Protein 7C1U (pdb70)

Solvent-accessible surface area: 18995 Å² total; per-residue (Å²): 74,95,135,118,97,63,54,36,62,95,68,12,63,60,20,38,15,31,18,35,49,30,43,78,27,12,111,131,59,88,118,13,27,1,12,2,5,2,17,31,0,20,0,90,3,77,3,96,34,74,42,0,44,30,0,0,132,52,1,9,94,30,2,15,2,4,55,12,65,1,31,91,36,156,106,16,5,30,1,68,55,6,134,38,90,61,86,13,51,66,54,93,23,50,106,99,117,78,30,80,47,25,0,34,48,74,0,101,66,28,23,93,109,44,22,79,12,50,122,41,40,5,9,19,3,0,0,0,51,11,35,110,49,43,15,6,0,0,0,25,0,1,17,0,4,0,21,14,7,1,4,22,6,0,0,48,23,0,4,96,0,4,30,6,61,61,128,70,62,127,16,61,161,25,65,25,29,33,6,61,108,28,15,79,42,45,51,104,14,99,154,39,72,40,39,68,97,1,42,63,56,5,56,176,43,15,59,147,103,72,141,30,8,46,24,18,86,142,90,14,76,8,94,116,33,53,32,39,46,47,24,124,23,30,34,148,31,0,56,132,13,10,87,47,18,64,89,0,3,9,0,0,0,0,0,2,0,0,0,0,38,75,88,61,49,56,97,65,0,34,0,0,6,18,14,113,21,40,108,16,79,57,177,55,28,1,6,76,63,38,37,35,2,6,7,93,0,38,9,154,124,47,11,24,1,57,34,0,31,102,31,0,38,104,41,6,118,63,0,67,154,27,66,102,0,22,14,43,11,0,64,111,105,30,60,20,77,130,54,29,45,20,26,8,2,30,1,49,12,10,14,71,20,88,126,10,42,0,29,71,88,71,7,57,36,54,17,15,5,22,6,28,1,75,10,3,30,0,4,0,34,9,27,63,73,12,140,77,0,33,0,1,4,2,0,1,44,45,1,18,83,83,141,28,2,2,29,30,17,130,32,1,16,102,3,0,56,59,0,12,88,60,32,98,48,51,3,86,65,6,126,50,117

InterPro domains:
  IPR000873 AMP-dependent synthetase/ligase domain [PF00501] (459-800)
  IPR000873 AMP-dependent synthetase/ligase domain [PF00501] (1509-1863)
  IPR000873 AMP-dependent synthetase/ligase domain [PF00501] (2572-2914)
  IPR000873 AMP-dependent synthetase/ligase domain [PF00501] (3641-3980)
  IPR000873 AMP-dependent synthetase/ligase domain [PF00501] (4707-5046)
  IPR000873 AMP-dependent synthetase/ligase domain [PF00501] (5754-6093)
  IPR000873 AMP-dependent synthetase/ligase domain [PF00501] (6819-7167)
  IPR001031 Thioesterase [PF00975] (7416-7633)
  IPR001242 Condensation domain [PF00668] (7-439)
  IPR001242 Condensation domain [PF00668] (1043-1489)
  IPR001242 Condensation domain [PF00668] (2107-2552)
  IPR001242 Condensation domain [PF00668] (3187-3621)
  IPR001242 Condensation domain [PF00668] (4253-4687)
  IPR001242 Condensation domain [PF00668] (5291-5733)
  IPR001242 Condensation domain [PF00668] (6366-6799)
  IPR006162 Phosphopantetheine attachment site [PS00012] (3097-3112)
  IPR006162 Phosphopantetheine attachment site [PS00012] (4163-4178)
  IPR006162 Phosphopantetheine attachment site [PS00012] (6276-6291)
  IPR006162 Phosphopantetheine attachment site [PS00012] (7350-7365)
  IPR009081 Phosphopantetheine binding ACP domain [PF00550] (961-1023)

CATH classification: 3.30.559.30

B-factor: mean 25.95, std 14.2, range [5.23, 77.51]

Structure (mmCIF, N/CA/C/O backbone):
data_7C1U
#
_entry.id   7C1U
#
_cell.length_a   52.564
_cell.length_b   58.784
_cell.length_c   134.058
_cell.angle_alpha   90.000
_cell.angle_beta   90.000
_cell.angle_gamma   90.000
#
_symmetry.space_group_name_H-M   'P 21 21 21'
#
loop_
_entity.id
_entity.type
_entity.pdbx_description
1 polymer 'Non-ribosomal peptide synthetase modules'
2 water water
#
loop_
_atom_site.group_PDB
_atom_site.id
_atom_site.type_symbol
_atom_site.label_atom_id
_atom_site.label_alt_id
_atom_site.label_comp_id
_atom_site.label_asym_id
_atom_site.label_entity_id
_atom_site.label_seq_id
_atom_site.pdbx_PDB_ins_code
_atom_site.Cartn_x
_atom_site.Cartn_y
_atom_site.Cartn_z
_atom_site.occupancy
_atom_site.B_iso_or_equiv
_atom_site.auth_seq_id
_atom_site.auth_comp_id
_atom_site.auth_asym_id
_atom_site.auth_atom_id
_atom_site.pdbx_PDB_model_num
ATOM 1 N N . GLY A 1 1 ? -37.175 4.744 1.377 1.00 30.30 -2 GLY A N 1
ATOM 2 C CA . GLY A 1 1 ? -38.292 4.440 2.260 1.00 27.51 -2 GLY A CA 1
ATOM 3 C C . GLY A 1 1 ? -37.815 4.176 3.666 1.00 23.90 -2 GLY A C 1
ATOM 4 O O . GLY A 1 1 ? -36.603 3.928 3.918 1.00 22.53 -2 GLY A O 1
ATOM 5 N N . SER A 1 2 ? -38.760 4.233 4.606 1.00 20.31 -1 SER A N 1
ATOM 6 C CA . SER A 1 2 ? -38.390 4.160 6.020 1.00 19.92 -1 SER A CA 1
ATOM 7 C C . SER A 1 2 ? -37.743 2.818 6.343 1.00 19.52 -1 SER A C 1
ATOM 8 O O . SER A 1 2 ? -36.942 2.730 7.272 1.00 20.15 -1 SER A O 1
ATOM 11 N N . HIS A 1 3 ? -38.048 1.755 5.576 1.00 17.43 0 HIS A N 1
ATOM 12 C CA . HIS A 1 3 ? -37.435 0.461 5.875 1.00 16.00 0 HIS A CA 1
ATOM 13 C C . HIS A 1 3 ? -35.938 0.509 5.636 1.00 18.10 0 HIS A C 1
ATOM 14 O O . HIS A 1 3 ? -35.163 -0.099 6.390 1.00 18.02 0 HIS A O 1
ATOM 21 N N . MET A 1 4 ? -35.509 1.242 4.614 1.00 19.49 1 MET A N 1
ATOM 22 C CA . MET A 1 4 ? -34.079 1.345 4.362 1.00 21.09 1 MET A CA 1
ATOM 23 C C . MET A 1 4 ? -33.384 2.155 5.444 1.00 22.86 1 MET A C 1
ATOM 24 O O . MET A 1 4 ? -32.291 1.786 5.902 1.00 23.77 1 MET A O 1
ATOM 29 N N . ASP A 1 5 ? -34.011 3.249 5.888 1.00 24.16 2 ASP A N 1
ATOM 30 C CA . ASP A 1 5 ? -33.425 4.037 6.975 1.00 25.35 2 ASP A CA 1
ATOM 31 C C . ASP A 1 5 ? -33.308 3.200 8.246 1.00 22.65 2 ASP A C 1
ATOM 32 O O . ASP A 1 5 ? -32.281 3.235 8.937 1.00 23.36 2 ASP A O 1
ATOM 37 N N . ALA A 1 6 ? -34.363 2.468 8.595 1.00 18.57 3 ALA A N 1
ATOM 38 C CA . ALA A 1 6 ? -34.310 1.666 9.812 1.00 18.10 3 ALA A CA 1
ATOM 39 C C . ALA A 1 6 ? -33.216 0.616 9.765 1.00 20.31 3 ALA A C 1
ATOM 40 O O . ALA A 1 6 ? -32.496 0.430 10.767 1.00 22.60 3 ALA A O 1
ATOM 42 N N . SER A 1 7 ? -33.043 -0.036 8.602 1.00 21.55 4 SER A N 1
ATOM 43 C CA . SER A 1 7 ? -32.063 -1.110 8.423 1.00 25.82 4 SER A CA 1
ATOM 44 C C . SER A 1 7 ? -30.631 -0.609 8.559 1.00 28.60 4 SER A C 1
ATOM 45 O O . SER A 1 7 ? -29.779 -1.293 9.136 1.00 30.16 4 SER A O 1
ATOM 48 N N . VAL A 1 8 ? -30.342 0.580 8.040 1.00 26.95 5 VAL A N 1
ATOM 49 C CA . VAL A 1 8 ? -28.988 1.107 8.191 1.00 27.64 5 VAL A CA 1
ATOM 50 C C . VAL A 1 8 ? -28.678 1.340 9.658 1.00 27.53 5 VAL A C 1
ATOM 51 O O . VAL A 1 8 ? -27.545 1.110 10.110 1.00 29.42 5 VAL A O 1
ATOM 55 N N . MET A 1 9 ? -29.669 1.792 10.432 1.00 24.64 6 MET A N 1
ATOM 56 C CA . MET A 1 9 ? -29.392 2.059 11.838 1.00 23.19 6 MET A CA 1
ATOM 57 C C . MET A 1 9 ? -29.297 0.763 12.629 1.00 22.74 6 MET A C 1
ATOM 58 O O . MET A 1 9 ? -28.400 0.608 13.476 1.00 22.10 6 MET A O 1
ATOM 63 N N . SER A 1 10 ? -30.179 -0.194 12.342 1.00 22.00 7 SER A N 1
ATOM 64 C CA . SER A 1 10 ? -30.218 -1.401 13.157 1.00 23.87 7 SER A CA 1
ATOM 65 C C . SER A 1 10 ? -29.068 -2.352 12.882 1.00 25.02 7 SER A C 1
ATOM 66 O O . SER A 1 10 ? -28.709 -3.117 13.775 1.00 26.87 7 SER A O 1
ATOM 69 N N . THR A 1 11 ? -28.461 -2.295 11.702 1.00 22.85 8 THR A N 1
ATOM 70 C CA . THR A 1 11 ? -27.371 -3.206 11.367 1.00 23.00 8 THR A CA 1
ATOM 71 C C . THR A 1 11 ? -26.003 -2.624 11.696 1.00 21.01 8 THR A C 1
ATOM 72 O O . THR A 1 11 ? -25.008 -3.304 11.447 1.00 23.39 8 THR A O 1
ATOM 76 N N . THR A 1 12 ? -25.924 -1.416 12.226 1.00 19.96 9 THR A N 1
ATOM 77 C CA . THR A 1 12 ? -24.657 -0.720 12.400 1.00 18.22 9 THR A CA 1
ATOM 78 C C . THR A 1 12 ? -24.439 -0.371 13.857 1.00 17.12 9 THR A C 1
ATOM 79 O O . THR A 1 12 ? -25.360 -0.406 14.684 1.00 18.05 9 THR A O 1
ATOM 83 N N . TYR A 1 13 ? -23.223 0.047 14.152 1.00 16.35 10 TYR A N 1
ATOM 84 C CA . TYR A 1 13 ? -22.827 0.633 15.418 1.00 18.41 10 TYR A CA 1
ATOM 85 C C . TYR A 1 13 ? -22.432 2.073 15.171 1.00 18.13 10 TYR A C 1
ATOM 86 O O . TYR A 1 13 ? -22.021 2.444 14.058 1.00 17.95 10 TYR A O 1
ATOM 95 N N . ALA A 1 14 ? -22.524 2.885 16.228 1.00 18.53 11 ALA A N 1
ATOM 96 C CA . ALA A 1 14 ? -21.987 4.228 16.170 1.00 18.73 11 ALA A CA 1
ATOM 97 C C . ALA A 1 14 ? -20.457 4.206 16.075 1.00 17.57 11 ALA A C 1
ATOM 98 O O . ALA A 1 14 ? -19.769 3.250 16.504 1.00 18.03 11 ALA A O 1
ATOM 100 N N . LEU A 1 15 ? -19.922 5.310 15.588 1.00 17.22 12 LEU A N 1
ATOM 101 C CA . LEU A 1 15 ? -18.498 5.538 15.736 1.00 16.64 12 LEU A CA 1
ATOM 102 C C . LEU A 1 15 ? -18.139 5.784 17.232 1.00 18.46 12 LEU A C 1
ATOM 103 O O . LEU A 1 15 ? -18.931 6.316 18.040 1.00 19.70 12 LEU A O 1
ATOM 108 N N . SER A 1 16 ? -16.921 5.375 17.599 1.00 17.60 13 SER A N 1
ATOM 109 C CA . SER A 1 16 ? -16.389 5.733 18.889 1.00 18.94 13 SER A CA 1
ATOM 110 C C . SER A 1 16 ? -16.170 7.241 18.926 1.00 21.51 13 SER A C 1
ATOM 111 O O . SER A 1 16 ? -16.199 7.926 17.902 1.00 20.03 13 SER A O 1
ATOM 114 N N . ALA A 1 17 ? -15.893 7.760 20.131 1.00 22.26 14 ALA A N 1
ATOM 115 C CA . ALA A 1 17 ? -15.523 9.168 20.233 1.00 22.95 14 ALA A CA 1
ATOM 116 C C . ALA A 1 17 ? -14.302 9.505 19.381 1.00 23.72 14 ALA A C 1
ATOM 117 O O . ALA A 1 17 ? -14.292 10.516 18.672 1.00 23.99 14 ALA A O 1
ATOM 119 N N . ALA A 1 18 ? -13.246 8.689 19.461 1.00 22.15 15 ALA A N 1
ATOM 120 C CA . ALA A 1 18 ? -12.053 8.945 18.654 1.00 22.22 15 ALA A CA 1
ATOM 121 C C . ALA A 1 18 ? -12.368 8.831 17.167 1.00 20.03 15 ALA A C 1
ATOM 122 O O . ALA A 1 18 ? -11.917 9.652 16.362 1.00 19.23 15 ALA A O 1
ATOM 124 N N . GLN A 1 19 ? -13.143 7.827 16.776 1.00 17.74 16 GLN A N 1
ATOM 125 C CA . GLN A 1 19 ? -13.483 7.712 15.353 1.00 17.12 16 GLN A CA 1
ATOM 126 C C . GLN A 1 19 ? -14.315 8.886 14.897 1.00 18.00 16 GLN A C 1
ATOM 127 O O . GLN A 1 19 ? -14.195 9.332 13.756 1.00 15.84 16 GLN A O 1
ATOM 133 N N . THR A 1 20 ? -15.163 9.397 15.781 1.00 18.19 17 THR A N 1
ATOM 134 C CA . THR A 1 20 ? -15.972 10.560 15.454 1.00 19.30 17 THR A CA 1
ATOM 135 C C . THR A 1 20 ? -15.105 11.761 15.144 1.00 21.26 17 THR A C 1
ATOM 136 O O . THR A 1 20 ? -15.331 12.446 14.135 1.00 20.49 17 THR A O 1
ATOM 140 N N . GLU A 1 21 ? -14.116 11.989 15.848 1.00 23.03 18 GLU A N 1
ATOM 141 C CA . GLU A 1 21 ? -13.345 13.193 15.550 1.00 27.22 18 GLU A CA 1
ATOM 142 C C . GLU A 1 21 ? -12.511 13.005 14.292 1.00 22.49 18 GLU A C 1
ATOM 143 O O . GLU A 1 21 ? -12.383 13.929 13.495 1.00 21.89 18 GLU A O 1
ATOM 149 N N . ILE A 1 22 ? -12.082 11.745 14.026 1.00 19.57 19 ILE A N 1
ATOM 150 C CA . ILE A 1 22 ? -11.443 11.478 12.741 1.00 17.78 19 ILE A CA 1
ATOM 151 C C . ILE A 1 22 ? -12.411 11.744 11.597 1.00 17.80 19 ILE A C 1
ATOM 152 O O . ILE A 1 22 ? -12.054 12.367 10.584 1.00 17.32 19 ILE A O 1
ATOM 157 N N . TRP A 1 23 ? -13.623 11.183 11.696 1.00 17.18 20 TRP A N 1
ATOM 158 C CA . TRP A 1 23 ? -14.622 11.381 10.651 1.00 17.39 20 TRP A CA 1
ATOM 159 C C . TRP A 1 23 ? -14.965 12.860 10.474 1.00 19.59 20 TRP A C 1
ATOM 160 O O . TRP A 1 23 ? -15.023 13.360 9.337 1.00 20.15 20 TRP A O 1
ATOM 171 N N . LEU A 1 24 ? -15.148 13.610 11.578 1.00 20.34 21 LEU A N 1
ATOM 172 C CA . LEU A 1 24 ? -15.458 15.032 11.417 1.00 22.88 21 LEU A CA 1
ATOM 173 C C . LEU A 1 24 ? -14.309 15.759 10.742 1.00 22.24 21 LEU A C 1
ATOM 174 O O . LEU A 1 24 ? -14.535 16.661 9.919 1.00 22.12 21 LEU A O 1
ATOM 179 N N . ALA A 1 25 ? -13.073 15.403 11.073 1.00 20.44 22 ALA A N 1
ATOM 180 C CA . ALA A 1 25 ? -11.955 16.093 10.428 1.00 20.44 22 ALA A CA 1
ATOM 181 C C . ALA A 1 25 ? -11.843 15.723 8.952 1.00 20.98 22 ALA A C 1
ATOM 182 O O . ALA A 1 25 ? -11.571 16.576 8.093 1.00 21.36 22 ALA A O 1
ATOM 184 N N . GLN A 1 26 ? -12.039 14.445 8.633 1.00 20.82 23 GLN A N 1
ATOM 185 C CA . GLN A 1 26 ? -12.000 14.021 7.244 1.00 21.26 23 GLN A CA 1
ATOM 186 C C . GLN A 1 26 ? -13.105 14.673 6.434 1.00 22.90 23 GLN A C 1
ATOM 187 O O . GLN A 1 26 ? -12.918 14.956 5.238 1.00 23.16 23 GLN A O 1
ATOM 193 N N . GLN A 1 27 ? -14.268 14.914 7.055 1.00 22.18 24 GLN A N 1
ATOM 194 C CA . GLN A 1 27 ? -15.344 15.575 6.338 1.00 24.81 24 GLN A CA 1
ATOM 195 C C . GLN A 1 27 ? -15.001 17.035 6.050 1.00 24.27 24 GLN A C 1
ATOM 196 O O . GLN A 1 27 ? -15.384 17.576 5.000 1.00 25.11 24 GLN A O 1
ATOM 202 N N . LEU A 1 28 ? -14.307 17.691 6.976 1.00 23.70 25 LEU A N 1
ATOM 203 C CA . LEU A 1 28 ? -13.888 19.078 6.785 1.00 24.36 25 LEU A CA 1
ATOM 204 C C . LEU A 1 28 ? -12.830 19.191 5.699 1.00 23.27 25 LEU A C 1
ATOM 205 O O . LEU A 1 28 ? -12.736 20.227 5.034 1.00 22.97 25 LEU A O 1
ATOM 210 N N . TYR A 1 29 ? -12.022 18.141 5.514 1.00 23.87 26 TYR A N 1
ATOM 211 C CA . TYR A 1 29 ? -10.926 18.088 4.543 1.00 24.19 26 TYR A CA 1
ATOM 212 C C . TYR A 1 29 ? -11.078 16.849 3.678 1.00 24.23 26 TYR A C 1
ATOM 213 O O . TYR A 1 29 ? -10.252 15.927 3.743 1.00 24.48 26 TYR A O 1
ATOM 222 N N . PRO A 1 30 ? -12.083 16.823 2.809 1.00 25.56 27 PRO A N 1
ATOM 223 C CA . PRO A 1 30 ? -12.398 15.574 2.094 1.00 27.76 27 PRO A CA 1
ATOM 224 C C . PRO A 1 30 ? -11.317 15.109 1.136 1.00 31.14 27 PRO A C 1
ATOM 225 O O . PRO A 1 30 ? -11.237 13.906 0.846 1.00 32.44 27 PRO A O 1
ATOM 229 N N . ASP A 1 31 ? -10.477 16.015 0.639 1.00 32.66 28 ASP A N 1
ATOM 230 C CA . ASP A 1 31 ? -9.400 15.659 -0.269 1.00 34.73 28 ASP A CA 1
ATOM 231 C C . ASP A 1 31 ? -8.083 15.457 0.438 1.00 30.53 28 ASP A C 1
ATOM 232 O O . ASP A 1 31 ? -7.075 15.216 -0.231 1.00 31.26 28 ASP A O 1
ATOM 237 N N . SER A 1 32 ? -8.072 15.544 1.763 1.00 25.67 29 SER A N 1
ATOM 238 C CA . SER A 1 32 ? -6.784 15.455 2.426 1.00 23.72 29 SER A CA 1
ATOM 239 C C . SER A 1 32 ? -6.439 13.997 2.746 1.00 21.93 29 SER A C 1
ATOM 240 O O . SER A 1 32 ? -7.295 13.246 3.252 1.00 20.77 29 SER A O 1
ATOM 243 N N . PRO A 1 33 ? -5.161 13.594 2.532 1.00 18.75 30 PRO A N 1
ATOM 244 C CA . PRO A 1 33 ? -4.736 12.219 2.865 1.00 17.89 30 PRO A CA 1
ATOM 245 C C . PRO A 1 33 ? -4.102 12.135 4.240 1.00 15.55 30 PRO A C 1
ATOM 246 O O . PRO A 1 33 ? -3.449 11.126 4.539 1.00 14.64 30 PRO A O 1
ATOM 250 N N . VAL A 1 34 ? -4.290 13.141 5.105 1.00 15.77 31 VAL A N 1
ATOM 251 C CA . VAL A 1 34 ? -3.545 13.148 6.366 1.00 16.77 31 VAL A CA 1
ATOM 252 C C . VAL A 1 34 ? -4.003 12.046 7.322 1.00 15.84 31 VAL A C 1
ATOM 253 O O . VAL A 1 34 ? -3.312 11.803 8.317 1.00 16.18 31 VAL A O 1
ATOM 257 N N . TYR A 1 35 ? -5.129 11.369 7.052 1.00 14.47 32 TYR A N 1
ATOM 258 C CA . TYR A 1 35 ? -5.606 10.308 7.924 1.00 13.82 32 TYR A CA 1
ATOM 259 C C . TYR A 1 35 ? -5.128 8.950 7.487 1.00 12.73 32 TYR A C 1
ATOM 260 O O . TYR A 1 35 ? -5.575 7.960 8.034 1.00 13.79 32 TYR A O 1
ATOM 269 N N . ASN A 1 36 ? -4.174 8.891 6.580 1.00 12.00 33 ASN A N 1
ATOM 270 C CA . ASN A 1 36 ? -3.631 7.593 6.191 1.00 11.08 33 ASN A CA 1
ATOM 271 C C . ASN A 1 36 ? -2.539 7.143 7.158 1.00 11.19 33 ASN A C 1
ATOM 272 O O . ASN A 1 36 ? -1.764 7.949 7.697 1.00 12.15 33 ASN A O 1
ATOM 277 N N . ILE A 1 37 ? -2.421 5.828 7.327 1.00 10.41 34 ILE A N 1
ATOM 278 C CA . ILE A 1 37 ? -1.300 5.240 8.028 1.00 10.44 34 ILE A CA 1
ATOM 279 C C . ILE A 1 37 ? -0.757 4.166 7.101 1.00 9.81 34 ILE A C 1
ATOM 280 O O . ILE A 1 37 ? -1.511 3.475 6.395 1.00 10.10 34 ILE A O 1
ATOM 285 N N . ALA A 1 38 ? 0.559 4.068 7.031 1.00 8.78 35 ALA A N 1
ATOM 286 C CA . ALA A 1 38 ? 1.137 3.132 6.059 1.00 8.51 35 ALA A CA 1
ATOM 287 C C . ALA A 1 38 ? 2.534 2.704 6.481 1.00 8.25 35 ALA A C 1
ATOM 288 O O . ALA A 1 38 ? 3.240 3.449 7.179 1.00 9.55 35 ALA A O 1
ATOM 290 N N . GLN A 1 39 ? 2.887 1.485 6.072 1.00 8.47 36 GLN A N 1
ATOM 291 C CA . GLN A 1 39 ? 4.213 0.931 6.356 1.00 7.77 36 GLN A CA 1
ATOM 292 C C . GLN A 1 39 ? 4.567 0.022 5.204 1.00 7.81 36 GLN A C 1
ATOM 293 O O . GLN A 1 39 ? 3.710 -0.368 4.409 1.00 8.47 36 GLN A O 1
ATOM 299 N N . TYR A 1 40 ? 5.839 -0.326 5.146 1.00 8.44 37 TYR A N 1
ATOM 300 C CA . TYR A 1 40 ? 6.234 -1.406 4.259 1.00 7.95 37 TYR A CA 1
ATOM 301 C C . TYR A 1 40 ? 7.123 -2.399 4.986 1.00 7.83 37 TYR A C 1
ATOM 302 O O . TYR A 1 40 ? 7.798 -2.053 5.965 1.00 10.08 37 TYR A O 1
ATOM 311 N N . THR A 1 41 ? 7.079 -3.630 4.508 1.00 7.86 38 THR A N 1
ATOM 312 C CA . THR A 1 41 ? 7.859 -4.725 5.078 1.00 7.50 38 THR A CA 1
ATOM 313 C C . THR A 1 41 ? 8.813 -5.177 3.998 1.00 7.51 38 THR A C 1
ATOM 314 O O . THR A 1 41 ? 8.367 -5.516 2.885 1.00 8.36 38 THR A O 1
ATOM 318 N N . VAL A 1 42 ? 10.130 -5.148 4.295 1.00 8.53 39 VAL A N 1
ATOM 319 C CA . VAL A 1 42 ? 11.150 -5.606 3.348 1.00 9.20 39 VAL A CA 1
ATOM 320 C C . VAL A 1 42 ? 11.462 -7.055 3.637 1.00 9.37 39 VAL A C 1
ATOM 321 O O . VAL A 1 42 ? 11.849 -7.371 4.765 1.00 10.78 39 VAL A O 1
ATOM 325 N N . ILE A 1 43 ? 11.251 -7.891 2.635 1.00 8.93 40 ILE A N 1
ATOM 326 C CA . ILE A 1 43 ? 11.514 -9.346 2.763 1.00 8.38 40 ILE A CA 1
ATOM 327 C C . ILE A 1 43 ? 12.766 -9.678 1.952 1.00 9.06 40 ILE A C 1
ATOM 328 O O . ILE A 1 43 ? 12.805 -9.463 0.807 1.00 8.44 40 ILE A O 1
ATOM 333 N N . GLU A 1 44 ? 13.734 -10.224 2.674 1.00 8.51 41 GLU A N 1
ATOM 334 C CA . GLU A 1 44 ? 15.048 -10.632 2.102 1.00 8.98 41 GLU A CA 1
ATOM 335 C C . GLU A 1 44 ? 14.940 -12.078 1.626 1.00 7.94 41 GLU A C 1
ATOM 336 O O . GLU A 1 44 ? 15.395 -12.951 2.248 1.00 9.52 41 GLU A O 1
ATOM 342 N N . GLY A 1 45 ? 14.227 -12.232 0.532 1.00 9.01 42 GLY A N 1
ATOM 343 C CA . GLY A 1 45 ? 14.035 -13.583 0.001 1.00 8.87 42 GLY A CA 1
ATOM 344 C C . GLY A 1 45 ? 13.045 -13.594 -1.135 1.00 8.58 42 GLY A C 1
ATOM 345 O O . GLY A 1 45 ? 12.734 -12.594 -1.648 1.00 10.86 42 GLY A O 1
ATOM 346 N N . VAL A 1 46 ? 12.638 -14.793 -1.484 1.00 8.96 43 VAL A N 1
ATOM 347 C CA . VAL A 1 46 ? 11.670 -15.000 -2.548 1.00 8.98 43 VAL A CA 1
ATOM 348 C C . VAL A 1 46 ? 10.285 -15.013 -1.932 1.00 8.30 43 VAL A C 1
ATOM 349 O O . VAL A 1 46 ? 10.039 -15.692 -0.912 1.00 12.48 43 VAL A O 1
ATOM 353 N N . ILE A 1 47 ? 9.383 -14.271 -2.543 1.00 8.66 44 ILE A N 1
ATOM 354 C CA . ILE A 1 47 ? 7.969 -14.363 -2.188 1.00 8.54 44 ILE A CA 1
ATOM 355 C C . ILE A 1 47 ? 7.241 -14.928 -3.391 1.00 7.44 44 ILE A C 1
ATOM 356 O O . ILE A 1 47 ? 7.493 -14.528 -4.544 1.00 8.62 44 ILE A O 1
ATOM 361 N N . GLU A 1 48 ? 6.291 -15.820 -3.124 1.00 7.67 45 GLU A N 1
ATOM 362 C CA . GLU A 1 48 ? 5.430 -16.340 -4.173 1.00 7.49 45 GLU A CA 1
ATOM 363 C C . GLU A 1 48 ? 4.090 -15.601 -4.090 1.00 7.44 45 GLU A C 1
ATOM 364 O O . GLU A 1 48 ? 3.331 -15.815 -3.132 1.00 7.20 45 GLU A O 1
ATOM 370 N N . PRO A 1 49 ? 3.757 -14.711 -5.040 1.00 7.20 46 PRO A N 1
ATOM 371 C CA . PRO A 1 49 ? 2.572 -13.856 -4.865 1.00 7.76 46 PRO A CA 1
ATOM 372 C C . PRO A 1 49 ? 1.282 -14.596 -4.638 1.00 6.72 46 PRO A C 1
ATOM 373 O O . PRO A 1 49 ? 0.470 -14.112 -3.845 1.00 7.58 46 PRO A O 1
ATOM 377 N N . ALA A 1 50 ? 1.038 -15.717 -5.319 1.00 7.52 47 ALA A N 1
ATOM 378 C CA . ALA A 1 50 ? -0.263 -16.383 -5.122 1.00 8.65 47 ALA A CA 1
ATOM 379 C C . ALA A 1 50 ? -0.407 -16.880 -3.687 1.00 7.45 47 ALA A C 1
ATOM 380 O O . ALA A 1 50 ? -1.512 -16.850 -3.119 1.00 8.52 47 ALA A O 1
ATOM 382 N N . VAL A 1 51 ? 0.672 -17.356 -3.085 1.00 7.42 48 VAL A N 1
ATOM 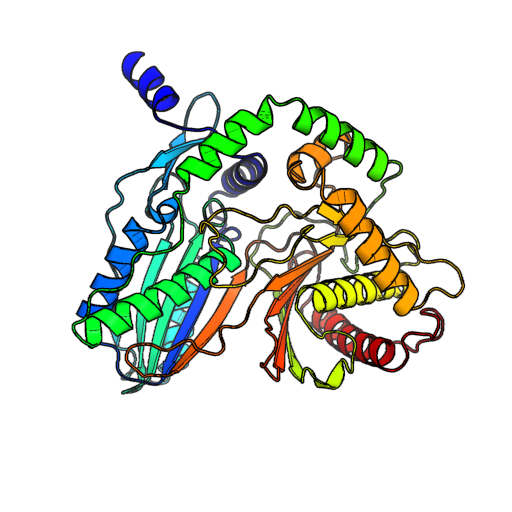383 C CA . VAL A 1 51 ? 0.617 -17.804 -1.698 1.00 7.68 48 VAL A CA 1
ATOM 384 C C . VAL A 1 51 ? 0.456 -16.605 -0.779 1.00 6.22 48 VAL A C 1
ATOM 385 O O . VAL A 1 51 ? -0.301 -16.639 0.205 1.00 7.36 48 VAL A O 1
ATOM 389 N N . PHE A 1 52 ? 1.171 -15.520 -1.089 1.00 6.26 49 PHE A N 1
ATOM 390 C CA . PHE A 1 52 ? 1.031 -14.293 -0.306 1.00 6.10 49 PHE A CA 1
ATOM 391 C C . PHE A 1 52 ? -0.412 -13.789 -0.321 1.00 6.03 49 PHE A C 1
ATOM 392 O O . PHE A 1 52 ? -0.948 -13.390 0.716 1.00 6.27 49 PHE A O 1
ATOM 400 N N . GLU A 1 53 ? -1.057 -13.797 -1.482 1.00 6.41 50 GLU A N 1
ATOM 401 C CA . GLU A 1 53 ? -2.430 -13.316 -1.563 1.00 7.32 50 GLU A CA 1
ATOM 402 C C . GLU A 1 53 ? -3.376 -14.203 -0.765 1.00 6.34 50 GLU A C 1
ATOM 403 O O . GLU A 1 53 ? -4.300 -13.708 -0.129 1.00 6.90 50 GLU A O 1
ATOM 409 N N . ALA A 1 54 ? -3.135 -15.515 -0.747 1.00 6.99 51 ALA A N 1
ATOM 410 C CA . ALA A 1 54 ? -3.923 -16.424 0.070 1.00 7.31 51 ALA A CA 1
ATOM 411 C C . ALA A 1 54 ? -3.736 -16.112 1.554 1.00 7.15 51 ALA A C 1
ATOM 412 O O . ALA A 1 54 ? -4.711 -16.112 2.324 1.00 7.26 51 ALA A O 1
ATOM 414 N N . ALA A 1 55 ? -2.514 -15.772 1.981 1.00 6.29 52 ALA A N 1
ATOM 415 C CA . ALA A 1 55 ? -2.294 -15.361 3.381 1.00 6.38 52 ALA A CA 1
ATOM 416 C C . ALA A 1 55 ? -3.023 -14.061 3.703 1.00 5.96 52 ALA A C 1
ATOM 417 O O . ALA A 1 55 ? -3.651 -13.933 4.771 1.00 6.66 52 ALA A O 1
ATOM 419 N N . LEU A 1 56 ? -3.007 -13.095 2.767 1.00 5.69 53 LEU A N 1
ATOM 420 C CA . LEU A 1 56 ? -3.752 -11.853 2.991 1.00 6.37 53 LEU A CA 1
ATOM 421 C C . LEU A 1 56 ? -5.245 -12.140 3.113 1.00 6.09 53 LEU A C 1
ATOM 422 O O . LEU A 1 56 ? -5.906 -11.558 3.963 1.00 6.20 53 LEU A O 1
ATOM 427 N N . ARG A 1 57 ? -5.795 -12.998 2.238 1.00 5.90 54 ARG A N 1
ATOM 428 C CA . ARG A 1 57 ? -7.232 -13.275 2.325 1.00 5.89 54 ARG A CA 1
ATOM 429 C C . ARG A 1 57 ? -7.569 -13.836 3.686 1.00 6.16 54 ARG A C 1
ATOM 430 O O . ARG A 1 57 ? -8.600 -13.467 4.282 1.00 7.44 54 ARG A O 1
ATOM 438 N N . GLN A 1 58 ? -6.730 -14.717 4.199 1.00 6.99 55 GLN A N 1
ATOM 439 C CA . GLN A 1 58 ? -6.950 -15.282 5.536 1.00 7.55 55 GLN A CA 1
ATOM 440 C C . GLN A 1 58 ? -6.984 -14.183 6.604 1.00 7.36 55 GLN A C 1
ATOM 441 O O . GLN A 1 58 ? -7.878 -14.156 7.488 1.00 7.83 55 GLN A O 1
ATOM 447 N N . VAL A 1 59 ? -6.015 -13.270 6.553 1.00 6.95 56 VAL A N 1
ATOM 448 C CA . VAL A 1 59 ? -5.952 -12.252 7.612 1.00 7.56 56 VAL A CA 1
ATOM 449 C C . VAL A 1 59 ? -7.070 -11.217 7.465 1.00 6.82 56 VAL A C 1
ATOM 450 O O . VAL A 1 59 ? -7.535 -10.655 8.464 1.00 7.87 56 VAL A O 1
ATOM 454 N N . ILE A 1 60 ? -7.571 -11.015 6.232 1.00 6.61 57 ILE A N 1
ATOM 455 C CA . ILE A 1 60 ? -8.742 -10.168 6.044 1.00 7.18 57 ILE A CA 1
ATOM 456 C C . ILE A 1 60 ? -9.981 -10.777 6.680 1.00 7.45 57 ILE A C 1
ATOM 457 O O . ILE A 1 60 ? -10.853 -10.039 7.172 1.00 8.97 57 ILE A O 1
ATOM 462 N N . ASP A 1 61 ? -10.079 -12.103 6.739 1.00 7.80 58 ASP A N 1
ATOM 463 C CA . ASP A 1 61 ? -11.131 -12.713 7.540 1.00 8.82 58 ASP A CA 1
ATOM 464 C C . ASP A 1 61 ? -10.886 -12.518 9.034 1.00 9.37 58 ASP A C 1
ATOM 465 O O . ASP A 1 61 ? -11.793 -12.116 9.782 1.00 10.40 58 ASP A O 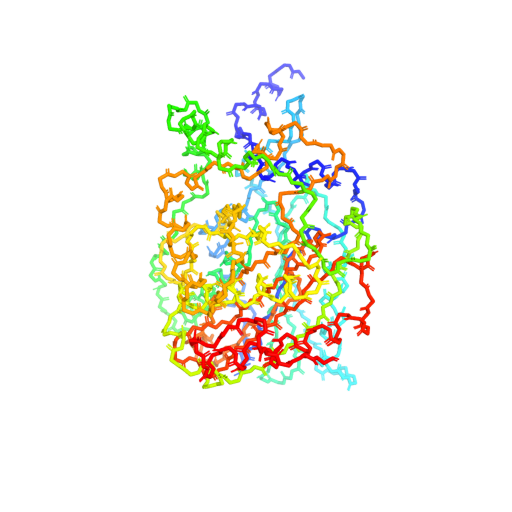1
ATOM 470 N N . GLU A 1 62 ? -9.658 -12.774 9.476 1.00 8.19 59 GLU A N 1
ATOM 471 C CA . GLU A 1 62 ? -9.345 -12.815 10.905 1.00 8.62 59 GLU A CA 1
ATOM 472 C C . GLU A 1 62 ? -9.426 -11.435 11.547 1.00 9.07 59 GLU A C 1
ATOM 473 O O . GLU A 1 62 ? -9.883 -11.291 12.700 1.00 12.20 59 GLU A O 1
ATOM 479 N N . ALA A 1 63 ? -8.881 -10.426 10.874 1.00 7.78 60 ALA A N 1
ATOM 480 C CA . ALA A 1 63 ? -8.856 -9.051 11.399 1.00 7.55 60 ALA A CA 1
ATOM 481 C C . ALA A 1 63 ? -10.003 -8.299 10.744 1.00 8.38 60 ALA A C 1
ATOM 482 O O . ALA A 1 63 ? -9.812 -7.580 9.776 1.00 10.38 60 ALA A O 1
ATOM 484 N N . ASP A 1 64 ? -11.199 -8.470 11.307 1.00 8.78 61 ASP A N 1
ATOM 485 C CA . ASP A 1 64 ? -12.406 -8.023 10.626 1.00 8.68 61 ASP A CA 1
ATOM 486 C C . ASP A 1 64 ? -12.595 -6.493 10.650 1.00 8.28 61 ASP A C 1
ATOM 487 O O . ASP A 1 64 ? -13.436 -5.983 9.889 1.00 8.17 61 ASP A O 1
ATOM 492 N N . THR A 1 65 ? -11.744 -5.749 11.363 1.00 7.35 62 THR A N 1
ATOM 493 C CA . THR A 1 65 ? -11.709 -4.310 11.126 1.00 7.78 62 THR A CA 1
ATOM 494 C C . THR A 1 65 ? -11.449 -4.004 9.654 1.00 7.73 62 THR A C 1
ATOM 495 O O . THR A 1 65 ? -11.913 -2.984 9.124 1.00 8.25 62 THR A O 1
ATOM 499 N N . LEU A 1 66 ? -10.735 -4.919 8.946 1.00 6.88 63 LEU A N 1
ATOM 500 C CA . LEU A 1 66 ? -10.401 -4.702 7.521 1.00 6.97 63 LEU A CA 1
ATOM 501 C C . LEU A 1 66 ? -11.633 -4.801 6.649 1.00 7.68 63 LEU A C 1
ATOM 502 O O . LEU A 1 66 ? -11.571 -4.410 5.481 1.00 8.88 63 LEU A O 1
ATOM 507 N N . ARG A 1 67 ? -12.732 -5.338 7.169 1.00 7.60 64 ARG A N 1
ATOM 508 C CA . ARG A 1 67 ? -13.970 -5.449 6.393 1.00 8.51 64 ARG A CA 1
ATOM 509 C C . ARG A 1 67 ? -15.036 -4.467 6.832 1.00 8.49 64 ARG A C 1
ATOM 510 O O . ARG A 1 67 ? -16.125 -4.454 6.234 1.00 9.87 64 ARG A O 1
ATOM 518 N N . LEU A 1 68 ? -14.775 -3.621 7.837 1.00 8.31 65 LEU A N 1
ATOM 519 C CA . LEU A 1 68 ? -15.795 -2.662 8.248 1.00 8.91 65 LEU A CA 1
ATOM 520 C C . LEU A 1 68 ? -16.114 -1.729 7.080 1.00 9.23 65 LEU A C 1
ATOM 521 O O . LEU A 1 68 ? -15.219 -1.195 6.408 1.00 10.68 65 LEU A O 1
ATOM 526 N N . GLN A 1 69 ? -17.403 -1.513 6.869 1.00 10.61 66 GLN A N 1
ATOM 527 C CA . GLN A 1 69 ? -17.927 -0.509 5.961 1.00 12.03 66 GLN A CA 1
ATOM 528 C C . GLN A 1 69 ? -18.517 0.632 6.773 1.00 13.04 66 GLN A C 1
ATOM 529 O O . GLN A 1 69 ? -19.121 0.411 7.809 1.00 12.40 66 GLN A O 1
ATOM 535 N N . PHE A 1 70 ? -18.350 1.839 6.287 1.00 13.08 67 PHE A N 1
ATOM 536 C CA . PHE A 1 70 ? -18.892 3.035 6.918 1.00 13.35 67 PHE A CA 1
ATOM 537 C C . PHE A 1 70 ? -19.990 3.592 6.020 1.00 16.27 67 PHE A C 1
ATOM 538 O O . PHE A 1 70 ? -19.788 3.757 4.809 1.00 17.41 67 PHE A O 1
ATOM 546 N N . ILE A 1 71 ? -21.142 3.912 6.624 1.00 16.81 68 ILE A N 1
ATOM 547 C CA . ILE A 1 71 ? -22.343 4.360 5.908 1.00 19.64 68 ILE A CA 1
ATOM 548 C C . ILE A 1 71 ? -22.849 5.631 6.563 1.00 22.08 68 ILE A C 1
ATOM 549 O O . ILE A 1 71 ? -22.946 5.705 7.793 1.00 22.91 68 ILE A O 1
ATOM 554 N N . ASP A 1 72 ? -23.161 6.635 5.747 1.00 23.33 69 ASP A N 1
ATOM 555 C CA . ASP A 1 72 ? -23.743 7.857 6.273 1.00 27.70 69 ASP A CA 1
ATOM 556 C C . ASP A 1 72 ? -25.171 7.623 6.752 1.00 26.92 69 ASP A C 1
ATOM 557 O O . ASP A 1 72 ? -25.888 6.766 6.222 1.00 26.68 69 ASP A O 1
ATOM 562 N N . SER A 1 73 ? -25.573 8.380 7.774 1.00 27.82 70 SER A N 1
ATOM 563 C CA . SER A 1 73 ? -26.970 8.392 8.218 1.00 30.84 70 SER A CA 1
ATOM 564 C C . SER A 1 73 ? -27.276 9.765 8.783 1.00 33.36 70 SER A C 1
ATOM 565 O O . SER A 1 73 ? -26.386 10.612 8.907 1.00 32.87 70 SER A O 1
ATOM 568 N N . ASP A 1 74 ? -28.550 9.968 9.157 1.00 35.49 71 ASP A N 1
ATOM 569 C CA . ASP A 1 74 ? -28.969 11.203 9.820 1.00 38.20 71 ASP A CA 1
ATOM 570 C C . ASP A 1 74 ? -28.303 11.406 11.178 1.00 40.06 71 ASP A C 1
ATOM 571 O O . ASP A 1 74 ? -28.275 12.537 11.680 1.00 41.62 71 ASP A O 1
ATOM 576 N N . ASP A 1 75 ? -27.825 10.338 11.810 1.00 39.32 72 ASP A N 1
ATOM 577 C CA . ASP A 1 75 ? -27.183 10.419 13.113 1.00 39.85 72 ASP A CA 1
ATOM 578 C C . ASP A 1 75 ? -25.676 10.240 13.033 1.00 36.16 72 ASP A C 1
ATOM 579 O O . ASP A 1 75 ? -25.056 9.825 14.014 1.00 39.35 72 ASP A O 1
ATOM 584 N N . GLY A 1 76 ? -25.075 10.562 11.897 1.00 30.79 73 GLY A N 1
ATOM 585 C CA . GLY A 1 76 ? -23.629 10.470 11.737 1.00 28.75 73 GLY A CA 1
ATOM 586 C C . GLY A 1 76 ? -23.214 9.173 11.061 1.00 25.33 73 GLY A C 1
ATOM 587 O O . GLY A 1 76 ? -24.027 8.294 10.758 1.00 26.61 73 GLY A O 1
ATOM 588 N N . LEU A 1 77 ? -21.899 9.042 10.838 1.00 22.77 74 LEU A N 1
ATOM 589 C CA . LEU A 1 77 ? -21.368 7.869 10.170 1.00 20.61 74 LEU A CA 1
ATOM 590 C C . LEU A 1 77 ? -21.593 6.618 11.023 1.00 20.68 74 LEU A C 1
ATOM 591 O O . LEU A 1 77 ? -21.393 6.630 12.248 1.00 22.17 74 LEU A O 1
ATOM 596 N N . ARG A 1 78 ? -22.005 5.528 10.364 1.00 18.83 75 ARG A N 1
ATOM 597 C CA . ARG A 1 78 ? -22.321 4.260 11.014 1.00 17.94 75 ARG A CA 1
ATOM 598 C C . ARG A 1 78 ? -21.382 3.195 10.482 1.00 15.46 75 ARG A C 1
ATOM 599 O O . ARG A 1 78 ? -20.875 3.328 9.372 1.00 16.81 75 ARG A O 1
ATOM 607 N N . GLN A 1 79 ? -21.126 2.147 11.272 1.00 13.41 76 GLN A N 1
ATOM 608 C CA . GLN A 1 79 ? -20.189 1.107 10.807 1.00 12.98 76 GLN A CA 1
ATOM 609 C C . GLN A 1 79 ? -20.764 -0.289 11.015 1.00 12.67 76 GLN A C 1
ATOM 610 O O . GLN A 1 79 ? -21.506 -0.539 11.979 1.00 12.80 76 GLN A O 1
ATOM 616 N N . ARG A 1 80 ? -20.425 -1.198 10.100 1.00 12.03 77 ARG A N 1
ATOM 617 C CA . ARG A 1 80 ? -20.812 -2.591 10.221 1.00 12.20 77 ARG A CA 1
ATOM 618 C C . ARG A 1 80 ? -19.830 -3.416 9.405 1.00 10.34 77 ARG A C 1
ATOM 619 O O . ARG A 1 80 ? -19.087 -2.877 8.572 1.00 11.24 77 ARG A O 1
ATOM 627 N N . ILE A 1 81 ? -19.855 -4.738 9.596 1.00 11.55 78 ILE A N 1
ATOM 628 C CA . ILE A 1 81 ? -19.067 -5.614 8.708 1.00 11.79 78 ILE A CA 1
ATOM 629 C C . ILE A 1 81 ? -19.649 -5.542 7.299 1.00 12.38 78 ILE A C 1
ATOM 630 O O . ILE A 1 81 ? -20.847 -5.762 7.080 1.00 15.40 78 ILE A O 1
ATOM 635 N N . GLY A 1 82 ? -18.829 -5.173 6.336 1.00 11.66 79 GLY A N 1
ATOM 636 C CA . GLY A 1 82 ? -19.235 -5.090 4.957 1.00 11.90 79 GLY A CA 1
ATOM 637 C C . GLY A 1 82 ? -18.583 -6.188 4.133 1.00 11.14 79 GLY A C 1
ATOM 638 O O . GLY A 1 82 ? -18.015 -7.146 4.657 1.00 12.35 79 GLY A O 1
ATOM 639 N N . THR A 1 83 ? -18.682 -6.044 2.812 1.00 10.50 80 THR A N 1
ATOM 640 C CA . THR A 1 83 ? -18.231 -7.067 1.868 1.00 10.35 80 THR A CA 1
ATOM 641 C C . THR A 1 83 ? -17.393 -6.410 0.771 1.00 11.14 80 THR A C 1
ATOM 642 O O . THR A 1 83 ? -17.750 -6.428 -0.415 1.00 12.91 80 THR A O 1
ATOM 646 N N . PRO A 1 84 ? -16.276 -5.820 1.118 1.00 10.42 81 PRO A N 1
ATOM 647 C CA . PRO A 1 84 ? -15.458 -5.186 0.074 1.00 12.20 81 PRO A CA 1
ATOM 648 C C . PRO A 1 84 ? -14.864 -6.223 -0.873 1.00 12.70 81 PRO A C 1
ATOM 649 O O . PRO A 1 84 ? -14.472 -7.334 -0.478 1.00 15.19 81 PRO A O 1
ATOM 653 N N . ALA A 1 85 ? -14.721 -5.841 -2.114 1.00 9.75 82 ALA A N 1
ATOM 654 C CA . ALA A 1 85 ? -13.928 -6.606 -3.065 1.00 10.38 82 ALA A CA 1
ATOM 655 C C . ALA A 1 85 ? -12.577 -5.939 -3.178 1.00 11.41 82 ALA A C 1
ATOM 656 O O . ALA A 1 85 ? -12.465 -4.709 -3.046 1.00 13.54 82 ALA A O 1
ATOM 658 N N . TRP A 1 86 ? -11.529 -6.730 -3.293 1.00 10.89 83 TRP A N 1
ATOM 659 C CA . TRP A 1 86 ? -10.191 -6.134 -3.294 1.00 11.90 83 TRP A CA 1
ATOM 660 C C . TRP A 1 86 ? -9.258 -6.983 -4.128 1.00 10.50 83 TRP A C 1
ATOM 661 O O . TRP A 1 86 ? -9.520 -8.154 -4.375 1.00 12.03 83 TRP A O 1
ATOM 672 N N . SER A 1 87 ? -8.107 -6.409 -4.484 1.00 12.10 84 SER A N 1
ATOM 673 C CA . SER A 1 87 ? -7.064 -7.140 -5.169 1.00 14.26 84 SER A CA 1
ATOM 674 C C . SER A 1 87 ? -5.706 -6.661 -4.689 1.00 11.57 84 SER A C 1
ATOM 675 O O . SER A 1 87 ? -5.570 -5.565 -4.142 1.00 11.68 84 SER A O 1
ATOM 678 N N . MET A 1 88 ? -4.690 -7.476 -4.919 1.00 11.27 85 MET A N 1
ATOM 679 C CA . MET A 1 88 ? -3.316 -7.214 -4.487 1.00 9.94 85 MET A CA 1
ATOM 680 C C . MET A 1 88 ? -2.471 -6.952 -5.711 1.00 9.56 85 MET A C 1
ATOM 681 O O . MET A 1 88 ? -2.068 -7.909 -6.399 1.00 11.93 85 MET A O 1
ATOM 686 N N . PRO A 1 89 ? -2.125 -5.696 -6.009 1.00 9.00 86 PRO A N 1
ATOM 687 C CA . PRO A 1 89 ? -1.182 -5.426 -7.108 1.00 9.88 86 PRO A CA 1
ATOM 688 C C . PRO A 1 89 ? 0.158 -6.087 -6.862 1.00 8.83 86 PRO A C 1
ATOM 689 O O . PRO A 1 89 ? 0.646 -6.127 -5.738 1.00 9.57 86 PRO A O 1
ATOM 693 N N . VAL A 1 90 ? 0.762 -6.580 -7.947 1.00 9.16 87 VAL A N 1
ATOM 694 C CA . VAL A 1 90 ? 2.117 -7.117 -7.948 1.00 8.25 87 VAL A CA 1
ATOM 695 C C . VAL A 1 90 ? 2.861 -6.338 -9.017 1.00 10.43 87 VAL A C 1
ATOM 696 O O . VAL A 1 90 ? 2.510 -6.434 -10.196 1.00 13.63 87 VAL A O 1
ATOM 700 N N . LEU A 1 91 ? 3.910 -5.651 -8.629 1.00 9.45 88 LEU A N 1
ATOM 701 C CA . LEU A 1 91 ? 4.708 -4.872 -9.568 1.00 11.76 88 LEU A CA 1
ATOM 702 C C . LEU A 1 91 ? 6.131 -5.372 -9.508 1.00 10.58 88 LEU A C 1
ATOM 703 O O . LEU A 1 91 ? 6.766 -5.315 -8.462 1.00 12.64 88 LEU A O 1
ATOM 708 N N . ASP A 1 92 ? 6.651 -5.808 -10.629 1.00 10.81 89 ASP A N 1
ATOM 709 C CA . ASP A 1 92 ? 8.053 -6.180 -10.713 1.00 11.57 89 ASP A CA 1
ATOM 710 C C . ASP A 1 92 ? 8.814 -4.953 -11.196 1.00 12.46 89 ASP A C 1
ATOM 711 O O . ASP A 1 92 ? 8.670 -4.545 -12.346 1.00 13.93 89 ASP A O 1
ATOM 716 N N . LEU A 1 93 ? 9.587 -4.340 -10.299 1.00 11.42 90 LEU A N 1
ATOM 717 C CA . LEU A 1 93 ? 10.303 -3.108 -10.580 1.00 12.88 90 LEU A CA 1
ATOM 718 C C . LEU A 1 93 ? 11.778 -3.373 -10.876 1.00 13.87 90 LEU A C 1
ATOM 719 O O . LEU A 1 93 ? 12.542 -2.412 -10.997 1.00 14.57 90 LEU A O 1
ATOM 724 N N . THR A 1 94 ? 12.167 -4.643 -11.076 1.00 13.76 91 THR A N 1
ATOM 725 C CA . THR A 1 94 ? 13.586 -4.968 -11.148 1.00 14.38 91 THR A CA 1
ATOM 726 C C . THR A 1 94 ? 14.252 -4.458 -12.410 1.00 17.99 91 THR A C 1
ATOM 727 O O . THR A 1 94 ? 15.488 -4.377 -12.445 1.00 19.36 91 THR A O 1
ATOM 731 N N . ALA A 1 95 ? 13.489 -4.128 -13.444 1.00 18.97 92 ALA A N 1
ATOM 732 C CA . ALA A 1 95 ? 14.111 -3.581 -14.644 1.00 21.29 92 ALA A CA 1
ATOM 733 C C . ALA A 1 95 ? 14.169 -2.054 -14.652 1.00 22.85 92 ALA A C 1
ATOM 734 O O . ALA A 1 95 ? 14.726 -1.469 -15.588 1.00 26.09 92 ALA A O 1
ATOM 736 N N . GLN A 1 96 ? 13.634 -1.390 -13.635 1.00 21.84 93 GLN A N 1
ATOM 737 C CA . GLN A 1 96 ? 13.778 0.053 -13.556 1.00 22.16 93 GLN A CA 1
ATOM 738 C C . GLN A 1 96 ? 15.234 0.429 -13.306 1.00 22.46 93 GLN A C 1
ATOM 739 O O . GLN A 1 96 ? 16.012 -0.340 -12.737 1.00 21.36 93 GLN A O 1
ATOM 745 N N . ALA A 1 97 ? 15.591 1.661 -13.705 1.00 24.48 94 ALA A N 1
ATOM 746 C CA . ALA A 1 97 ? 16.956 2.131 -13.464 1.00 24.68 94 ALA A CA 1
ATOM 747 C C . ALA A 1 97 ? 17.308 2.116 -11.979 1.00 23.51 94 ALA A C 1
ATOM 748 O O . ALA A 1 97 ? 18.443 1.837 -11.617 1.00 24.77 94 ALA A O 1
ATOM 750 N N . ASP A 1 98 ? 16.341 2.387 -11.093 1.00 21.48 95 ASP A N 1
ATOM 751 C CA . ASP A 1 98 ? 16.573 2.342 -9.643 1.00 20.33 95 ASP A CA 1
ATOM 752 C C . ASP A 1 98 ? 15.310 1.726 -9.031 1.00 17.64 95 ASP A C 1
ATOM 753 O O . ASP A 1 98 ? 14.362 2.436 -8.686 1.00 17.45 95 ASP A O 1
ATOM 758 N N . PRO A 1 99 ? 15.273 0.401 -8.866 1.00 15.53 96 PRO A N 1
ATOM 759 C CA . PRO A 1 99 ? 14.038 -0.253 -8.389 1.00 15.00 96 PRO A CA 1
ATOM 760 C C . PRO A 1 99 ? 13.630 0.217 -7.008 1.00 14.68 96 PRO A C 1
ATOM 761 O O . PRO A 1 99 ? 12.430 0.356 -6.731 1.00 13.54 96 PRO A O 1
ATOM 765 N N . GLN A 1 100 ? 14.592 0.473 -6.120 1.00 14.63 97 GLN A N 1
ATOM 766 C CA . GLN A 1 100 ? 14.231 0.895 -4.768 1.00 14.59 97 GLN A CA 1
ATOM 767 C C . GLN A 1 100 ? 13.548 2.257 -4.779 1.00 14.35 97 GLN A C 1
ATOM 768 O O . GLN A 1 100 ? 12.519 2.454 -4.120 1.00 13.83 97 GLN A O 1
ATOM 774 N N . ALA A 1 101 ? 14.087 3.205 -5.544 1.00 15.83 98 ALA A N 1
ATOM 775 C CA . ALA A 1 101 ? 13.479 4.521 -5.605 1.00 16.20 98 ALA A CA 1
ATOM 776 C C . ALA A 1 101 ? 12.130 4.451 -6.287 1.00 15.43 98 ALA A C 1
ATOM 777 O O . ALA A 1 101 ? 11.175 5.111 -5.844 1.00 15.59 98 ALA A O 1
ATOM 779 N N . ALA A 1 102 ? 12.000 3.546 -7.280 1.00 14.89 99 ALA A N 1
ATOM 780 C CA . ALA A 1 102 ? 10.701 3.343 -7.919 1.00 14.95 99 ALA A CA 1
ATOM 781 C C . ALA A 1 102 ? 9.665 2.778 -6.957 1.00 13.97 99 ALA A C 1
ATOM 782 O O . ALA A 1 102 ? 8.484 3.171 -7.000 1.00 14.73 99 ALA A O 1
ATOM 784 N N . ALA A 1 103 ? 10.084 1.879 -6.061 1.00 12.42 100 ALA A N 1
ATOM 785 C CA . ALA A 1 103 ? 9.146 1.312 -5.083 1.00 12.83 100 ALA A CA 1
ATOM 786 C C . ALA A 1 103 ? 8.701 2.395 -4.110 1.00 12.51 100 ALA A C 1
ATOM 787 O O . ALA A 1 103 ? 7.484 2.556 -3.849 1.00 12.46 100 ALA A O 1
ATOM 789 N N . GLN A 1 104 ? 9.644 3.218 -3.629 1.00 13.04 101 GLN A N 1
ATOM 790 C CA . GLN A 1 104 ? 9.244 4.299 -2.732 1.00 13.41 101 GLN A CA 1
ATOM 791 C C . GLN A 1 104 ? 8.260 5.236 -3.420 1.00 14.29 101 GLN A C 1
ATOM 792 O O . GLN A 1 104 ? 7.322 5.717 -2.795 1.00 14.52 101 GLN A O 1
ATOM 798 N N . ALA A 1 105 ? 8.473 5.526 -4.711 1.00 14.56 102 ALA A N 1
ATOM 799 C CA . ALA A 1 105 ? 7.576 6.414 -5.457 1.00 15.00 102 ALA A CA 1
ATOM 800 C C . ALA A 1 105 ? 6.189 5.798 -5.626 1.00 14.44 102 ALA A C 1
ATOM 801 O O . ALA A 1 105 ? 5.174 6.504 -5.552 1.00 15.81 102 ALA A O 1
ATOM 803 N N . TRP A 1 106 ? 6.118 4.494 -5.893 1.00 13.34 103 TRP A N 1
ATOM 804 C CA . TRP A 1 106 ? 4.820 3.822 -6.042 1.00 13.12 103 TRP A CA 1
ATOM 805 C C . TRP A 1 106 ? 4.036 3.907 -4.737 1.00 12.07 103 TRP A C 1
ATOM 806 O O . TRP A 1 106 ? 2.836 4.236 -4.714 1.00 13.23 103 TRP A O 1
ATOM 817 N N . MET A 1 107 ? 4.723 3.619 -3.626 1.00 11.98 104 MET A N 1
ATOM 818 C CA . MET A 1 107 ? 4.077 3.675 -2.311 1.00 10.56 104 MET A CA 1
ATOM 819 C C . MET A 1 107 ? 3.598 5.080 -2.009 1.00 12.57 104 MET A C 1
ATOM 820 O O . MET A 1 107 ? 2.444 5.263 -1.582 1.00 13.60 104 MET A O 1
ATOM 825 N N . ARG A 1 108 ? 4.451 6.083 -2.266 1.00 14.30 105 ARG A N 1
ATOM 826 C CA . ARG A 1 108 ? 4.076 7.481 -1.998 1.00 15.28 105 ARG A CA 1
ATOM 827 C C . ARG A 1 108 ? 2.861 7.904 -2.824 1.00 14.89 105 ARG A C 1
ATOM 828 O O . ARG A 1 108 ? 1.975 8.653 -2.340 1.00 15.41 105 ARG A O 1
ATOM 836 N N . ALA A 1 109 ? 2.785 7.435 -4.072 1.00 15.10 106 ALA A N 1
ATOM 837 C CA . ALA A 1 109 ? 1.637 7.792 -4.902 1.00 16.05 106 ALA A CA 1
ATOM 838 C C . ALA A 1 109 ? 0.330 7.284 -4.287 1.00 16.48 106 ALA A C 1
ATOM 839 O O . ALA A 1 109 ? -0.707 7.950 -4.384 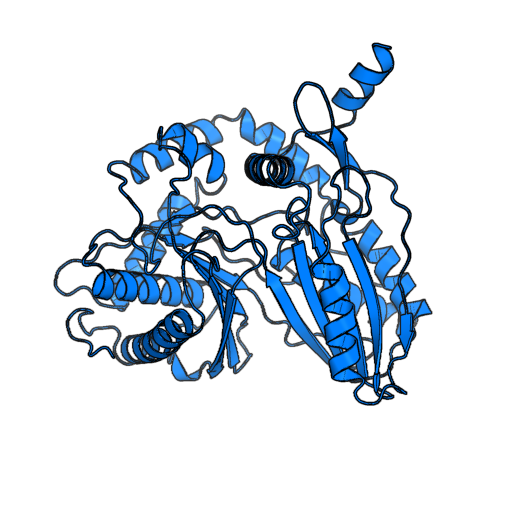1.00 18.43 106 ALA A O 1
ATOM 841 N N . ASP A 1 110 ? 0.348 6.123 -3.655 1.00 13.61 107 ASP A N 1
ATOM 842 C CA . ASP A 1 110 ? -0.824 5.677 -2.933 1.00 11.90 107 ASP A CA 1
ATOM 843 C C . ASP A 1 110 ? -1.035 6.438 -1.639 1.00 11.58 107 ASP A C 1
ATOM 844 O O . ASP A 1 110 ? -2.147 6.923 -1.399 1.00 11.57 107 ASP A O 1
ATOM 849 N N . TYR A 1 111 ? -0.010 6.526 -0.762 1.00 11.63 108 TYR A N 1
ATOM 850 C CA . TYR A 1 111 ? -0.332 7.073 0.561 1.00 10.74 108 TYR A CA 1
ATOM 851 C C . TYR A 1 111 ? -0.599 8.572 0.552 1.00 13.19 108 TYR A C 1
ATOM 852 O O . TYR A 1 111 ? -1.122 9.081 1.547 1.00 13.41 108 TYR A O 1
ATOM 861 N N . GLN A 1 112 ? -0.271 9.272 -0.525 1.00 12.40 109 GLN A N 1
ATOM 862 C CA . GLN A 1 112 ? -0.599 10.690 -0.659 1.00 13.49 109 GLN A CA 1
ATOM 863 C C . GLN A 1 112 ? -1.978 10.924 -1.257 1.00 14.44 109 GLN A C 1
ATOM 864 O O . GLN A 1 112 ? -2.398 12.078 -1.395 1.00 17.53 109 GLN A O 1
ATOM 870 N N . GLN A 1 113 ? -2.731 9.880 -1.522 1.00 14.36 110 GLN A N 1
ATOM 871 C CA . GLN A 1 113 ? -4.079 10.014 -2.069 1.00 17.57 110 GLN A CA 1
ATOM 872 C C . GLN A 1 113 ? -5.112 9.808 -0.973 1.00 16.31 110 GLN A C 1
ATOM 873 O O . GLN A 1 113 ? -4.966 8.921 -0.147 1.00 15.86 110 GLN A O 1
ATOM 879 N N . PRO A 1 114 ? -6.156 10.629 -0.922 1.00 19.16 111 PRO A N 1
ATOM 880 C CA . PRO A 1 114 ? -7.202 10.438 0.082 1.00 20.50 111 PRO A CA 1
ATOM 881 C C . PRO A 1 114 ? -8.062 9.229 -0.231 1.00 22.32 111 PRO A C 1
ATOM 882 O O . PRO A 1 114 ? -8.174 8.772 -1.376 1.00 22.45 111 PRO A O 1
ATOM 886 N N . VAL A 1 115 ? -8.669 8.693 0.812 1.00 25.03 112 VAL A N 1
ATOM 887 C CA . VAL A 1 115 ? -9.721 7.709 0.580 1.00 28.30 112 VAL A CA 1
ATOM 888 C C . VAL A 1 115 ? -11.069 8.351 0.906 1.00 28.66 112 VAL A C 1
ATOM 889 O O . VAL A 1 115 ? -11.144 9.352 1.625 1.00 30.13 112 VAL A O 1
ATOM 893 N N . ASN A 1 116 ? -12.136 7.832 0.304 1.00 27.10 113 ASN A N 1
ATOM 894 C CA . ASN A 1 116 ? -13.502 8.187 0.689 1.00 26.74 113 ASN A CA 1
ATOM 895 C C . ASN A 1 116 ? -13.972 7.118 1.668 1.00 21.49 113 ASN A C 1
ATOM 896 O O . ASN A 1 116 ? -14.045 5.958 1.299 1.00 21.18 113 ASN A O 1
ATOM 901 N N . LEU A 1 117 ? -14.362 7.511 2.891 1.00 19.39 114 LEU A N 1
ATOM 902 C CA . LEU A 1 117 ? -14.674 6.535 3.931 1.00 17.06 114 LEU A CA 1
ATOM 903 C C . LEU A 1 117 ? -15.826 5.611 3.553 1.00 18.41 114 LEU A C 1
ATOM 904 O O . LEU A 1 117 ? -15.939 4.508 4.111 1.00 16.91 114 LEU A O 1
ATOM 909 N N . THR A 1 118 ? -16.724 6.046 2.689 1.00 18.69 115 THR A N 1
ATOM 910 C CA . THR A 1 118 ? -17.924 5.275 2.392 1.00 19.73 115 THR A CA 1
ATOM 911 C C . THR A 1 118 ? -17.740 4.385 1.171 1.00 22.66 115 THR A C 1
ATOM 912 O O . THR A 1 118 ? -18.670 3.685 0.763 1.00 22.84 115 THR A O 1
ATOM 916 N N . GLN A 1 119 ? -16.545 4.389 0.646 1.00 25.84 116 GLN A N 1
ATOM 917 C CA . GLN A 1 119 ? -16.230 3.559 -0.477 1.00 31.02 116 GLN A CA 1
ATOM 918 C C . GLN A 1 119 ? -14.994 2.659 -0.167 1.00 27.81 116 GLN A C 1
ATOM 919 O O . GLN A 1 119 ? -13.908 3.021 -0.492 1.00 29.82 116 GLN A O 1
ATOM 925 N N . GLY A 1 120 ? -15.225 1.529 0.498 1.00 23.36 117 GLY A N 1
ATOM 926 C CA . GLY A 1 120 ? -14.151 0.576 0.893 1.00 19.23 117 GLY A CA 1
ATOM 927 C C . GLY A 1 120 ? -13.774 -0.319 -0.257 1.00 17.68 117 GLY A C 1
ATOM 928 O O . GLY A 1 120 ? -14.408 -0.307 -1.335 1.00 21.08 117 GLY A O 1
ATOM 929 N N . PRO A 1 121 ? -12.706 -1.100 -0.082 1.00 15.80 118 PRO A N 1
ATOM 930 C CA . PRO A 1 121 ? -11.893 -1.306 1.095 1.00 14.73 118 PRO A CA 1
ATOM 931 C C . PRO A 1 121 ? -11.081 -0.056 1.429 1.00 13.26 118 PRO A C 1
ATOM 932 O O . PRO A 1 121 ? -10.753 0.785 0.568 1.00 13.86 118 PRO A O 1
ATOM 936 N N . LEU A 1 122 ? -10.762 0.080 2.714 1.00 11.56 119 LEU A N 1
ATOM 937 C CA . LEU A 1 122 ? -9.951 1.201 3.210 1.00 9.72 119 LEU A CA 1
ATOM 938 C C . LEU A 1 122 ? -8.499 0.821 3.424 1.00 10.39 119 LEU A C 1
ATOM 939 O O . LEU A 1 122 ? -7.720 1.629 3.927 1.00 12.20 119 LEU A O 1
ATOM 944 N N . PHE A 1 123 ? -8.127 -0.386 3.034 1.00 11.20 120 PHE A N 1
ATOM 945 C CA . PHE A 1 123 ? -6.742 -0.823 3.039 1.00 9.40 120 PHE A CA 1
ATOM 946 C C . PHE A 1 123 ? -6.253 -0.975 1.602 1.00 8.85 120 PHE A C 1
ATOM 947 O O . PHE A 1 123 ? -7.037 -1.145 0.663 1.00 9.78 120 PHE A O 1
ATOM 955 N N . CYS A 1 124 ? -4.923 -0.952 1.481 1.00 9.02 121 CYS A N 1
ATOM 956 C CA . CYS A 1 124 ? -4.247 -1.350 0.252 1.00 7.94 121 CYS A CA 1
ATOM 957 C C . CYS A 1 124 ? -3.087 -2.252 0.624 1.00 6.33 121 CYS A C 1
ATOM 958 O O . CYS A 1 124 ? -2.307 -1.935 1.538 1.00 7.98 121 CYS A O 1
ATOM 961 N N . TYR A 1 125 ? -2.987 -3.381 -0.061 1.00 6.85 122 TYR A N 1
ATOM 962 C CA . TYR A 1 125 ? -1.839 -4.292 0.064 1.00 6.94 122 TYR A CA 1
ATOM 963 C C . TYR A 1 125 ? -1.276 -4.505 -1.324 1.00 8.23 122 TYR A C 1
ATOM 964 O O . TYR A 1 125 ? -2.018 -4.840 -2.252 1.00 10.40 122 TYR A O 1
ATOM 973 N N . ALA A 1 126 ? 0.033 -4.325 -1.482 1.00 6.66 123 ALA A N 1
ATOM 974 C CA . ALA A 1 126 ? 0.697 -4.536 -2.763 1.00 6.84 123 ALA A CA 1
ATOM 975 C C . ALA A 1 126 ? 2.056 -5.187 -2.546 1.00 5.30 123 ALA A C 1
ATOM 976 O O . ALA A 1 126 ? 2.690 -5.023 -1.494 1.00 7.04 123 ALA A O 1
ATOM 978 N N . LEU A 1 127 ? 2.495 -5.971 -3.525 1.00 5.90 124 LEU A N 1
ATOM 979 C CA . LEU A 1 127 ? 3.837 -6.551 -3.523 1.00 5.36 124 LEU A CA 1
ATOM 980 C C . LEU A 1 127 ? 4.663 -5.867 -4.590 1.00 6.95 124 LEU A C 1
ATOM 981 O O . LEU A 1 127 ? 4.244 -5.827 -5.769 1.00 7.93 124 LEU A O 1
ATOM 986 N N . LEU A 1 128 ? 5.855 -5.386 -4.222 1.00 7.06 125 LEU A N 1
ATOM 987 C CA . LEU A 1 128 ? 6.768 -4.709 -5.161 1.00 7.43 125 LEU A CA 1
ATOM 988 C C . LEU A 1 128 ? 8.092 -5.466 -5.161 1.00 7.65 125 LEU A C 1
ATOM 989 O O . LEU A 1 128 ? 8.739 -5.612 -4.103 1.00 9.44 125 LEU A O 1
ATOM 994 N N . LYS A 1 129 ? 8.462 -6.037 -6.305 1.00 8.23 126 LYS A N 1
ATOM 995 C CA . LYS A 1 129 ? 9.727 -6.772 -6.425 1.00 7.82 126 LYS A CA 1
ATOM 996 C C . LYS A 1 129 ? 10.824 -5.776 -6.759 1.00 9.41 126 LYS A C 1
ATOM 997 O O . LYS A 1 129 ? 10.776 -5.140 -7.813 1.00 10.19 126 LYS A O 1
ATOM 1003 N N . VAL A 1 130 ? 11.808 -5.636 -5.855 1.00 9.36 127 VAL A N 1
ATOM 1004 C CA . VAL A 1 130 ? 12.870 -4.638 -5.986 1.00 10.78 127 VAL A CA 1
ATOM 1005 C C . VAL A 1 130 ? 14.172 -5.270 -6.494 1.00 10.75 127 VAL A C 1
ATOM 1006 O O . VAL A 1 130 ? 15.012 -4.587 -7.068 1.00 13.68 127 VAL A O 1
ATOM 1010 N N . ALA A 1 131 ? 14.400 -6.534 -6.184 1.00 10.47 128 ALA A N 1
ATOM 1011 C CA . ALA A 1 131 ? 15.590 -7.258 -6.617 1.00 11.15 128 ALA A CA 1
ATOM 1012 C C . ALA A 1 131 ? 15.168 -8.708 -6.742 1.00 10.49 128 ALA A C 1
ATOM 1013 O O . ALA A 1 131 ? 14.108 -9.084 -6.247 1.00 9.67 128 ALA A O 1
ATOM 1015 N N . PRO A 1 132 ? 15.989 -9.550 -7.348 1.00 10.86 129 PRO A N 1
ATOM 1016 C CA . PRO A 1 132 ? 15.609 -10.964 -7.446 1.00 11.66 129 PRO A CA 1
ATOM 1017 C C . PRO A 1 132 ? 15.115 -11.614 -6.141 1.00 14.69 129 PRO A C 1
ATOM 1018 O O . PRO A 1 132 ? 14.120 -12.367 -6.143 1.00 15.99 129 PRO A O 1
ATOM 1022 N N . ALA A 1 133 ? 15.768 -11.365 -5.054 1.00 14.98 130 ALA A N 1
ATOM 1023 C CA . ALA A 1 133 ? 15.256 -11.910 -3.793 1.00 12.11 130 ALA A CA 1
ATOM 1024 C C . ALA A 1 133 ? 15.074 -10.759 -2.820 1.00 10.64 130 ALA A C 1
ATOM 1025 O O . ALA A 1 133 ? 15.483 -10.828 -1.659 1.00 10.81 130 ALA A O 1
ATOM 1027 N N . GLN A 1 134 ? 14.415 -9.696 -3.263 1.00 10.22 131 GLN A N 1
ATOM 1028 C CA . GLN A 1 134 ? 13.999 -8.667 -2.309 1.00 9.18 131 GLN A CA 1
ATOM 1029 C C . GLN A 1 134 ? 12.651 -8.125 -2.706 1.00 8.83 131 GLN A C 1
ATOM 1030 O O . GLN A 1 134 ? 12.473 -7.621 -3.816 1.00 8.71 131 GLN A O 1
ATOM 1036 N N . TRP A 1 135 ? 11.711 -8.248 -1.797 1.00 7.10 132 TRP A N 1
ATOM 1037 C CA . TRP A 1 135 ? 10.354 -7.789 -2.022 1.00 6.66 132 TRP A CA 1
ATOM 1038 C C . TRP A 1 135 ? 9.977 -6.770 -0.961 1.00 6.48 132 TRP A C 1
ATOM 1039 O O . TRP A 1 135 ? 10.437 -6.839 0.184 1.00 8.46 132 TRP A O 1
ATOM 1050 N N . MET A 1 136 ? 9.090 -5.840 -1.330 1.00 7.54 133 MET A N 1
ATOM 1051 C CA . MET A 1 136 ? 8.449 -4.966 -0.348 1.00 7.47 133 MET A CA 1
ATOM 1052 C C . MET A 1 136 ? 6.952 -5.261 -0.362 1.00 7.27 133 MET A C 1
ATOM 1053 O O . MET A 1 136 ? 6.320 -5.258 -1.429 1.00 8.85 133 MET A O 1
ATOM 1058 N N . TRP A 1 137 ? 6.391 -5.468 0.815 1.00 6.60 134 TRP A N 1
ATOM 1059 C CA . TRP A 1 137 ? 4.955 -5.615 0.974 1.00 6.04 134 TRP A CA 1
ATOM 1060 C C . TRP A 1 137 ? 4.468 -4.278 1.525 1.00 6.73 134 TRP A C 1
ATOM 1061 O O . TRP A 1 137 ? 4.822 -3.888 2.649 1.00 7.37 134 TRP A O 1
ATOM 1072 N N . TYR A 1 138 ? 3.743 -3.538 0.705 1.00 5.83 135 TYR A N 1
ATOM 1073 C CA . TYR A 1 138 ? 3.175 -2.240 1.116 1.00 6.60 135 TYR A CA 1
ATOM 1074 C C . TYR A 1 138 ? 1.815 -2.429 1.780 1.00 5.89 135 TYR A C 1
ATOM 1075 O O . TYR A 1 138 ? 0.987 -3.210 1.290 1.00 6.22 135 TYR A O 1
ATOM 1084 N N . GLN A 1 139 ? 1.602 -1.711 2.894 1.00 6.25 136 GLN A N 1
ATOM 1085 C CA . GLN A 1 139 ? 0.379 -1.788 3.673 1.00 6.21 136 GLN A CA 1
ATOM 1086 C C . GLN A 1 139 ? -0.087 -0.381 3.979 1.00 7.28 136 GLN A C 1
ATOM 1087 O O . GLN A 1 139 ? 0.636 0.372 4.654 1.00 8.82 136 GLN A O 1
ATOM 1093 N N . ARG A 1 140 ? -1.309 -0.035 3.549 1.00 6.61 137 ARG A N 1
ATOM 1094 C CA . ARG A 1 140 ? -1.876 1.281 3.855 1.00 6.69 137 ARG A CA 1
ATOM 1095 C C . ARG A 1 140 ? -3.283 1.116 4.400 1.00 7.14 137 ARG A C 1
ATOM 1096 O O . ARG A 1 140 ? -4.048 0.261 3.929 1.00 7.38 137 ARG A O 1
ATOM 1104 N N . TYR A 1 141 ? -3.627 1.958 5.371 1.00 7.54 138 TYR A N 1
ATOM 1105 C CA . TYR A 1 141 ? -4.953 1.945 5.999 1.00 8.01 138 TYR A CA 1
ATOM 1106 C C . TYR A 1 141 ? -5.383 3.371 6.269 1.00 7.69 138 TYR A C 1
ATOM 1107 O O . TYR A 1 141 ? -4.618 4.329 6.115 1.00 8.92 138 TYR A O 1
ATOM 1116 N N . HIS A 1 142 ? -6.642 3.514 6.666 1.00 9.58 139 HIS A N 1
ATOM 1117 C CA . HIS A 1 142 ? -7.152 4.798 7.163 1.00 9.80 139 HIS A CA 1
ATOM 1118 C C . HIS A 1 142 ? -7.239 4.706 8.670 1.00 9.92 139 HIS A C 1
ATOM 1119 O O . HIS A 1 142 ? -7.687 3.672 9.195 1.00 10.64 139 HIS A O 1
ATOM 1126 N N . VAL A 1 143 ? -6.820 5.775 9.371 1.00 10.17 140 VAL A N 1
ATOM 1127 C CA . VAL A 1 143 ? -6.778 5.733 10.832 1.00 11.29 140 VAL A CA 1
ATOM 1128 C C . VAL A 1 143 ? -8.146 5.510 11.494 1.00 10.38 140 VAL A C 1
ATOM 1129 O O . VAL A 1 143 ? -8.190 5.128 12.684 1.00 12.28 140 VAL A O 1
ATOM 1133 N N . ILE A 1 144 ? -9.252 5.692 10.758 1.00 8.97 141 ILE A N 1
ATOM 1134 C CA . ILE A 1 144 ? -10.532 5.407 11.366 1.00 9.52 141 ILE A CA 1
ATOM 1135 C C . ILE A 1 144 ? -10.690 3.926 11.684 1.00 9.92 141 ILE A C 1
ATOM 1136 O O . ILE A 1 144 ? -11.487 3.569 12.549 1.00 11.97 141 ILE A O 1
ATOM 1141 N N . MET A 1 145 ? -9.907 3.049 11.034 1.00 8.57 142 MET A N 1
ATOM 1142 C CA . MET A 1 145 ? -10.085 1.619 11.220 1.00 8.49 142 MET A CA 1
ATOM 1143 C C . MET A 1 145 ? -8.778 0.902 11.539 1.00 8.67 142 MET A C 1
ATOM 1144 O O . MET A 1 145 ? -8.769 -0.330 11.638 1.00 9.10 142 MET A O 1
ATOM 1149 N N . MET A 1 146 ? -7.683 1.626 11.804 1.00 9.52 143 MET A N 1
ATOM 1150 C CA . MET A 1 146 ? -6.393 0.974 12.076 1.00 9.94 143 MET A CA 1
ATOM 1151 C C . MET A 1 146 ? -5.461 1.937 12.808 1.00 10.39 143 MET A C 1
ATOM 1152 O O . MET A 1 146 ? -5.552 3.147 12.614 1.00 12.43 143 MET A O 1
ATOM 1157 N N . ASP A 1 147 ? -4.541 1.391 13.598 1.00 10.50 144 ASP A N 1
ATOM 1158 C CA . ASP A 1 147 ? -3.423 2.174 14.148 1.00 11.03 144 ASP A CA 1
ATOM 1159 C C . ASP A 1 147 ? -2.132 1.419 13.861 1.00 11.17 144 ASP A C 1
ATOM 1160 O O . ASP A 1 147 ? -2.144 0.321 13.278 1.00 11.39 144 ASP A O 1
ATOM 1165 N N . GLY A 1 148 ? -1.002 1.960 14.319 1.00 12.01 145 GLY A N 1
ATOM 1166 C CA . GLY A 1 148 ? 0.272 1.326 13.979 1.00 12.22 145 GLY A CA 1
ATOM 1167 C C . GLY A 1 148 ? 0.486 0.008 14.700 1.00 13.21 145 GLY A C 1
ATOM 1168 O O . GLY A 1 148 ? 1.063 -0.928 14.150 1.00 12.34 145 GLY A O 1
ATOM 1169 N N . TYR A 1 149 ? -0.044 -0.119 15.920 1.00 12.13 146 TYR A N 1
ATOM 1170 C CA . TYR A 1 149 ? 0.091 -1.398 16.614 1.00 13.50 146 TYR A CA 1
ATOM 1171 C C . TYR A 1 149 ? -0.739 -2.464 15.930 1.00 11.01 146 TYR A C 1
ATOM 1172 O O . TYR A 1 149 ? -0.283 -3.613 15.738 1.00 11.49 146 TYR A O 1
ATOM 1181 N N . GLY A 1 150 ? -1.928 -2.118 15.469 1.00 10.26 147 GLY A N 1
ATOM 1182 C CA . GLY A 1 150 ? -2.698 -3.092 14.716 1.00 9.90 147 GLY A CA 1
ATOM 1183 C C . GLY A 1 150 ? -2.028 -3.461 13.402 1.00 9.40 147 GLY A C 1
ATOM 1184 O O . GLY A 1 150 ? -2.022 -4.631 12.988 1.00 9.03 147 GLY A O 1
ATOM 1185 N N . ALA A 1 151 ? -1.381 -2.484 12.763 1.00 9.62 148 ALA A N 1
ATOM 1186 C CA . ALA A 1 151 ? -0.664 -2.793 11.502 1.00 9.04 148 ALA A CA 1
ATOM 1187 C C . ALA A 1 151 ? 0.487 -3.769 11.767 1.00 8.89 148 ALA A C 1
ATOM 1188 O O . ALA A 1 151 ? 0.765 -4.689 10.968 1.00 8.66 148 ALA A O 1
ATOM 1190 N N . TYR A 1 152 ? 1.172 -3.572 12.906 1.00 8.87 149 TYR A N 1
ATOM 1191 C CA . TYR A 1 152 ? 2.250 -4.463 13.316 1.00 8.84 149 TYR A CA 1
ATOM 1192 C C . TYR A 1 152 ? 1.730 -5.888 13.536 1.00 9.03 149 TYR A C 1
ATOM 1193 O O . TYR A 1 152 ? 2.344 -6.867 13.078 1.00 10.10 149 TYR A O 1
ATOM 1202 N N . LEU A 1 153 ? 0.590 -6.024 14.235 1.00 9.19 150 LEU A N 1
ATOM 1203 C CA . LEU A 1 153 ? 0.035 -7.355 14.503 1.00 10.26 150 LEU A CA 1
ATOM 1204 C C . LEU A 1 153 ? -0.393 -8.022 13.204 1.00 8.25 150 LEU A C 1
ATOM 1205 O O . LEU A 1 153 ? -0.226 -9.239 13.046 1.00 9.14 150 LEU A O 1
ATOM 1210 N N . ILE A 1 154 ? -0.964 -7.251 12.277 1.00 7.68 151 ILE A N 1
ATOM 1211 C CA . ILE A 1 154 ? -1.362 -7.834 10.985 1.00 7.36 151 ILE A CA 1
ATOM 1212 C C . ILE A 1 154 ? -0.137 -8.322 10.222 1.00 7.97 151 ILE A C 1
ATOM 1213 O O . ILE A 1 154 ? -0.158 -9.420 9.649 1.00 8.31 151 ILE A O 1
ATOM 1218 N N . ALA A 1 155 ? 0.952 -7.534 10.212 1.00 7.61 152 ALA A N 1
ATOM 1219 C CA . ALA A 1 155 ? 2.158 -7.961 9.495 1.00 7.80 152 ALA A CA 1
ATOM 1220 C C . ALA A 1 155 ? 2.714 -9.252 10.101 1.00 7.55 152 ALA A C 1
ATOM 1221 O O . ALA A 1 155 ? 3.093 -10.176 9.385 1.00 7.85 152 ALA A O 1
ATOM 1223 N N . GLN A 1 156 ? 2.685 -9.355 11.430 1.00 8.13 153 GLN A N 1
ATOM 1224 C CA . GLN A 1 156 ? 3.179 -10.541 12.113 1.00 9.06 153 GLN A CA 1
ATOM 1225 C C . GLN A 1 156 ? 2.308 -11.751 11.777 1.00 7.47 153 GLN A C 1
ATOM 1226 O O . GLN A 1 156 ? 2.824 -12.860 11.522 1.00 8.67 153 GLN A O 1
ATOM 1232 N N . ARG A 1 157 ? 0.983 -11.557 11.727 1.00 7.67 154 ARG A N 1
ATOM 1233 C CA . ARG A 1 157 ? 0.065 -12.649 11.429 1.00 7.32 154 ARG A CA 1
ATOM 1234 C C . ARG A 1 157 ? 0.199 -13.097 9.983 1.00 6.96 154 ARG A C 1
ATOM 1235 O O . ARG A 1 157 ? 0.199 -14.305 9.707 1.00 7.12 154 ARG A O 1
ATOM 1243 N N . VAL A 1 158 ? 0.317 -12.152 9.038 1.00 6.39 155 VAL A N 1
ATOM 1244 C CA . VAL A 1 158 ? 0.499 -12.531 7.622 1.00 6.22 155 VAL A CA 1
ATOM 1245 C C . VAL A 1 158 ? 1.783 -13.321 7.456 1.00 6.61 155 VAL A C 1
ATOM 1246 O O . VAL A 1 158 ? 1.818 -14.314 6.731 1.00 7.57 155 VAL A O 1
ATOM 1250 N N . ALA A 1 159 ? 2.867 -12.896 8.128 1.00 7.46 156 ALA A N 1
ATOM 1251 C CA . ALA A 1 159 ? 4.144 -13.625 8.036 1.00 6.97 156 ALA A CA 1
ATOM 1252 C C . ALA A 1 159 ? 3.958 -15.067 8.502 1.00 7.56 156 ALA A C 1
ATOM 1253 O O . ALA A 1 159 ? 4.444 -16.008 7.867 1.00 7.54 156 ALA A O 1
ATOM 1255 N N . TYR A 1 160 ? 3.281 -15.249 9.642 1.00 7.47 157 TYR A N 1
ATOM 1256 C CA . TYR A 1 160 ? 3.061 -16.584 10.192 1.00 8.60 157 TYR A CA 1
ATOM 1257 C C . TYR A 1 160 ? 2.186 -17.414 9.255 1.00 7.58 157 TYR A C 1
ATOM 1258 O O . TYR A 1 160 ? 2.512 -18.575 8.951 1.00 8.60 157 TYR A O 1
ATOM 1267 N N . VAL A 1 161 ? 1.062 -16.836 8.781 1.00 6.94 158 VAL A N 1
ATOM 1268 C CA . VAL A 1 161 ? 0.178 -17.591 7.886 1.00 7.26 158 VAL A CA 1
ATOM 1269 C C . VAL A 1 161 ? 0.898 -17.926 6.579 1.00 6.97 158 VAL A C 1
ATOM 1270 O O . VAL A 1 161 ? 0.865 -19.071 6.109 1.00 7.28 158 V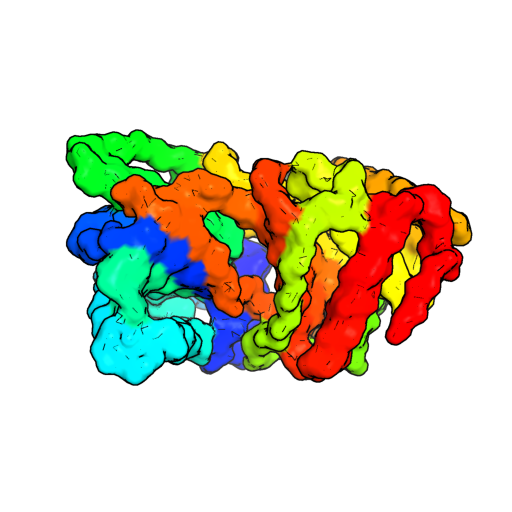AL A O 1
ATOM 1274 N N . TYR A 1 162 ? 1.571 -16.932 5.961 1.00 6.35 159 TYR A N 1
ATOM 1275 C CA . TYR A 1 162 ? 2.313 -17.202 4.728 1.00 5.84 159 TYR A CA 1
ATOM 1276 C C . TYR A 1 162 ? 3.323 -18.327 4.929 1.00 6.15 159 TYR A C 1
ATOM 1277 O O . TYR A 1 162 ? 3.445 -19.232 4.089 1.00 6.98 159 TYR A O 1
ATOM 1286 N N . SER A 1 163 ? 4.033 -18.315 6.070 1.00 6.36 160 SER A N 1
ATOM 1287 C CA . SER A 1 163 ? 5.046 -19.341 6.314 1.00 7.94 160 SER A CA 1
ATOM 1288 C C . SER A 1 163 ? 4.413 -20.724 6.396 1.00 9.04 160 SER A C 1
ATOM 1289 O O . SER A 1 163 ? 4.960 -21.692 5.848 1.00 9.72 160 SER A O 1
ATOM 1292 N N . ALA A 1 164 ? 3.274 -20.839 7.080 1.00 8.54 161 ALA A N 1
ATOM 1293 C CA . ALA A 1 164 ? 2.610 -22.135 7.169 1.00 8.98 161 ALA A CA 1
ATOM 1294 C C . ALA A 1 164 ? 2.122 -22.586 5.795 1.00 9.06 161 ALA A C 1
ATOM 1295 O O . ALA A 1 164 ? 2.322 -23.738 5.386 1.00 10.35 161 ALA A O 1
ATOM 1297 N N . LEU A 1 165 ? 1.504 -21.675 5.036 1.00 9.52 162 LEU A N 1
ATOM 1298 C CA . LEU A 1 165 ? 1.053 -22.062 3.695 1.00 10.27 162 LEU A CA 1
ATOM 1299 C C . LEU A 1 165 ? 2.213 -22.510 2.812 1.00 10.42 162 LEU A C 1
ATOM 1300 O O . LEU A 1 165 ? 2.086 -23.469 2.016 1.00 12.56 162 LEU A O 1
ATOM 1305 N N . CYS A 1 166 ? 3.384 -21.843 2.941 1.00 8.90 163 CYS A N 1
ATOM 1306 C CA . CYS A 1 166 ? 4.546 -22.221 2.119 1.00 9.86 163 CYS A CA 1
ATOM 1307 C C . CYS A 1 166 ? 5.039 -23.617 2.449 1.00 10.87 163 CYS A C 1
ATOM 1308 O O . CYS A 1 166 ? 5.572 -24.293 1.562 1.00 13.69 163 CYS A O 1
ATOM 1311 N N . GLU A 1 167 ? 4.921 -24.003 3.693 1.00 12.31 164 GLU A N 1
ATOM 1312 C CA . GLU A 1 167 ? 5.375 -25.310 4.156 1.00 17.17 164 GLU A CA 1
ATOM 1313 C C . GLU A 1 167 ? 4.318 -26.386 4.043 1.00 18.92 164 GLU A C 1
ATOM 1314 O O . GLU A 1 167 ? 4.660 -27.531 4.231 1.00 21.23 164 GLU A O 1
ATOM 1320 N N . GLY A 1 168 ? 3.118 -26.057 3.614 1.00 18.46 165 GLY A N 1
ATOM 1321 C CA . GLY A 1 168 ? 2.057 -27.050 3.531 1.00 21.33 165 GLY A CA 1
ATOM 1322 C C . GLY A 1 168 ? 1.457 -27.427 4.851 1.00 22.83 165 GLY A C 1
ATOM 1323 O O . GLY A 1 168 ? 0.932 -28.540 4.991 1.00 25.54 165 GLY A O 1
ATOM 1324 N N . THR A 1 169 ? 1.492 -26.559 5.841 1.00 22.88 166 THR A N 1
ATOM 1325 C CA . THR A 1 169 ? 0.835 -26.871 7.090 1.00 23.57 166 THR A CA 1
ATOM 1326 C C . THR A 1 169 ? -0.325 -25.903 7.354 1.00 23.94 166 THR A C 1
ATOM 1327 O O . THR A 1 169 ? -0.436 -24.843 6.734 1.00 22.68 166 THR A O 1
ATOM 1331 N N . THR A 1 170 ? -1.211 -26.286 8.248 1.00 25.29 167 THR A N 1
ATOM 1332 C CA . THR A 1 170 ? -2.349 -25.422 8.551 1.00 25.06 167 THR A CA 1
ATOM 1333 C C . THR A 1 170 ? -1.929 -24.393 9.589 1.00 21.50 167 THR A C 1
ATOM 1334 O O . THR A 1 170 ? -1.403 -24.765 10.649 1.00 22.98 167 THR A O 1
ATOM 1338 N N . PRO A 1 171 ? -2.119 -23.110 9.320 1.00 17.31 168 PRO A N 1
ATOM 1339 C CA . PRO A 1 171 ? -1.822 -22.107 10.348 1.00 16.98 168 PRO A CA 1
ATOM 1340 C C . PRO A 1 171 ? -2.676 -22.365 11.577 1.00 16.86 168 PRO A C 1
ATOM 1341 O O . PRO A 1 171 ? -3.870 -22.638 11.465 1.00 17.64 168 PRO A O 1
ATOM 1345 N N . ALA A 1 172 ? -2.061 -22.262 12.744 1.00 17.34 169 ALA A N 1
ATOM 1346 C CA . ALA A 1 172 ? -2.831 -22.301 13.995 1.00 19.18 169 ALA A CA 1
ATOM 1347 C C . ALA A 1 172 ? -3.802 -21.119 14.035 1.00 18.61 169 ALA A C 1
ATOM 1348 O O . ALA A 1 172 ? -3.584 -20.077 13.398 1.00 16.63 169 ALA A O 1
ATOM 1350 N N . GLU A 1 173 ? -4.911 -21.293 14.750 1.00 20.23 170 GLU A N 1
ATOM 1351 C CA . GLU A 1 173 ? -5.958 -20.277 14.758 1.00 20.52 170 GLU A CA 1
ATOM 1352 C C . GLU A 1 173 ? -5.415 -18.967 15.328 1.00 19.34 170 GLU A C 1
ATOM 1353 O O . GLU A 1 173 ? -4.563 -18.982 16.216 1.00 20.02 170 GLU A O 1
ATOM 1359 N N . CYS A 1 174 ? -5.906 -17.827 14.828 1.00 17.01 171 CYS A N 1
ATOM 1360 C CA . CYS A 1 174 ? -5.400 -16.559 15.336 1.00 20.47 171 CYS A CA 1
ATOM 1361 C C . CYS A 1 174 ? -5.868 -16.344 16.787 1.00 21.72 171 CYS A C 1
ATOM 1362 O O . CYS A 1 174 ? -6.831 -16.960 17.281 1.00 24.29 171 CYS A O 1
ATOM 1365 N N . ASP A 1 175 ? -5.225 -15.395 17.449 1.00 24.08 172 ASP A N 1
ATOM 1366 C CA . ASP A 1 175 ? -5.600 -15.060 18.801 1.00 29.99 172 ASP A CA 1
ATOM 1367 C C . ASP A 1 175 ? -6.461 -13.793 18.902 1.00 30.14 172 ASP A C 1
ATOM 1368 O O . ASP A 1 175 ? -6.788 -13.397 20.017 1.00 36.24 172 ASP A O 1
ATOM 1373 N N . PHE A 1 176 ? -6.792 -13.150 17.770 1.00 28.21 173 PHE A N 1
ATOM 1374 C CA . PHE A 1 176 ? -7.592 -11.919 17.745 1.00 26.38 173 PHE A CA 1
ATOM 1375 C C . PHE A 1 176 ? -9.031 -12.364 18.016 1.00 25.18 173 PHE A C 1
ATOM 1376 O O . PHE A 1 176 ? -9.482 -13.328 17.417 1.00 23.28 173 PHE A O 1
ATOM 1384 N N . GLY A 1 177 ? -9.778 -11.646 18.843 1.00 24.29 174 GLY A N 1
ATOM 1385 C CA . GLY A 1 177 ? -11.219 -11.652 18.708 1.00 20.81 174 GLY A CA 1
ATOM 1386 C C . GLY A 1 177 ? -11.613 -10.686 17.619 1.00 18.89 174 GLY A C 1
ATOM 1387 O O . GLY A 1 177 ? -10.769 -10.122 16.928 1.00 19.40 174 GLY A O 1
ATOM 1388 N N . SER A 1 178 ? -12.906 -10.443 17.521 1.00 18.23 175 SER A N 1
ATOM 1389 C CA . SER A 1 178 ? -13.539 -9.662 16.468 1.00 16.43 175 SER A CA 1
ATOM 1390 C C . SER A 1 178 ? -13.716 -8.203 16.887 1.00 15.47 175 SER A C 1
ATOM 1391 O O . SER A 1 178 ? -13.977 -7.893 18.064 1.00 16.53 175 SER A O 1
ATOM 1394 N N . ILE A 1 179 ? -13.598 -7.304 15.904 1.00 14.79 176 ILE A N 1
ATOM 1395 C CA . ILE A 1 179 ? -13.852 -5.888 16.133 1.00 14.60 176 ILE A CA 1
ATOM 1396 C C . ILE A 1 179 ? -15.268 -5.658 16.644 1.00 14.97 176 ILE A C 1
ATOM 1397 O O . ILE A 1 179 ? -15.517 -4.679 17.355 1.00 16.13 176 ILE A O 1
ATOM 1402 N N . LEU A 1 180 ? -16.213 -6.561 16.337 1.00 15.32 177 LEU A N 1
ATOM 1403 C CA . LEU A 1 180 ? -17.570 -6.406 16.874 1.00 16.11 177 LEU A CA 1
ATOM 1404 C C . LEU A 1 180 ? -17.570 -6.519 18.394 1.00 16.15 177 LEU A C 1
ATOM 1405 O O . LEU A 1 180 ? -18.465 -5.967 19.064 1.00 17.69 177 LEU A O 1
ATOM 1410 N N . GLN A 1 181 ? -16.636 -7.273 18.963 1.00 15.91 178 GLN A N 1
ATOM 1411 C CA . GLN A 1 181 ? -16.593 -7.366 20.413 1.00 16.31 178 GLN A CA 1
ATOM 1412 C C . GLN A 1 181 ? -16.181 -6.042 21.018 1.00 15.58 178 GLN A C 1
ATOM 1413 O O . GLN A 1 181 ? -16.697 -5.632 22.079 1.00 17.10 178 GLN A O 1
ATOM 1419 N N . LEU A 1 182 ? -15.265 -5.341 20.349 1.00 14.65 179 LEU A N 1
ATOM 1420 C CA . LEU A 1 182 ? -14.904 -3.989 20.768 1.00 15.85 179 LEU A CA 1
ATOM 1421 C C . LEU A 1 182 ? -16.121 -3.078 20.669 1.00 15.57 179 LEU A C 1
ATOM 1422 O O . LEU A 1 182 ? -16.431 -2.321 21.616 1.00 15.82 179 LEU A O 1
ATOM 1427 N N . LEU A 1 183 ? -16.829 -3.129 19.519 1.00 15.73 180 LEU A N 1
ATOM 1428 C CA . LEU A 1 183 ? -17.977 -2.241 19.338 1.00 16.48 180 LEU A CA 1
ATOM 1429 C C . LEU A 1 183 ? -19.048 -2.489 20.392 1.00 18.63 180 LEU A C 1
ATOM 1430 O O . LEU A 1 183 ? -19.625 -1.544 20.947 1.00 18.60 180 LEU A O 1
ATOM 1435 N N . GLU A 1 184 ? -19.291 -3.752 20.731 1.00 18.44 181 GLU A N 1
ATOM 1436 C CA . GLU A 1 184 ? -20.319 -4.046 21.710 1.00 21.04 181 GLU A CA 1
ATOM 1437 C C . GLU A 1 184 ? -19.878 -3.623 23.096 1.00 21.20 181 GLU A C 1
ATOM 1438 O O . GLU A 1 184 ? -20.687 -3.094 23.865 1.00 21.86 181 GLU A O 1
ATOM 1444 N N . SER A 1 185 ? -18.601 -3.812 23.413 1.00 19.20 182 SER A N 1
ATOM 1445 C CA . SER A 1 185 ? -18.095 -3.424 24.724 1.00 20.66 182 SER A CA 1
ATOM 1446 C C . SER A 1 185 ? -18.161 -1.922 24.897 1.00 21.64 182 SER A C 1
ATOM 1447 O O . SER A 1 185 ? -18.557 -1.419 25.955 1.00 21.91 182 SER A O 1
ATOM 1450 N N . ASP A 1 186 ? -17.767 -1.191 23.869 1.00 21.48 183 ASP A N 1
ATOM 1451 C CA . ASP A 1 186 ? -17.803 0.260 23.944 1.00 22.44 183 ASP A CA 1
ATOM 1452 C C . ASP A 1 186 ? -19.229 0.776 24.035 1.00 23.87 183 ASP A C 1
ATOM 1453 O O . ASP A 1 186 ? -19.485 1.737 24.764 1.00 25.08 183 ASP A O 1
ATOM 1458 N N . ALA A 1 187 ? -20.180 0.152 23.326 1.00 24.65 184 ALA A N 1
ATOM 1459 C CA . ALA A 1 187 ? -21.572 0.607 23.422 1.00 24.94 184 ALA A CA 1
ATOM 1460 C C . ALA A 1 187 ? -22.065 0.491 24.857 1.00 25.04 184 ALA A C 1
ATOM 1461 O O . ALA A 1 187 ? -22.802 1.361 25.362 1.00 26.89 184 ALA A O 1
ATOM 1463 N N . GLN A 1 188 ? -21.638 -0.568 25.549 1.00 24.58 185 GLN A N 1
ATOM 1464 C CA . GLN A 1 188 ? -22.066 -0.756 26.931 1.00 27.35 185 GLN A CA 1
ATOM 1465 C C . GLN A 1 188 ? -21.362 0.238 27.838 1.00 25.54 185 GLN A C 1
ATOM 1466 O O . GLN A 1 188 ? -21.977 0.787 28.775 1.00 25.72 185 GLN A O 1
ATOM 1472 N N . TYR A 1 189 ? -20.068 0.472 27.579 1.00 24.40 186 TYR A N 1
ATOM 1473 C CA . TYR A 1 189 ? -19.300 1.391 28.417 1.00 23.78 186 TYR A CA 1
ATOM 1474 C C . TYR A 1 189 ? -19.917 2.790 28.378 1.00 24.93 186 TYR A C 1
ATOM 1475 O O . TYR A 1 189 ? -19.957 3.495 29.404 1.00 25.57 186 TYR A O 1
ATOM 1484 N N . GLN A 1 190 ? -20.476 3.178 27.229 1.00 28.13 187 GLN A N 1
ATOM 1485 C CA . GLN A 1 190 ? -20.955 4.541 27.080 1.00 33.57 187 GLN A CA 1
ATOM 1486 C C . GLN A 1 190 ? -22.084 4.841 28.056 1.00 32.67 187 GLN A C 1
ATOM 1487 O O . GLN A 1 190 ? -22.212 5.982 28.524 1.00 32.23 187 GLN A O 1
ATOM 1493 N N . ILE A 1 191 ? -22.875 3.832 28.428 1.00 31.70 188 ILE A N 1
ATOM 1494 C CA . ILE A 1 191 ? -23.992 4.045 29.350 1.00 31.80 188 ILE A CA 1
ATOM 1495 C C . ILE A 1 191 ? -23.690 3.567 30.767 1.00 30.65 188 ILE A C 1
ATOM 1496 O O . ILE A 1 191 ? -24.586 3.560 31.616 1.00 32.43 188 ILE A O 1
ATOM 1501 N N . SER A 1 192 ? -22.431 3.261 31.076 1.00 30.59 189 SER A N 1
ATOM 1502 C CA . SER A 1 192 ? -22.096 2.623 32.334 1.00 31.05 189 SER A CA 1
ATOM 1503 C C . SER A 1 192 ? -21.789 3.659 33.414 1.00 31.19 189 SER A C 1
ATOM 1504 O O . SER A 1 192 ? -21.449 4.823 33.136 1.00 30.14 189 SER A O 1
ATOM 1507 N N . ALA A 1 193 ? -21.907 3.205 34.669 1.00 31.14 190 ALA A N 1
ATOM 1508 C CA . ALA A 1 193 ? -21.485 4.028 35.799 1.00 31.38 190 ALA A CA 1
ATOM 1509 C C . ALA A 1 193 ? -19.981 4.294 35.759 1.00 31.30 190 ALA A C 1
ATOM 1510 O O . ALA A 1 193 ? -19.533 5.376 36.167 1.00 32.70 190 ALA A O 1
ATOM 1512 N N . GLN A 1 194 ? -19.193 3.336 35.252 1.00 29.76 191 GLN A N 1
ATOM 1513 C CA . GLN A 1 194 ? -17.753 3.540 35.131 1.00 28.69 191 GLN A CA 1
ATOM 1514 C C . GLN A 1 194 ? -17.439 4.796 34.326 1.00 27.07 191 GLN A C 1
ATOM 1515 O O . GLN A 1 194 ? -16.543 5.566 34.686 1.00 27.42 191 GLN A O 1
ATOM 1521 N N . ARG A 1 195 ? -18.134 5.015 33.209 1.00 27.68 192 ARG A N 1
ATOM 1522 C CA . ARG A 1 195 ? -17.793 6.187 32.406 1.00 29.14 192 ARG A CA 1
ATOM 1523 C C . ARG A 1 195 ? -18.044 7.481 33.180 1.00 28.55 192 ARG A C 1
ATOM 1524 O O . ARG A 1 195 ? -17.283 8.449 33.044 1.00 27.91 192 ARG A O 1
ATOM 1532 N N . ALA A 1 196 ? -19.101 7.518 33.997 1.00 29.68 193 ALA A N 1
ATOM 1533 C CA . ALA A 1 196 ? -19.356 8.714 34.783 1.00 29.97 193 ALA A CA 1
ATOM 1534 C C . ALA A 1 196 ? -18.283 8.930 35.840 1.00 31.43 193 ALA A C 1
ATOM 1535 O O . ALA A 1 196 ? -17.860 10.069 36.088 1.00 32.25 193 ALA A O 1
ATOM 1537 N N . GLN A 1 197 ? -17.821 7.844 36.467 1.00 30.72 194 GLN A N 1
ATOM 1538 C CA . GLN A 1 197 ? -16.710 7.950 37.405 1.00 31.52 194 GLN A CA 1
ATOM 1539 C C . GLN A 1 197 ? -15.444 8.428 36.707 1.00 30.57 194 GLN A C 1
ATOM 1540 O O . GLN A 1 197 ? -14.709 9.263 37.251 1.00 30.77 194 GLN A O 1
ATOM 1546 N N . ASP A 1 198 ? -15.184 7.925 35.480 1.00 28.38 195 ASP A N 1
ATOM 1547 C CA . ASP A 1 198 ? -13.986 8.317 34.745 1.00 26.28 195 ASP A CA 1
ATOM 1548 C C . ASP A 1 198 ? -14.050 9.787 34.362 1.00 27.03 195 ASP A C 1
ATOM 1549 O O . ASP A 1 198 ? -13.033 10.483 34.380 1.00 28.13 195 ASP A O 1
ATOM 1554 N N . GLU A 1 199 ? -15.223 10.252 33.936 1.00 28.73 196 GLU A N 1
ATOM 1555 C CA . GLU A 1 199 ? -15.384 11.661 33.589 1.00 32.48 196 GLU A CA 1
ATOM 1556 C C . GLU A 1 199 ? -15.014 12.563 34.761 1.00 32.79 196 GLU A C 1
ATOM 1557 O O . GLU A 1 199 ? -14.247 13.519 34.603 1.00 32.91 196 GLU A O 1
ATOM 1563 N N . ALA A 1 200 ? -15.527 12.256 35.953 1.00 32.22 197 ALA A N 1
ATOM 1564 C CA . ALA A 1 200 ? -15.200 13.064 37.123 1.00 33.12 197 ALA A CA 1
ATOM 1565 C C . ALA A 1 200 ? -13.693 13.059 37.379 1.00 32.91 197 ALA A C 1
ATOM 1566 O O . ALA A 1 200 ? -13.088 14.109 37.651 1.00 33.37 197 ALA A O 1
ATOM 1568 N N . TYR A 1 201 ? -13.067 11.877 37.307 1.00 31.14 198 TYR A N 1
ATOM 1569 C CA . TYR A 1 201 ? -11.633 11.798 37.540 1.00 29.31 198 TYR A CA 1
ATOM 1570 C C . TYR A 1 201 ? -10.867 12.719 36.595 1.00 30.55 198 TYR A C 1
ATOM 1571 O O . TYR A 1 201 ? -10.005 13.500 37.022 1.00 30.93 198 TYR A O 1
ATOM 1580 N N . TRP A 1 202 ? -11.154 12.636 35.295 1.00 29.49 199 TRP A N 1
ATOM 1581 C CA . TRP A 1 202 ? -10.342 13.384 34.348 1.00 28.72 199 TRP A CA 1
ATOM 1582 C C . TRP A 1 202 ? -10.669 14.859 34.386 1.00 32.07 199 TRP A C 1
ATOM 1583 O O . TRP A 1 202 ? -9.780 15.679 34.141 1.00 33.60 199 TRP A O 1
ATOM 1594 N N . LEU A 1 203 ? -11.918 15.218 34.687 1.00 33.60 200 LEU A N 1
ATOM 1595 C CA . LEU A 1 203 ? -12.234 16.634 34.827 1.00 36.20 200 LEU A CA 1
ATOM 1596 C C . LEU A 1 203 ? -11.451 17.245 35.986 1.00 38.79 200 LEU A C 1
ATOM 1597 O O . LEU A 1 203 ? -10.909 18.353 35.865 1.00 39.46 200 LEU A O 1
ATOM 1602 N N . LYS A 1 204 ? -11.354 16.522 37.104 1.00 40.00 201 LYS A N 1
ATOM 1603 C CA . LYS A 1 204 ? -10.549 16.986 38.230 1.00 41.13 201 LYS A CA 1
ATOM 1604 C C . LYS A 1 204 ? -9.069 16.992 37.878 1.00 41.00 201 LYS A C 1
ATOM 1605 O O . LYS A 1 204 ? -8.352 17.954 38.159 1.00 41.72 201 LYS A O 1
ATOM 1611 N N . HIS A 1 205 ? -8.589 15.929 37.250 1.00 39.71 202 HIS A N 1
ATOM 1612 C CA . HIS A 1 205 ? -7.176 15.855 36.913 1.00 40.12 202 HIS A CA 1
ATOM 1613 C C . HIS A 1 205 ? -6.749 17.017 36.024 1.00 39.90 202 HIS A C 1
ATOM 1614 O O . HIS A 1 205 ? -5.631 17.526 36.154 1.00 39.43 202 HIS A O 1
ATOM 1621 N N . CYS A 1 206 ? -7.625 17.459 35.112 1.00 40.10 203 CYS A N 1
ATOM 1622 C CA . CYS A 1 206 ? -7.271 18.494 34.151 1.00 41.71 203 CYS A CA 1
ATOM 1623 C C . CYS A 1 206 ? -7.667 19.907 34.582 1.00 42.44 203 CYS A C 1
ATOM 1624 O O . CYS A 1 206 ? -7.515 20.841 33.787 1.00 43.51 203 CYS A O 1
ATOM 1627 N N . ALA A 1 207 ? -8.144 20.092 35.815 1.00 40.41 204 ALA A N 1
ATOM 1628 C CA . ALA A 1 207 ? -8.426 21.444 36.306 1.00 40.15 204 ALA A CA 1
ATOM 1629 C C . ALA A 1 207 ? -7.207 22.342 36.108 1.00 41.16 204 ALA A C 1
ATOM 1630 O O . ALA A 1 207 ? -6.065 21.898 36.189 1.00 41.65 204 ALA A O 1
ATOM 1632 N N . ASN A 1 208 ? -7.454 23.615 35.802 1.00 43.28 205 ASN A N 1
ATOM 1633 C CA . ASN A 1 208 ? -6.390 24.609 35.637 1.00 44.81 205 ASN A CA 1
ATOM 1634 C C . ASN A 1 208 ? -5.525 24.376 34.407 1.00 45.93 205 ASN A C 1
ATOM 1635 O O . ASN A 1 208 ? -4.359 24.783 34.372 1.00 46.75 205 ASN A O 1
ATOM 1640 N N . TRP A 1 209 ? -6.093 23.738 33.394 1.00 45.04 206 TRP A N 1
ATOM 1641 C CA . TRP A 1 209 ? -5.430 23.638 32.108 1.00 45.40 206 TRP A CA 1
ATOM 1642 C C . TRP A 1 209 ? -5.077 25.020 31.575 1.00 46.24 206 TRP A C 1
ATOM 1643 O O . TRP A 1 209 ? -5.711 26.028 31.896 1.00 46.08 206 TRP A O 1
ATOM 1654 N N . SER A 1 210 ? -4.030 25.060 30.766 1.00 47.18 207 SER A N 1
ATOM 1655 C CA . SER A 1 210 ? -3.756 26.216 29.932 1.00 47.96 207 SER A CA 1
ATOM 1656 C C . SER A 1 210 ? -3.167 25.686 28.635 1.00 47.15 207 SER A C 1
ATOM 1657 O O . SER A 1 210 ? -3.180 24.474 28.378 1.00 47.39 207 SER A O 1
ATOM 1660 N N . GLU A 1 211 ? -2.640 26.593 27.822 1.00 45.9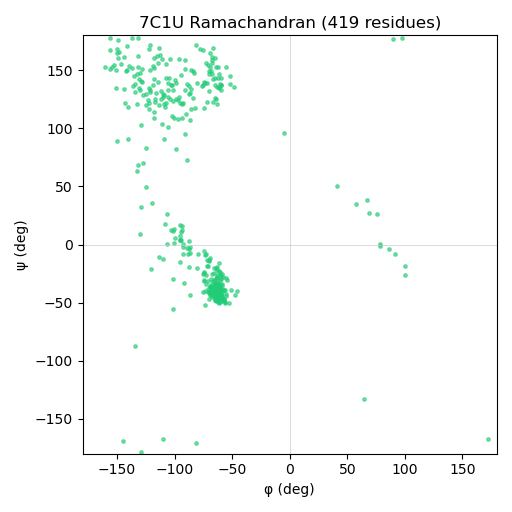1 208 GLU A N 1
ATOM 1661 C CA . GLU A 1 211 ? -2.141 26.188 26.521 1.00 44.97 208 GLU A CA 1
ATOM 1662 C C . GLU A 1 211 ? -1.027 25.178 26.747 1.00 38.44 208 GLU A C 1
ATOM 1663 O O . GLU A 1 211 ? -0.234 25.337 27.675 1.00 36.89 208 GLU A O 1
ATOM 1669 N N . PRO A 1 212 ? -0.961 24.110 25.980 1.00 35.38 209 PRO A N 1
ATOM 1670 C CA . PRO A 1 212 ? 0.055 23.100 26.276 1.00 32.46 209 PRO A CA 1
ATOM 1671 C C . PRO A 1 212 ? 1.434 23.632 25.958 1.00 30.94 209 PRO A C 1
ATOM 1672 O O . PRO A 1 212 ? 1.614 24.459 25.070 1.00 31.23 209 PRO A O 1
ATOM 1676 N N . ALA A 1 213 ? 2.404 23.199 26.750 1.00 28.42 210 ALA A N 1
ATOM 1677 C CA . ALA A 1 213 ? 3.792 23.493 26.459 1.00 28.52 210 ALA A CA 1
ATOM 1678 C C . ALA A 1 213 ? 4.107 22.915 25.096 1.00 26.53 210 ALA A C 1
ATOM 1679 O O . ALA A 1 213 ? 3.796 21.746 24.821 1.00 27.25 210 ALA A O 1
ATOM 1681 N N . THR A 1 214 ? 4.754 23.717 24.260 1.00 24.92 211 THR A N 1
ATOM 1682 C CA . THR A 1 214 ? 5.072 23.271 22.910 1.00 24.58 211 THR A CA 1
ATOM 1683 C C . THR A 1 214 ? 6.334 23.948 22.391 1.00 23.92 211 THR A C 1
ATOM 1684 O O . THR A 1 214 ? 6.671 25.062 22.791 1.00 24.48 211 THR A O 1
ATOM 1688 N N . LEU A 1 215 ? 7.048 23.237 21.518 1.00 23.93 212 LEU A N 1
ATOM 1689 C CA . LEU A 1 215 ? 8.104 23.798 20.695 1.00 24.60 212 LEU A CA 1
ATOM 1690 C C . LEU A 1 215 ? 7.532 24.390 19.403 1.00 26.78 212 LEU A C 1
ATOM 1691 O O . LEU A 1 215 ? 8.282 24.919 18.580 1.00 27.49 212 LEU A O 1
ATOM 1696 N N . ALA A 1 216 ? 6.225 24.287 19.191 1.00 28.39 213 ALA A N 1
ATOM 1697 C CA . ALA A 1 216 ? 5.635 24.759 17.941 1.00 30.64 213 ALA A CA 1
ATOM 1698 C C . ALA A 1 216 ? 5.745 26.268 17.819 1.00 34.04 213 ALA A C 1
ATOM 1699 O O . ALA A 1 216 ? 5.749 27.008 18.811 1.00 32.94 213 ALA A O 1
ATOM 1701 N N A SER A 1 217 ? 5.816 26.746 16.575 0.37 35.97 214 SER A N 1
ATOM 1702 N N B SER A 1 217 ? 5.805 26.737 16.573 0.63 35.36 214 SER A N 1
ATOM 1703 C CA A SER A 1 217 ? 5.801 28.192 16.371 0.37 37.42 214 SER A CA 1
ATOM 1704 C CA B SER A 1 217 ? 5.794 28.181 16.366 0.63 36.27 214 SER A CA 1
ATOM 1705 C C A SER A 1 217 ? 4.402 28.791 16.502 0.37 38.25 214 SER A C 1
ATOM 1706 C C B SER A 1 217 ? 4.404 28.769 16.591 0.63 38.19 214 SER A C 1
ATOM 1707 O O A SER A 1 217 ? 4.277 29.997 16.742 0.37 38.87 214 SER A O 1
ATOM 1708 O O B SER A 1 217 ? 4.278 29.943 16.966 0.63 39.39 214 SER A O 1
ATOM 1713 N N . ARG A 1 218 ? 3.359 27.975 16.360 1.00 38.17 215 ARG A N 1
ATOM 1714 C CA . ARG A 1 218 ? 1.963 28.401 16.442 1.00 37.16 215 ARG A CA 1
ATOM 1715 C C . 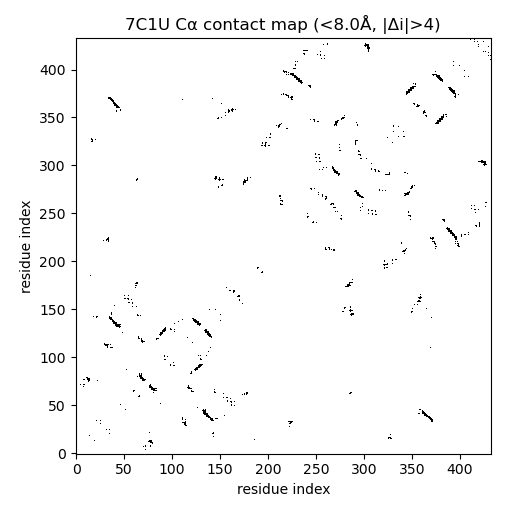ARG A 1 218 ? 1.126 27.135 16.603 1.00 35.08 215 ARG A C 1
ATOM 1716 O O . ARG A 1 218 ? 1.641 26.029 16.493 1.00 34.39 215 ARG A O 1
ATOM 1724 N N . SER A 1 219 ? -0.161 27.296 16.854 1.00 34.48 216 SER A N 1
ATOM 1725 C CA . SER A 1 219 ? -1.099 26.185 16.806 1.00 35.49 216 SER A CA 1
ATOM 1726 C C . SER A 1 219 ? -1.814 26.225 15.458 1.00 33.83 216 SER A C 1
ATOM 1727 O O . SER A 1 219 ? -2.141 27.307 14.957 1.00 34.39 216 SER A O 1
ATOM 1730 N N . ALA A 1 220 ? -2.011 25.054 14.841 1.00 30.49 217 ALA A N 1
ATOM 1731 C CA . ALA A 1 220 ? -2.679 25.036 13.546 1.00 28.23 217 ALA A CA 1
ATOM 1732 C C . ALA A 1 220 ? -3.386 23.709 13.367 1.00 26.87 217 ALA A C 1
ATOM 1733 O O . ALA A 1 220 ? -2.951 22.694 13.927 1.00 27.25 217 ALA A O 1
ATOM 1735 N N . PRO A 1 221 ? -4.430 23.670 12.551 1.00 27.04 218 PRO A N 1
ATOM 1736 C CA . PRO A 1 221 ? -5.038 22.388 12.169 1.00 27.52 218 PRO A CA 1
ATOM 1737 C C . PRO A 1 221 ? -4.069 21.583 11.298 1.00 26.37 218 PRO A C 1
ATOM 1738 O O . PRO A 1 221 ? -3.108 22.120 10.740 1.00 25.56 218 PRO A O 1
ATOM 1742 N N . VAL A 1 222 ? -4.309 20.271 11.198 1.00 25.53 219 VAL A N 1
ATOM 1743 C CA . VAL A 1 222 ? -3.497 19.385 10.358 1.00 25.67 219 VAL A CA 1
ATOM 1744 C C . VAL A 1 222 ? -4.038 19.377 8.935 1.00 24.56 219 VAL A C 1
ATOM 1745 O O . VAL A 1 222 ? -5.053 18.740 8.654 1.00 26.51 219 VAL A O 1
ATOM 1749 N N . LEU A 1 223 ? -3.326 20.010 8.017 1.00 24.31 220 LEU A N 1
ATOM 1750 C CA . LEU A 1 223 ? -3.768 20.049 6.635 1.00 25.79 220 LEU A CA 1
ATOM 1751 C C . LEU A 1 223 ? -2.867 19.217 5.747 1.00 24.07 220 LEU A C 1
ATOM 1752 O O . LEU A 1 223 ? -3.281 18.874 4.631 1.00 27.18 220 LEU A O 1
ATOM 1757 N N . GLN A 1 224 ? -1.701 18.803 6.250 1.00 21.58 221 GLN A N 1
ATOM 1758 C CA . GLN A 1 224 ? -0.698 18.122 5.446 1.00 23.14 221 GLN A CA 1
ATOM 1759 C C . GLN A 1 224 ? -0.064 16.987 6.237 1.00 20.79 221 GLN A C 1
ATOM 1760 O O . GLN A 1 224 ? -0.040 16.998 7.468 1.00 20.35 221 GLN A O 1
ATOM 1766 N N . GLN A 1 225 ? 0.428 15.984 5.514 1.00 18.60 222 GLN A N 1
ATOM 1767 C CA . GLN A 1 225 ? 1.071 14.843 6.175 1.00 16.83 222 GLN A CA 1
ATOM 1768 C C . GLN A 1 225 ? 2.346 15.317 6.876 1.00 16.46 222 GLN A C 1
ATOM 1769 O O . GLN A 1 225 ? 2.875 16.402 6.595 1.00 17.51 222 GLN A O 1
ATOM 1775 N N . ARG A 1 226 ? 2.809 14.510 7.826 1.00 14.69 223 ARG A N 1
ATOM 1776 C CA . ARG A 1 226 ? 3.782 14.986 8.801 1.00 14.06 223 ARG A CA 1
ATOM 1777 C C . ARG A 1 226 ? 5.115 15.360 8.143 1.00 13.40 223 ARG A C 1
ATOM 1778 O O . ARG A 1 226 ? 5.535 14.776 7.140 1.00 14.30 223 ARG A O 1
ATOM 1786 N N . LEU A 1 227 ? 5.812 16.286 8.792 1.00 13.93 224 LEU A N 1
ATOM 1787 C CA . LEU A 1 227 ? 7.237 16.452 8.584 1.00 12.96 224 LEU A CA 1
ATOM 1788 C C . LEU A 1 227 ? 7.909 15.486 9.528 1.00 13.06 224 LEU A C 1
ATOM 1789 O O . LEU A 1 227 ? 7.550 15.434 10.703 1.00 14.66 224 LEU A O 1
ATOM 1794 N N . ARG A 1 228 ? 8.847 14.679 9.032 1.00 12.49 225 ARG A N 1
ATOM 1795 C CA . ARG A 1 228 ? 9.469 13.649 9.870 1.00 12.85 225 ARG A CA 1
ATOM 1796 C C . ARG A 1 228 ? 10.978 13.831 9.928 1.00 13.34 225 ARG A C 1
ATOM 1797 O O . ARG A 1 228 ? 11.633 14.024 8.894 1.00 15.94 225 ARG A O 1
ATOM 1805 N N . GLN A 1 229 ? 11.555 13.727 11.135 1.00 14.30 226 GLN A N 1
ATOM 1806 C CA . GLN A 1 229 ? 12.982 13.494 11.308 1.00 14.79 226 GLN A CA 1
ATOM 1807 C C . GLN A 1 229 ? 13.147 12.206 12.094 1.00 15.10 226 GLN A C 1
ATOM 1808 O O . GLN A 1 229 ? 12.457 12.028 13.104 1.00 15.49 226 GLN A O 1
ATOM 1814 N N . THR A 1 230 ? 14.029 11.304 11.643 1.00 14.32 227 THR A N 1
ATOM 1815 C CA . THR A 1 230 ? 14.205 10.031 12.308 1.00 15.00 227 THR A CA 1
ATOM 1816 C C . THR A 1 230 ? 15.626 9.917 12.805 1.00 15.34 227 THR A C 1
ATOM 1817 O O . THR A 1 230 ? 16.576 10.229 12.073 1.00 17.99 227 THR A O 1
ATOM 1821 N N . THR A 1 231 ? 15.770 9.414 14.029 1.00 16.91 228 THR A N 1
ATOM 1822 C CA . THR A 1 231 ? 17.061 9.063 14.615 1.00 18.80 228 THR A CA 1
ATOM 1823 C C . THR A 1 231 ? 17.097 7.568 14.923 1.00 18.08 228 THR A C 1
ATOM 1824 O O . THR A 1 231 ? 16.113 7.007 15.406 1.00 17.60 228 THR A O 1
ATOM 1828 N N . TYR A 1 232 ? 18.249 6.944 14.721 1.00 16.02 229 TYR A N 1
ATOM 1829 C CA . TYR A 1 232 ? 18.515 5.579 15.171 1.00 16.55 229 TYR A CA 1
ATOM 1830 C C . TYR A 1 232 ? 19.526 5.628 16.300 1.00 19.16 229 TYR A C 1
ATOM 1831 O O . TYR A 1 232 ? 20.584 6.264 16.172 1.00 21.89 229 TYR A O 1
ATOM 1840 N N . LEU A 1 233 ? 19.206 4.959 17.405 1.00 18.92 230 LEU A N 1
ATOM 1841 C CA . LEU A 1 233 ? 20.070 5.047 18.568 1.00 20.33 230 LEU A CA 1
ATOM 1842 C C . LEU A 1 233 ? 20.252 3.661 19.157 1.00 21.15 230 LEU A C 1
ATOM 1843 O O . LEU A 1 233 ? 19.283 2.915 19.294 1.00 20.64 230 LEU A O 1
ATOM 1848 N N . ALA A 1 234 ? 21.492 3.336 19.519 1.00 22.22 231 ALA A N 1
ATOM 1849 C CA . ALA A 1 234 ? 21.767 2.088 20.213 1.00 23.04 231 ALA A CA 1
ATOM 1850 C C . ALA A 1 234 ? 21.058 2.104 21.561 1.00 25.25 231 ALA A C 1
ATOM 1851 O O . ALA A 1 234 ? 21.106 3.095 22.288 1.00 24.12 231 ALA A O 1
ATOM 1853 N N . ILE A 1 235 ? 20.419 0.987 21.910 1.00 27.43 232 ILE A N 1
ATOM 1854 C CA . ILE A 1 235 ? 19.754 0.916 23.212 1.00 30.02 232 ILE A CA 1
ATOM 1855 C C . ILE A 1 235 ? 20.744 1.126 24.352 1.00 31.43 232 ILE A C 1
ATOM 1856 O O . ILE A 1 235 ? 20.377 1.653 25.411 1.00 29.78 232 ILE A O 1
ATOM 1861 N N . GLN A 1 236 ? 22.006 0.736 24.157 1.00 33.18 233 GLN A N 1
ATOM 1862 C CA . GLN A 1 236 ? 22.997 0.901 25.218 1.00 36.42 233 GLN A CA 1
ATOM 1863 C C . GLN A 1 236 ? 23.183 2.364 25.615 1.00 35.91 233 GLN A C 1
ATOM 1864 O O . GLN A 1 236 ? 23.633 2.643 26.747 1.00 36.53 233 GLN A O 1
ATOM 1870 N N . ALA A 1 237 ? 22.854 3.304 24.722 1.00 35.42 234 ALA A N 1
ATOM 1871 C CA . ALA A 1 237 ? 22.994 4.724 25.046 1.00 36.69 234 ALA A CA 1
ATOM 1872 C C . ALA A 1 237 ? 22.071 5.144 26.184 1.00 37.94 234 ALA A C 1
ATOM 1873 O O . ALA A 1 237 ? 22.327 6.168 26.838 1.00 38.80 234 ALA A O 1
ATOM 1875 N N . LEU A 1 238 ? 21.021 4.375 26.446 1.00 37.80 235 LEU A N 1
ATOM 1876 C CA . LEU A 1 238 ? 20.107 4.705 27.523 1.00 37.99 235 LEU A CA 1
ATOM 1877 C C . LEU A 1 238 ? 20.447 3.984 28.814 1.00 39.15 235 LEU A C 1
ATOM 1878 O O . LEU A 1 238 ? 19.687 4.097 29.792 1.00 39.49 235 LEU A O 1
ATOM 1883 N N . GLY A 1 239 ? 21.540 3.226 28.840 1.00 39.44 236 GLY A N 1
ATOM 1884 C CA . GLY A 1 239 ? 22.001 2.692 30.122 1.00 40.45 236 GLY A CA 1
ATOM 1885 C C . GLY A 1 239 ? 20.987 1.724 30.704 1.00 42.04 236 GLY A C 1
ATOM 1886 O O . GLY A 1 239 ? 20.459 0.846 30.011 1.00 41.87 236 GLY A O 1
ATOM 1887 N N . ASP A 1 240 ? 20.681 1.896 31.987 1.00 43.68 237 ASP A N 1
ATOM 1888 C CA . ASP A 1 240 ? 19.782 0.993 32.690 1.00 45.86 237 ASP A CA 1
ATOM 1889 C C . ASP A 1 240 ? 18.338 1.481 32.705 1.00 43.32 237 ASP A C 1
ATOM 1890 O O . ASP A 1 240 ? 17.513 0.914 33.433 1.00 42.65 237 ASP A O 1
ATOM 1895 N N . THR A 1 241 ? 18.008 2.515 31.924 1.00 40.92 238 THR A N 1
ATOM 1896 C CA . THR A 1 241 ? 16.717 3.172 32.111 1.00 38.66 238 THR A CA 1
ATOM 1897 C C . THR A 1 241 ? 15.552 2.438 31.459 1.00 37.97 238 THR A C 1
ATOM 1898 O O . THR A 1 241 ? 14.405 2.644 31.879 1.00 38.03 238 THR A O 1
ATOM 1902 N N . ALA A 1 242 ? 15.805 1.572 30.480 1.00 36.78 239 ALA A N 1
ATOM 1903 C CA . ALA A 1 242 ? 14.751 1.028 29.617 1.00 35.85 239 ALA A CA 1
ATOM 1904 C C . ALA A 1 242 ? 14.859 -0.488 29.487 1.00 34.55 239 ALA A C 1
ATOM 1905 O O . ALA A 1 242 ? 15.149 -1.010 28.408 1.00 35.56 239 ALA A O 1
ATOM 1907 N N . PRO A 1 243 ? 14.592 -1.236 30.561 1.00 32.80 240 PRO A N 1
ATOM 1908 C CA . PRO A 1 243 ? 14.609 -2.706 30.450 1.00 32.73 240 PRO A CA 1
ATOM 1909 C C . PRO A 1 243 ? 13.437 -3.269 29.674 1.00 32.16 240 PRO A C 1
ATOM 1910 O O . PRO A 1 243 ? 13.506 -4.422 29.223 1.00 32.28 240 PRO A O 1
ATOM 1914 N N . ASP A 1 244 ? 12.366 -2.497 29.506 1.00 30.27 241 ASP A N 1
ATOM 1915 C CA . ASP A 1 244 ? 11.194 -2.956 28.767 1.00 29.91 241 ASP A CA 1
ATOM 1916 C C . ASP A 1 244 ? 10.461 -1.722 28.250 1.00 27.54 241 ASP A C 1
ATOM 1917 O O . ASP A 1 244 ? 10.845 -0.582 28.537 1.00 25.95 241 ASP A O 1
ATOM 1922 N N . ALA A 1 245 ? 9.383 -1.964 27.504 1.00 27.00 242 ALA A N 1
ATOM 1923 C CA . ALA A 1 245 ? 8.671 -0.890 26.827 1.00 25.30 242 ALA A CA 1
ATOM 1924 C C . ALA A 1 245 ? 8.025 0.051 27.824 1.00 24.20 242 ALA A C 1
ATOM 1925 O O . ALA A 1 245 ? 7.971 1.260 27.592 1.00 22.94 242 ALA A O 1
ATOM 1927 N N . ARG A 1 246 ? 7.507 -0.491 28.930 1.00 24.41 243 ARG A N 1
ATOM 1928 C CA . ARG A 1 246 ? 6.886 0.362 29.945 1.00 25.16 243 ARG A CA 1
ATOM 1929 C C . ARG A 1 246 ? 7.890 1.371 30.479 1.00 23.77 243 ARG A C 1
ATOM 1930 O O . ARG A 1 246 ? 7.615 2.581 30.543 1.00 22.35 243 ARG A O 1
ATOM 1938 N N . ARG A 1 247 ? 9.083 0.895 30.808 1.00 23.19 244 ARG A N 1
ATOM 1939 C CA . ARG A 1 247 ? 10.107 1.779 31.346 1.00 22.49 244 ARG A CA 1
ATOM 1940 C C . ARG A 1 247 ? 10.618 2.741 30.284 1.00 21.07 244 ARG A C 1
ATOM 1941 O O . ARG A 1 247 ? 10.891 3.909 30.588 1.00 19.87 244 ARG A O 1
ATOM 1949 N N . LEU A 1 248 ? 10.730 2.293 29.022 1.00 20.90 245 LEU A N 1
ATOM 1950 C CA . LEU A 1 248 ? 11.149 3.216 27.976 1.00 20.24 245 LEU A CA 1
ATOM 1951 C C . LEU A 1 248 ? 10.113 4.311 27.749 1.00 20.45 245 LEU A C 1
ATOM 1952 O O . LEU A 1 248 ? 10.466 5.476 27.516 1.00 19.64 245 LEU A O 1
ATOM 1957 N N . ALA A 1 249 ? 8.827 3.965 27.776 1.00 19.97 246 ALA A N 1
ATOM 1958 C CA . ALA A 1 249 ? 7.824 5.014 27.631 1.00 18.99 246 ALA A CA 1
ATOM 1959 C C . ALA A 1 249 ? 7.901 6.009 28.786 1.00 20.40 246 ALA A C 1
ATOM 1960 O O . ALA A 1 249 ? 7.735 7.216 28.579 1.00 19.51 246 ALA A O 1
ATOM 1962 N N . GLN A 1 250 ? 8.141 5.519 30.005 1.00 22.17 247 GLN A N 1
ATOM 1963 C CA . GLN A 1 250 ? 8.244 6.416 31.154 1.00 22.34 247 GLN A CA 1
ATOM 1964 C C . GLN A 1 250 ? 9.465 7.316 31.021 1.00 21.49 247 GLN A C 1
ATOM 1965 O O . GLN A 1 250 ? 9.402 8.519 31.325 1.00 22.81 247 GLN A O 1
ATOM 1971 N N . PHE A 1 251 ? 10.580 6.753 30.546 1.00 22.11 248 PHE A N 1
ATOM 1972 C CA . PHE A 1 251 ? 11.789 7.541 30.344 1.00 20.64 248 PHE A CA 1
ATOM 1973 C C . PHE A 1 251 ? 11.580 8.614 29.273 1.00 20.07 248 PHE A C 1
ATOM 1974 O O . PHE A 1 251 ? 11.944 9.775 29.471 1.00 20.43 248 PHE A O 1
ATOM 1982 N N . MET A 1 252 ? 11.026 8.243 28.114 1.00 18.87 249 MET A N 1
ATOM 1983 C CA . MET A 1 252 ? 10.894 9.217 27.027 1.00 19.22 249 MET A CA 1
ATOM 1984 C C . MET A 1 252 ? 9.927 10.330 27.390 1.00 18.48 249 MET A C 1
ATOM 1985 O O . MET A 1 252 ? 10.119 11.487 26.980 1.00 18.45 249 MET A O 1
ATOM 1990 N N . THR A 1 253 ? 8.851 9.992 28.129 1.00 17.82 250 THR A N 1
ATOM 1991 C CA . THR A 1 253 ? 7.903 11.018 28.544 1.00 18.43 250 THR A CA 1
ATOM 1992 C C . THR A 1 253 ? 8.555 11.956 29.552 1.00 17.65 250 THR A C 1
ATOM 1993 O O . THR A 1 253 ? 8.447 13.184 29.425 1.00 18.06 250 THR A O 1
ATOM 1997 N N . ALA A 1 254 ? 9.323 11.404 30.503 1.00 18.00 251 ALA A N 1
ATOM 1998 C CA . ALA A 1 254 ? 10.031 12.265 31.437 1.00 18.81 251 ALA A CA 1
ATOM 1999 C C . ALA A 1 254 ? 11.026 13.164 30.707 1.00 18.80 251 ALA A C 1
ATOM 2000 O O . ALA A 1 254 ? 11.120 14.372 30.999 1.00 19.82 251 ALA A O 1
ATOM 2002 N N . ALA A 1 255 ? 11.815 12.571 29.781 1.00 18.49 252 ALA A N 1
ATOM 2003 C CA . ALA A 1 255 ? 12.824 13.348 29.074 1.00 18.06 252 ALA A CA 1
ATOM 2004 C C . ALA A 1 255 ? 12.187 14.461 28.243 1.00 17.21 252 ALA A C 1
ATOM 2005 O O . ALA A 1 255 ? 12.673 15.604 28.263 1.00 18.80 252 ALA A O 1
ATOM 2007 N N . MET A 1 256 ? 11.104 14.166 27.510 1.00 17.49 253 MET A N 1
ATOM 2008 C CA . MET A 1 256 ? 10.497 15.212 26.701 1.00 19.30 253 MET A CA 1
ATOM 2009 C C . MET A 1 256 ? 9.859 16.292 27.570 1.00 18.68 253 MET A C 1
ATOM 2010 O O . MET A 1 256 ? 9.899 17.482 27.219 1.00 18.93 253 MET A O 1
ATOM 2015 N N . ALA A 1 257 ? 9.216 15.893 28.674 1.00 18.00 254 ALA A N 1
ATOM 2016 C CA . ALA A 1 257 ? 8.639 16.901 29.570 1.00 17.49 254 ALA A CA 1
ATOM 2017 C C . ALA A 1 257 ? 9.725 17.838 30.102 1.00 18.28 254 ALA A C 1
ATOM 2018 O O . ALA A 1 257 ? 9.542 19.061 30.147 1.00 18.51 254 ALA A O 1
ATOM 2020 N N . ALA A 1 258 ? 10.860 17.272 30.506 1.00 18.73 255 ALA A N 1
ATOM 2021 C CA . ALA A 1 258 ? 11.950 18.091 30.998 1.00 19.73 255 ALA A CA 1
ATOM 2022 C C . ALA A 1 258 ? 12.465 19.013 29.907 1.00 20.38 255 ALA A C 1
ATOM 2023 O O . ALA A 1 258 ? 12.771 20.181 30.172 1.00 21.03 255 ALA A O 1
ATOM 2025 N N . TYR A 1 259 ? 12.547 18.513 28.663 1.00 21.19 256 TYR A N 1
ATOM 2026 C CA . TYR A 1 259 ? 13.026 19.326 27.554 1.00 20.46 256 TYR A CA 1
ATOM 2027 C C . TYR A 1 259 ? 12.063 20.464 27.263 1.00 20.66 256 TYR A C 1
ATOM 2028 O O . TYR A 1 259 ? 12.491 21.611 27.079 1.00 19.87 256 TYR A O 1
ATOM 2037 N N . LEU A 1 260 ? 10.754 20.174 27.259 1.00 19.32 257 LEU A N 1
ATOM 2038 C CA . LEU A 1 260 ? 9.768 21.231 27.068 1.00 19.27 257 LEU A CA 1
ATOM 2039 C C . LEU A 1 260 ? 9.886 22.287 28.156 1.00 20.17 257 LEU A C 1
ATOM 2040 O O . LEU A 1 260 ? 9.766 23.495 27.882 1.00 21.29 257 LEU A O 1
ATOM 2045 N N . TYR A 1 261 ? 10.069 21.851 29.411 1.00 20.59 258 TYR A N 1
ATOM 2046 C CA . TYR A 1 261 ? 10.237 22.801 30.507 1.00 22.07 258 TYR A CA 1
ATOM 2047 C C . TYR A 1 261 ? 11.441 23.692 30.275 1.00 23.04 258 TYR A C 1
ATOM 2048 O O . TYR A 1 261 ? 11.360 24.907 30.474 1.00 23.28 258 TYR A O 1
ATOM 2057 N N . ARG A 1 262 ? 12.579 23.106 29.872 1.00 23.47 259 ARG A N 1
ATOM 2058 C CA . ARG A 1 262 ? 13.775 23.917 29.671 1.00 25.56 259 ARG A CA 1
ATOM 2059 C C . ARG A 1 262 ? 13.585 24.932 28.554 1.00 26.12 259 ARG A C 1
ATOM 2060 O O . ARG A 1 262 ? 14.179 26.021 28.594 1.00 27.90 259 ARG A O 1
ATOM 2068 N N . PHE A 1 263 ? 12.725 24.631 27.583 1.00 25.53 260 PHE A N 1
ATOM 2069 C CA . PHE A 1 263 ? 12.533 25.513 26.443 1.00 26.80 260 PHE A CA 1
ATOM 2070 C C . PHE A 1 263 ? 11.358 26.471 26.593 1.00 27.78 260 PHE A C 1
ATOM 2071 O O . PHE A 1 263 ? 11.260 27.427 25.822 1.00 29.81 260 PHE A O 1
ATOM 2079 N N . THR A 1 264 ? 10.451 26.241 27.535 1.00 26.60 261 THR A N 1
ATOM 2080 C CA . THR A 1 264 ? 9.299 27.124 27.708 1.00 26.45 261 THR A CA 1
ATOM 2081 C C . THR A 1 264 ? 9.187 27.785 29.072 1.00 26.95 261 THR A C 1
ATOM 2082 O O . THR A 1 264 ? 8.496 28.810 29.184 1.00 26.79 261 THR A O 1
ATOM 2086 N N . GLY A 1 265 ? 9.823 27.231 30.095 1.00 25.66 262 GLY A N 1
ATOM 2087 C CA . GLY A 1 265 ? 9.579 27.661 31.462 1.00 25.13 262 GLY A CA 1
ATOM 2088 C C . GLY A 1 265 ? 8.311 27.116 32.083 1.00 24.20 262 GLY A C 1
ATOM 2089 O O . GLY A 1 265 ? 8.042 27.411 33.256 1.00 25.28 262 GLY A O 1
ATOM 2090 N N . GLU A 1 266 ? 7.546 26.301 31.359 1.00 23.45 263 GLU A N 1
ATOM 2091 C CA . GLU A 1 266 ? 6.335 25.720 31.919 1.00 26.14 263 GLU A CA 1
ATOM 2092 C C . GLU A 1 266 ? 6.730 24.613 32.888 1.00 26.90 263 GLU A C 1
ATOM 2093 O O . GLU A 1 266 ? 7.366 23.634 32.492 1.00 26.81 263 GLU A O 1
ATOM 2099 N N . GLN A 1 267 ? 6.384 24.775 34.156 1.00 27.39 264 GLN A N 1
ATOM 2100 C CA . GLN A 1 267 ? 6.733 23.773 35.144 1.00 30.10 264 GLN A CA 1
ATOM 2101 C C . GLN A 1 267 ? 5.694 22.662 35.261 1.00 28.19 264 GLN A C 1
ATOM 2102 O O . GLN A 1 267 ? 6.021 21.565 35.738 1.00 28.60 264 GLN A O 1
ATOM 2108 N N . ASP A 1 268 ? 4.471 22.887 34.810 1.00 26.03 265 ASP A N 1
ATOM 2109 C CA . ASP A 1 268 ? 3.442 21.850 34.830 1.00 25.67 265 ASP A CA 1
ATOM 2110 C C . ASP A 1 268 ? 3.189 21.416 33.386 1.00 22.66 265 ASP A C 1
ATOM 2111 O O . ASP A 1 268 ? 2.330 21.947 32.671 1.00 23.34 265 ASP A O 1
ATOM 2116 N N . VAL A 1 269 ? 3.937 20.412 32.984 1.00 19.52 266 VAL A N 1
ATOM 2117 C CA . VAL A 1 269 ? 3.985 19.974 31.588 1.00 18.31 266 VAL A CA 1
ATOM 2118 C C . VAL A 1 269 ? 3.024 18.809 31.397 1.00 17.28 266 VAL A C 1
ATOM 2119 O O . VAL A 1 269 ? 3.103 17.803 32.098 1.00 18.92 266 VAL A O 1
ATOM 2123 N N . VAL A 1 270 ? 2.134 18.912 30.427 1.00 17.97 267 VAL A N 1
ATOM 2124 C CA . VAL A 1 270 ? 1.201 17.842 30.120 1.00 17.73 267 VAL A CA 1
ATOM 2125 C C . VAL A 1 270 ? 1.557 17.256 28.759 1.00 19.16 267 VAL A C 1
ATOM 2126 O O . VAL A 1 270 ? 1.612 17.977 27.754 1.00 21.20 267 VAL A O 1
ATOM 2130 N N . LEU A 1 271 ? 1.772 15.956 28.725 1.00 17.82 268 LEU A N 1
ATOM 2131 C CA . LEU A 1 271 ? 1.999 15.204 27.490 1.00 17.23 268 LEU A CA 1
ATOM 2132 C C . LEU A 1 271 ? 0.825 14.254 27.286 1.00 18.21 268 LEU A C 1
ATOM 2133 O O . LEU A 1 271 ? 0.037 14.022 28.204 1.00 20.42 268 LEU A O 1
ATOM 2138 N N . GLY A 1 272 ? 0.751 13.660 26.095 1.00 16.53 269 GLY A N 1
ATOM 2139 C CA . GLY A 1 272 ? -0.222 12.628 25.809 1.00 16.80 269 GLY A CA 1
ATOM 2140 C C . GLY A 1 272 ? 0.487 11.286 25.780 1.00 17.98 269 GLY A C 1
ATOM 2141 O O . GLY A 1 272 ? 1.472 11.114 25.061 1.00 18.95 269 GLY A O 1
ATOM 2142 N N . LEU A 1 273 ? -0.025 10.327 26.568 1.00 20.35 270 LEU A N 1
ATOM 2143 C CA . LEU A 1 273 ? 0.571 8.980 26.670 1.00 23.99 270 LEU A CA 1
ATOM 2144 C C . LEU A 1 273 ? -0.577 7.996 26.829 1.00 29.12 270 LEU A C 1
ATOM 2145 O O . LEU A 1 273 ? -1.496 8.265 27.608 1.00 29.51 270 LEU A O 1
ATOM 2150 N N . PRO A 1 274 ? -0.583 6.877 26.100 1.00 33.10 271 PRO A N 1
ATOM 2151 C CA . PRO A 1 274 ? -1.515 5.793 26.456 1.00 37.47 271 PRO A CA 1
ATOM 2152 C C . PRO A 1 274 ? -1.184 5.285 27.855 1.00 42.78 271 PRO A C 1
ATOM 2153 O O . PRO A 1 274 ? -0.016 5.215 28.235 1.00 41.88 271 PRO A O 1
ATOM 2157 N N . VAL A 1 275 ? -2.221 4.928 28.634 1.00 49.73 272 VAL A N 1
ATOM 2158 C CA . VAL A 1 275 ? -1.998 4.510 30.028 1.00 55.79 272 VAL A CA 1
ATOM 2159 C C . VAL A 1 275 ? -1.246 3.179 30.101 1.00 58.68 272 VAL A C 1
ATOM 2160 O O . VAL A 1 275 ? -0.537 2.905 31.080 1.00 58.86 272 VAL A O 1
ATOM 2164 N N . LYS A 1 276 ? -1.355 2.346 29.063 1.00 60.95 273 LYS A N 1
ATOM 2165 C CA . LYS A 1 276 ? -0.505 1.167 28.953 1.00 63.54 273 LYS A CA 1
ATOM 2166 C C . LYS A 1 276 ? -0.000 1.015 27.523 1.00 62.95 273 LYS A C 1
ATOM 2167 O O . LYS A 1 276 ? -0.681 1.388 26.561 1.00 62.48 273 LYS A O 1
ATOM 2173 N N . VAL A 1 277 ? 1.175 0.393 27.431 1.00 62.62 274 VAL A N 1
ATOM 2174 C CA . VAL A 1 277 ? 1.922 0.183 26.166 1.00 62.18 274 VAL A CA 1
ATOM 2175 C C . VAL A 1 277 ? 1.648 -1.231 25.694 1.00 58.70 274 VAL A C 1
ATOM 2176 O O . VAL A 1 277 ? 1.915 -2.145 26.432 1.00 58.60 274 VAL A O 1
ATOM 2180 N N . ARG A 1 278 ? 1.185 -1.367 24.466 1.00 55.01 275 ARG A N 1
ATOM 2181 C CA . ARG A 1 278 ? 0.867 -2.704 23.931 1.00 51.08 275 ARG A CA 1
ATOM 2182 C C . ARG A 1 278 ? 2.087 -3.315 23.222 1.00 53.06 275 ARG A C 1
ATOM 2183 O O . ARG A 1 278 ? 2.855 -2.545 22.673 1.00 51.06 275 ARG A O 1
ATOM 2191 N N . PHE A 1 279 ? 2.172 -4.658 23.229 1.00 56.92 276 PHE A N 1
ATOM 2192 C CA . PHE A 1 279 ? 3.195 -5.474 22.513 1.00 61.01 276 PHE A CA 1
ATOM 2193 C C . PHE A 1 279 ? 2.547 -6.620 21.717 1.00 60.29 276 PHE A C 1
ATOM 2194 O O . PHE A 1 279 ? 1.335 -6.813 21.757 1.00 59.44 276 PHE A O 1
ATOM 2202 N N . GLY A 1 280 ? 3.368 -7.382 20.999 1.00 60.42 277 GLY A N 1
ATOM 2203 C CA . GLY A 1 280 ? 2.909 -8.437 20.080 1.00 60.63 277 GLY A CA 1
ATOM 2204 C C . GLY A 1 280 ? 2.426 -9.709 20.722 1.00 61.26 277 GLY A C 1
ATOM 2205 O O . GLY A 1 280 ? 2.676 -9.913 21.896 1.00 61.29 277 GLY A O 1
ATOM 2206 N N . ALA A 1 281 ? 1.776 -10.562 19.929 1.00 61.84 278 ALA A N 1
ATOM 2207 C CA . ALA A 1 281 ? 1.215 -11.843 20.428 1.00 62.20 278 ALA A CA 1
ATOM 2208 C C . ALA A 1 281 ? 0.560 -11.674 21.806 1.00 60.99 278 ALA A C 1
ATOM 2209 O O . ALA A 1 281 ? 0.862 -12.492 22.697 1.00 61.11 278 ALA A O 1
ATOM 2211 N N . ASP A 1 282 ? -0.320 -10.695 21.979 1.00 59.82 279 ASP A N 1
ATOM 2212 C CA . ASP A 1 282 ? -0.910 -10.512 23.327 1.00 57.82 279 ASP A CA 1
ATOM 2213 C C . ASP A 1 282 ? -2.449 -10.433 23.260 1.00 49.57 279 ASP A C 1
ATOM 2214 O O . ASP A 1 282 ? -3.021 -9.777 24.078 1.00 49.95 279 ASP A O 1
ATOM 2219 N N . ARG A 1 283 ? -3.054 -11.132 22.312 1.00 41.65 280 ARG A N 1
ATOM 2220 C CA . ARG A 1 283 ? -4.525 -11.268 22.134 1.00 35.95 280 ARG A CA 1
ATOM 2221 C C . ARG A 1 283 ? -5.249 -9.937 21.862 1.00 29.68 280 ARG A C 1
ATOM 2222 O O . ARG A 1 283 ? -6.430 -9.902 21.951 1.00 29.14 280 ARG A O 1
ATOM 2230 N N A HIS A 1 284 ? -4.544 -8.959 21.309 0.47 27.27 281 HIS A N 1
ATOM 2231 N N B HIS A 1 284 ? -4.549 -8.974 21.289 0.53 26.19 281 HIS A N 1
ATOM 2232 C CA A HIS A 1 284 ? -5.187 -7.691 21.022 0.47 24.85 281 HIS A CA 1
ATOM 2233 C CA B HIS A 1 284 ? -5.156 -7.693 20.997 0.53 22.80 281 HIS A CA 1
ATOM 2234 C C A HIS A 1 284 ? -5.899 -7.781 19.681 0.47 21.83 281 HIS A C 1
ATOM 2235 C C B HIS A 1 284 ? -5.900 -7.788 19.675 0.53 21.09 281 HIS A C 1
ATOM 2236 O O A HIS A 1 284 ? -5.451 -8.497 18.776 0.47 23.10 281 HIS A O 1
ATOM 2237 O O B HIS A 1 284 ? -5.459 -8.503 18.764 0.53 22.93 281 HIS A O 1
ATOM 2250 N N . ILE A 1 285 ? -7.029 -7.081 19.585 1.00 18.00 282 ILE A N 1
ATOM 2251 C CA . ILE A 1 285 ? -7.855 -7.043 18.372 1.00 16.90 282 ILE A CA 1
ATOM 2252 C C . ILE A 1 285 ? -7.328 -5.944 17.446 1.00 14.69 282 ILE A C 1
ATOM 2253 O O . ILE A 1 285 ? -7.426 -4.754 17.795 1.00 13.80 282 ILE A O 1
ATOM 2258 N N . PRO A 1 286 ? -6.857 -6.273 16.251 1.00 14.25 283 PRO A N 1
ATOM 2259 C CA . PRO A 1 286 ? -6.365 -5.215 15.369 1.00 13.20 283 PRO A CA 1
ATOM 2260 C C . PRO A 1 286 ? -7.467 -4.223 15.069 1.00 13.95 283 PRO A C 1
ATOM 2261 O O . PRO A 1 286 ? -8.603 -4.600 14.803 1.00 14.33 283 PRO A O 1
ATOM 2265 N N . GLY A 1 287 ? -7.108 -2.940 15.111 1.00 15.68 284 GLY A N 1
ATOM 2266 C CA . GLY A 1 287 ? -8.076 -1.887 14.970 1.00 16.42 284 GLY A CA 1
ATOM 2267 C C . GLY A 1 287 ? -8.504 -1.271 16.294 1.00 18.27 284 GLY A C 1
ATOM 2268 O O . GLY A 1 287 ? -8.900 -0.117 16.317 1.00 21.20 284 GLY A O 1
ATOM 2269 N N . MET A 1 288 ? -8.419 -2.014 17.404 1.00 14.53 285 MET A N 1
ATOM 2270 C CA . MET A 1 288 ? -8.720 -1.410 18.692 1.00 15.44 285 MET A CA 1
ATOM 2271 C C . MET A 1 288 ? -7.610 -0.422 19.028 1.00 16.86 285 MET A C 1
ATOM 2272 O O . MET A 1 288 ? -6.425 -0.734 18.882 1.00 17.48 285 MET A O 1
ATOM 2277 N N . LYS A 1 289 ? -7.981 0.785 19.431 1.00 17.20 286 LYS A N 1
ATOM 2278 C CA . LYS A 1 289 ? -7.022 1.876 19.583 1.00 20.16 286 LYS A CA 1
ATOM 2279 C C . LYS A 1 289 ? -6.562 2.003 21.036 1.00 24.06 286 LYS A C 1
ATOM 2280 O O . LYS A 1 289 ? -7.221 1.518 21.963 1.00 25.15 286 LYS A O 1
ATOM 2286 N N . SER A 1 290 ? -5.402 2.649 21.214 1.00 25.67 287 SER A N 1
ATOM 2287 C CA . SER A 1 290 ? -4.955 3.178 22.502 1.00 30.35 287 SER A CA 1
ATOM 2288 C C . SER A 1 290 ? -5.641 4.516 22.764 1.00 30.04 287 SER A C 1
ATOM 2289 O O . SER A 1 290 ? -5.807 5.341 21.868 1.00 32.82 287 SER A O 1
ATOM 2292 N N . ASN A 1 291 ? -6.057 4.733 23.971 1.00 27.70 288 ASN A N 1
ATOM 2293 C CA . ASN A 1 291 ? -6.605 6.027 24.335 1.00 25.90 288 ASN A CA 1
ATOM 2294 C C . ASN A 1 291 ? -5.429 6.875 24.838 1.00 24.80 288 ASN A C 1
ATOM 2295 O O . ASN A 1 291 ? -4.848 6.549 25.866 1.00 26.31 288 ASN A O 1
ATOM 2300 N N . THR A 1 292 ? -5.042 7.933 24.111 1.00 24.22 289 THR A N 1
ATOM 2301 C CA . THR A 1 292 ? -3.934 8.791 24.569 1.00 24.02 289 THR A CA 1
ATOM 2302 C C . THR A 1 292 ? -4.509 9.779 25.568 1.00 25.94 289 THR A C 1
ATOM 2303 O O . THR A 1 292 ? -5.371 10.596 25.235 1.00 27.93 289 THR A O 1
ATOM 2307 N N . LEU A 1 293 ? -4.048 9.712 26.801 1.00 23.86 290 LEU A N 1
ATOM 2308 C CA . LEU A 1 293 ? -4.621 10.567 27.819 1.00 24.19 290 LEU A CA 1
ATOM 2309 C C . LEU A 1 293 ? -3.570 11.505 28.371 1.00 20.94 290 LEU A C 1
ATOM 2310 O O . LEU A 1 293 ? -2.364 11.270 28.195 1.00 20.45 290 LEU A O 1
ATOM 2315 N N . PRO A 1 294 ? -3.991 12.609 29.008 1.00 18.90 291 PRO A N 1
ATOM 2316 C CA . PRO A 1 294 ? -2.998 13.541 29.518 1.00 18.05 291 PRO A CA 1
ATOM 2317 C C . PRO A 1 294 ? -2.170 12.904 30.614 1.00 18.94 291 PRO A C 1
ATOM 2318 O O . PRO A 1 294 ? -2.677 12.187 31.481 1.00 20.95 291 PRO A O 1
ATOM 2322 N N . LEU A 1 295 ? -0.909 13.250 30.620 1.00 18.41 292 LEU A N 1
ATOM 2323 C CA . LEU A 1 295 ? 0.026 12.808 31.646 1.00 18.86 292 LEU A CA 1
ATOM 2324 C C . LEU A 1 295 ? 0.739 14.074 32.095 1.00 19.73 292 LEU A C 1
ATOM 2325 O O . LEU A 1 295 ? 1.399 14.733 31.285 1.00 19.79 292 LEU A O 1
ATOM 2330 N N A ARG A 1 296 ? 0.618 14.414 33.378 0.49 19.51 293 ARG A N 1
ATOM 2331 N N B ARG A 1 296 ? 0.560 14.448 33.362 0.51 19.86 293 ARG A N 1
ATOM 2332 C CA A ARG A 1 296 ? 1.124 15.678 33.896 0.49 21.11 293 ARG A CA 1
ATOM 2333 C CA B ARG A 1 296 ? 1.141 15.674 33.883 0.51 21.67 293 ARG A CA 1
ATOM 2334 C C A ARG A 1 296 ? 2.386 15.424 34.714 0.49 21.26 293 ARG A C 1
ATOM 2335 C C B ARG A 1 296 ? 2.422 15.340 34.637 0.51 21.32 293 ARG A C 1
ATOM 2336 O O A ARG A 1 296 ? 2.347 14.691 35.716 0.49 22.64 293 ARG A O 1
ATOM 2337 O O B ARG A 1 296 ? 2.435 14.448 35.498 0.51 22.44 293 ARG A O 1
ATOM 2352 N N . LEU A 1 297 ? 3.490 16.060 34.322 1.00 19.88 294 LEU A N 1
ATOM 2353 C CA . LEU A 1 297 ? 4.750 15.953 35.050 1.00 19.47 294 LEU A CA 1
ATOM 2354 C C . LEU A 1 297 ? 5.109 17.345 35.542 1.00 23.37 294 LEU A C 1
ATOM 2355 O O . LEU A 1 297 ? 4.972 18.320 34.804 1.00 24.87 294 LEU A O 1
ATOM 2360 N N . THR A 1 298 ? 5.485 17.444 36.804 1.00 23.18 295 THR A N 1
ATOM 2361 C CA . THR A 1 298 ? 5.685 18.749 37.425 1.00 26.53 295 THR A CA 1
ATOM 2362 C C . THR A 1 298 ? 7.158 19.002 37.694 1.00 27.00 295 THR A C 1
ATOM 2363 O O . THR A 1 298 ? 7.841 18.193 38.333 1.00 26.15 295 THR A O 1
ATOM 2367 N N . MET A 1 299 ? 7.643 20.128 37.209 1.00 25.85 296 MET A N 1
ATOM 2368 C CA . MET A 1 299 ? 9.013 20.507 37.442 1.00 30.36 296 MET A CA 1
ATOM 2369 C C . MET A 1 299 ? 8.987 21.369 38.683 1.00 36.01 296 MET A C 1
ATOM 2370 O O . MET A 1 299 ? 8.211 22.322 38.797 1.00 41.98 296 MET A O 1
ATOM 2375 N N . ARG A 1 300 ? 9.717 20.942 39.663 1.00 35.15 297 ARG A N 1
ATOM 2376 C CA . ARG A 1 300 ? 9.945 21.738 40.871 1.00 35.55 297 ARG A CA 1
ATOM 2377 C C . ARG A 1 300 ? 11.447 21.726 41.167 1.00 32.31 297 ARG A C 1
ATOM 2378 O O . ARG A 1 300 ? 12.145 20.907 40.634 1.00 29.73 297 ARG A O 1
ATOM 2386 N N . PRO A 1 301 ? 11.933 22.673 41.993 1.00 32.16 298 PRO A N 1
ATOM 2387 C CA . PRO A 1 301 ? 13.373 22.734 42.243 1.00 31.29 298 PRO A CA 1
ATOM 2388 C C . PRO A 1 301 ? 13.962 21.386 42.600 1.00 31.79 298 PRO A C 1
ATOM 2389 O O . PRO A 1 301 ? 13.398 20.628 43.410 1.00 30.83 298 PRO A O 1
ATOM 2393 N N . GLY A 1 302 ? 15.119 21.096 41.978 1.00 30.09 299 GLY A N 1
ATOM 2394 C CA . GLY A 1 302 ? 15.826 19.847 42.155 1.00 30.32 299 GLY A CA 1
ATOM 2395 C C . GLY A 1 302 ? 15.269 18.677 41.387 1.00 29.94 299 GLY A C 1
ATOM 2396 O O . GLY A 1 302 ? 15.837 17.589 41.474 1.00 31.84 299 GLY A O 1
ATOM 2397 N N . MET A 1 303 ? 14.179 18.852 40.639 1.00 29.72 300 MET A N 1
ATOM 2398 C CA . MET A 1 303 ? 13.608 17.748 39.875 1.00 29.95 300 MET A CA 1
ATOM 2399 C C . MET A 1 303 ? 14.666 17.080 39.010 1.00 30.08 300 MET A C 1
ATOM 2400 O O . MET A 1 303 ? 15.496 17.752 38.401 1.00 30.52 300 MET A O 1
ATOM 2405 N N . ASN A 1 304 ? 14.633 15.748 38.962 1.00 31.23 301 ASN A N 1
ATOM 2406 C CA . ASN A 1 304 ? 15.628 14.984 38.211 1.00 31.02 301 ASN A CA 1
ATOM 2407 C C . ASN A 1 304 ? 14.917 13.869 37.443 1.00 29.58 301 ASN A C 1
ATOM 2408 O O . ASN A 1 304 ? 13.696 13.707 37.541 1.00 29.35 301 ASN A O 1
ATOM 2413 N N . LEU A 1 305 ? 15.674 13.095 36.657 1.00 28.71 302 LEU A N 1
ATOM 2414 C CA . LEU A 1 305 ? 15.030 12.043 35.865 1.00 28.37 302 LEU A CA 1
ATOM 2415 C C . LEU A 1 305 ? 14.351 11.018 36.759 1.00 29.49 302 LEU A C 1
ATOM 2416 O O . LEU A 1 305 ? 13.218 10.589 36.480 1.00 28.25 302 LEU A O 1
ATOM 2421 N N . SER A 1 306 ? 15.039 10.596 37.820 1.00 32.14 303 SER A N 1
ATOM 2422 C CA . SER A 1 306 ? 14.489 9.614 38.737 1.00 34.83 303 SER A CA 1
ATOM 2423 C C . SER A 1 306 ? 13.122 10.042 39.242 1.00 34.11 303 SER A C 1
ATOM 2424 O O . SER A 1 306 ? 12.156 9.271 39.179 1.00 33.76 303 SER A O 1
ATOM 2427 N N . SER A 1 307 ? 13.011 11.274 39.724 1.00 32.54 304 SER A N 1
ATOM 2428 C CA . SER A 1 307 ? 11.729 11.708 40.266 1.00 31.62 304 SER A CA 1
ATOM 2429 C C . SER A 1 307 ? 10.666 11.820 39.180 1.00 28.25 304 SER A C 1
ATOM 2430 O O . SER A 1 307 ? 9.486 11.495 39.415 1.00 27.80 304 SER A O 1
ATOM 2433 N N . LEU A 1 308 ? 11.052 12.257 37.970 1.00 25.55 305 LEU A N 1
ATOM 2434 C CA . LEU A 1 308 ? 10.081 12.354 36.884 1.00 24.25 305 LEU A CA 1
ATOM 2435 C C . LEU A 1 308 ? 9.581 10.983 36.470 1.00 24.08 305 LEU A C 1
ATOM 2436 O O . LEU A 1 308 ? 8.396 10.820 36.163 1.00 23.83 305 LEU A O 1
ATOM 2441 N N . MET A 1 309 ? 10.471 9.996 36.386 1.00 25.91 306 MET A N 1
ATOM 2442 C CA . MET A 1 309 ? 10.003 8.665 36.017 1.00 28.99 306 MET A CA 1
ATOM 2443 C C . MET A 1 309 ? 9.068 8.132 37.091 1.00 31.01 306 MET A C 1
ATOM 2444 O O . MET A 1 309 ? 8.070 7.465 36.775 1.00 31.52 306 MET A O 1
ATOM 2449 N N . GLN A 1 310 ? 9.333 8.488 38.353 1.00 30.68 307 GLN A N 1
ATOM 2450 C CA . GLN A 1 310 ? 8.445 8.108 39.447 1.00 34.12 307 GLN A CA 1
ATOM 2451 C C . GLN A 1 310 ? 7.077 8.766 39.300 1.00 30.49 307 GLN A C 1
ATOM 2452 O O . GLN A 1 310 ? 6.036 8.109 39.467 1.00 28.51 307 GLN A O 1
ATOM 2458 N N . GLN A 1 311 ? 7.053 10.059 38.950 1.00 27.37 308 GLN A N 1
ATOM 2459 C CA . GLN A 1 311 ? 5.777 10.736 38.716 1.00 23.98 308 GLN A CA 1
ATOM 2460 C C . GLN A 1 311 ? 5.036 10.108 37.565 1.00 22.43 308 GLN A C 1
ATOM 2461 O O . GLN A 1 311 ? 3.815 9.954 37.625 1.00 21.54 308 GLN A O 1
ATOM 2467 N N . ALA A 1 312 ? 5.764 9.721 36.533 1.00 21.80 309 ALA A N 1
ATOM 2468 C CA . ALA A 1 312 ? 5.119 9.106 35.350 1.00 22.59 309 ALA A CA 1
ATOM 2469 C C . ALA A 1 312 ? 4.443 7.798 35.751 1.00 23.31 309 ALA A C 1
ATOM 2470 O O . ALA A 1 312 ? 3.317 7.573 35.354 1.00 22.01 309 ALA A O 1
ATOM 2472 N N . ALA A 1 313 ? 5.121 6.985 36.548 1.00 24.37 310 ALA A N 1
ATOM 2473 C CA . ALA A 1 313 ? 4.532 5.721 37.034 1.00 25.37 310 ALA A CA 1
ATOM 2474 C C . ALA A 1 313 ? 3.319 6.005 37.924 1.00 26.01 310 ALA A C 1
ATOM 2475 O O . ALA A 1 313 ? 2.361 5.279 37.851 1.00 24.74 310 ALA A O 1
ATOM 2477 N N . GLN A 1 314 ? 3.414 7.020 38.767 1.00 26.66 311 GLN A N 1
ATOM 2478 C CA . GLN A 1 314 ? 2.279 7.377 39.645 1.00 28.97 311 GLN A CA 1
ATOM 2479 C C . GLN A 1 314 ? 1.093 7.830 38.773 1.00 24.93 311 GLN A C 1
ATOM 2480 O O . GLN A 1 314 ? -0.013 7.404 39.057 1.00 24.42 311 GLN A O 1
ATOM 2486 N N . GLU A 1 315 ? 1.340 8.698 37.800 1.00 22.44 312 GLU A N 1
ATOM 2487 C CA . GLU A 1 315 ? 0.252 9.128 36.922 1.00 22.37 312 GLU A CA 1
ATOM 2488 C C . GLU A 1 315 ? -0.416 7.935 36.257 1.00 23.20 312 GLU A C 1
ATOM 2489 O O . GLU A 1 315 ? -1.657 7.843 36.203 1.00 23.64 312 GLU A O 1
ATOM 2495 N N . MET A 1 316 ? 0.391 7.049 35.668 1.00 24.44 313 MET A N 1
ATOM 2496 C CA . MET A 1 316 ? -0.166 5.896 34.971 1.00 26.32 313 MET A CA 1
ATOM 2497 C C . MET A 1 316 ? -0.946 4.989 35.918 1.00 26.62 313 MET A C 1
ATOM 2498 O O . MET A 1 316 ? -2.027 4.503 35.569 1.00 25.86 313 MET A O 1
ATOM 2503 N N . GLN A 1 317 ? -0.434 4.755 37.119 1.00 26.70 314 GLN A N 1
ATOM 2504 C CA . GLN A 1 317 ? -1.159 3.903 38.065 1.00 27.27 314 GLN A CA 1
ATOM 2505 C C . GLN A 1 317 ? -2.485 4.535 38.481 1.00 27.53 314 GLN A C 1
ATOM 2506 O O . GLN A 1 317 ? -3.505 3.842 38.546 1.00 26.73 314 GLN A O 1
ATOM 2512 N N . SER A 1 318 ? -2.500 5.854 38.731 1.00 26.94 315 SER A N 1
ATOM 2513 C CA . SER A 1 318 ? -3.727 6.552 39.123 1.00 27.77 315 SER A CA 1
ATOM 2514 C C . SER A 1 318 ? -4.758 6.570 38.002 1.00 27.18 315 SER A C 1
ATOM 2515 O O . SER A 1 318 ? -5.973 6.582 38.269 1.00 27.78 315 SER A O 1
ATOM 2518 N N . GLY A 1 319 ? -4.309 6.588 36.742 1.00 25.17 316 GLY A N 1
ATOM 2519 C CA . GLY A 1 319 ? -5.271 6.659 35.648 1.00 24.68 316 GLY A CA 1
ATOM 2520 C C . GLY A 1 319 ? -5.787 5.320 35.205 1.00 23.76 316 GLY A C 1
ATOM 2521 O O . GLY A 1 319 ? -6.710 5.244 34.402 1.00 23.18 316 GLY A O 1
ATOM 2522 N N . LEU A 1 320 ? -5.219 4.242 35.722 1.00 24.29 317 LEU A N 1
ATOM 2523 C CA . LEU A 1 320 ? -5.517 2.916 35.187 1.00 25.01 317 LEU A CA 1
ATOM 2524 C C . LEU A 1 320 ? -7.011 2.605 35.276 1.00 23.39 317 LEU A C 1
ATOM 2525 O O . LEU A 1 320 ? -7.626 2.163 34.292 1.00 23.00 317 LEU A O 1
ATOM 2530 N N . ARG A 1 321 ? -7.628 2.860 36.436 1.00 21.41 318 ARG A N 1
ATOM 2531 C CA . ARG A 1 321 ? -9.059 2.567 36.570 1.00 22.71 318 ARG A CA 1
ATOM 2532 C C . ARG A 1 321 ? -9.884 3.351 35.549 1.00 22.15 318 ARG A C 1
ATOM 2533 O O . ARG A 1 321 ? -10.967 2.902 35.128 1.00 22.79 318 ARG A O 1
ATOM 2541 N N . HIS A 1 322 ? -9.371 4.507 35.111 1.00 19.91 319 HIS A N 1
ATOM 2542 C CA . HIS A 1 322 ? -10.113 5.451 34.290 1.00 21.13 319 HIS A CA 1
ATOM 2543 C C . HIS A 1 322 ? -9.633 5.513 32.849 1.00 21.95 319 HIS A C 1
ATOM 2544 O O . HIS A 1 322 ? -9.975 6.469 32.127 1.00 22.35 319 HIS A O 1
ATOM 2551 N N . GLN A 1 323 ? -8.881 4.496 32.406 1.00 21.72 320 GLN A N 1
ATOM 2552 C CA . GLN A 1 323 ? -8.158 4.536 31.143 1.00 21.46 320 GLN A CA 1
ATOM 2553 C C . GLN A 1 323 ? -9.086 4.485 29.927 1.00 21.04 320 GLN A C 1
ATOM 2554 O O . GLN A 1 323 ? -8.622 4.775 28.827 1.00 23.06 320 GLN A O 1
ATOM 2560 N N . ARG A 1 324 ? -10.375 4.148 30.094 1.00 20.64 321 ARG A N 1
ATOM 2561 C CA . ARG A 1 324 ? -11.267 4.022 28.941 1.00 21.50 321 ARG A CA 1
ATOM 2562 C C . ARG A 1 324 ? -11.929 5.334 28.563 1.00 22.61 321 ARG A C 1
ATOM 2563 O O . ARG A 1 324 ? -12.553 5.406 27.504 1.00 22.84 321 ARG A O 1
ATOM 2571 N N . TYR A 1 325 ? -11.784 6.372 29.356 1.00 23.12 322 TYR A N 1
ATOM 2572 C CA . TYR A 1 325 ? -12.502 7.598 29.065 1.00 23.47 322 TYR A CA 1
ATOM 2573 C C . TYR A 1 325 ? -11.905 8.283 27.845 1.00 23.69 322 TYR A C 1
ATOM 2574 O O . TYR A 1 325 ? -10.712 8.606 27.851 1.00 24.23 322 TYR A O 1
ATOM 2583 N N . PRO A 1 326 ? -12.678 8.542 26.797 1.00 25.50 323 PRO A N 1
ATOM 2584 C CA . PRO A 1 326 ? -12.088 9.067 25.561 1.00 27.00 323 PRO A CA 1
ATOM 2585 C C . PRO A 1 326 ? -11.472 10.438 25.775 1.00 28.58 323 PRO A C 1
ATOM 2586 O O . PRO A 1 326 ? -12.139 11.361 26.235 1.00 27.61 323 PRO A O 1
ATOM 2590 N N . SER A 1 327 ? -10.182 10.566 25.415 1.00 32.34 324 SER A N 1
ATOM 2591 C CA . SER A 1 327 ? -9.492 11.863 25.351 1.00 36.51 324 SER A CA 1
ATOM 2592 C C . SER A 1 327 ? -10.327 12.920 24.638 1.00 37.63 324 SER A C 1
ATOM 2593 O O . SER A 1 327 ? -10.363 14.085 25.045 1.00 34.71 324 SER A O 1
ATOM 2596 N N . GLU A 1 328 ? -10.991 12.508 23.560 1.00 42.08 325 GLU A N 1
ATOM 2597 C CA . GLU A 1 328 ? -11.784 13.417 22.736 1.00 46.81 325 GLU A CA 1
ATOM 2598 C C . GLU A 1 328 ? -12.976 13.977 23.503 1.00 44.65 325 GLU A C 1
ATOM 2599 O O . GLU A 1 328 ? -13.289 15.168 23.387 1.00 44.40 325 GLU A O 1
ATOM 2605 N N . ALA A 1 329 ? -13.669 13.120 24.257 1.00 42.84 326 ALA A N 1
ATOM 2606 C CA . ALA A 1 329 ? -14.763 13.572 25.116 1.00 41.57 326 ALA A CA 1
ATOM 2607 C C . ALA A 1 329 ? -14.265 14.542 26.174 1.00 42.15 326 ALA A C 1
ATOM 2608 O O . ALA A 1 329 ? -14.895 15.576 26.429 1.00 43.27 326 ALA A O 1
ATOM 2610 N N . LEU A 1 330 ? -13.149 14.206 26.821 1.00 41.33 327 LEU A N 1
ATOM 2611 C CA . LEU A 1 330 ? -12.601 15.048 27.872 1.00 41.03 327 LEU A CA 1
ATOM 2612 C C . LEU A 1 330 ? -12.326 16.451 27.348 1.00 46.55 327 LEU A C 1
ATOM 2613 O O . LEU A 1 330 ? -12.726 17.445 27.965 1.00 46.59 327 LEU A O 1
ATOM 2618 N N . ARG A 1 331 ? -11.650 16.547 26.197 1.00 52.08 328 ARG A N 1
ATOM 2619 C CA . ARG A 1 331 ? -11.288 17.841 25.627 1.00 57.70 328 ARG A CA 1
ATOM 2620 C C . ARG A 1 331 ? -12.499 18.759 25.454 1.00 61.30 328 ARG A C 1
ATOM 2621 O O . ARG A 1 331 ? -12.364 19.986 25.558 1.00 61.88 328 ARG A O 1
ATOM 2629 N N . ARG A 1 332 ? -13.689 18.191 25.219 1.00 63.52 329 ARG A N 1
ATOM 2630 C CA . ARG A 1 332 ? -14.896 19.003 25.085 1.00 65.86 329 ARG A CA 1
ATOM 2631 C C . ARG A 1 332 ? -15.540 19.284 26.438 1.00 64.73 329 ARG A C 1
ATOM 2632 O O . ARG A 1 332 ? -15.959 20.417 26.705 1.00 64.63 329 ARG A O 1
ATOM 2640 N N . GLN A 1 333 ? -15.624 18.270 27.305 1.00 63.79 330 GLN A N 1
ATOM 2641 C CA . GLN A 1 333 ? -16.265 18.466 28.598 1.00 63.45 330 GLN A CA 1
ATOM 2642 C C . GLN A 1 333 ? -15.581 19.572 29.389 1.00 62.37 330 GLN A C 1
ATOM 2643 O O . GLN A 1 333 ? -16.229 20.264 30.185 1.00 61.93 330 GLN A O 1
ATOM 2649 N N . LEU A 1 334 ? -14.289 19.792 29.143 1.00 62.13 331 LEU A N 1
ATOM 2650 C CA . LEU A 1 334 ? -13.577 20.886 29.791 1.00 61.94 331 LEU A CA 1
ATOM 2651 C C . LEU A 1 334 ? -13.973 22.255 29.249 1.00 64.04 331 LEU A C 1
ATOM 2652 O O . LEU A 1 334 ? -13.556 23.270 29.820 1.00 64.08 331 LEU A O 1
ATOM 2657 N N . GLY A 1 335 ? -14.754 22.294 28.182 1.00 65.64 332 GLY A N 1
ATOM 2658 C CA . GLY A 1 335 ? -15.178 23.595 27.644 1.00 67.33 332 GLY A CA 1
ATOM 2659 C C . GLY A 1 335 ? -14.006 24.359 27.072 1.00 68.42 332 GLY A C 1
ATOM 2660 O O . GLY A 1 335 ? -13.924 25.582 27.238 1.00 69.01 332 GLY A O 1
ATOM 2661 N N . MET A 1 336 ? -13.106 23.650 26.416 1.00 68.36 333 MET A N 1
ATOM 2662 C CA . MET A 1 336 ? -11.950 24.350 25.834 1.00 68.53 333 MET A CA 1
ATOM 2663 C C . MET A 1 336 ? -12.324 24.887 24.458 1.00 68.93 333 MET A C 1
ATOM 2664 O O . MET A 1 336 ? -13.171 24.280 23.795 1.00 68.80 333 MET A O 1
ATOM 2669 N N . PRO A 1 337 ? -11.700 26.009 24.058 1.00 69.81 334 PRO A N 1
ATOM 2670 C CA . PRO A 1 337 ? -11.897 26.679 22.779 1.00 70.78 334 PRO A CA 1
ATOM 2671 C C . PRO A 1 337 ? -11.185 26.279 21.473 1.00 72.92 334 PRO A C 1
ATOM 2672 O O . PRO A 1 337 ? -10.041 25.951 21.495 1.00 73.99 334 PRO A O 1
ATOM 2676 N N . SER A 1 338 ? -11.896 26.478 20.361 1.00 72.99 335 SER A N 1
ATOM 2677 C CA . SER A 1 338 ? -11.547 26.218 18.934 1.00 72.39 335 SER A CA 1
ATOM 2678 C C . SER A 1 338 ? -10.117 25.734 18.638 1.00 71.23 335 SER A C 1
ATOM 2679 O O . SER A 1 338 ? -9.231 26.556 18.374 1.00 72.41 335 SER A O 1
ATOM 2682 N N . GLY A 1 339 ? -9.981 24.419 18.527 1.00 68.24 336 GLY A N 1
ATOM 2683 C CA . GLY A 1 339 ? -8.730 23.779 18.093 1.00 64.87 336 GLY A CA 1
ATOM 2684 C C . GLY A 1 339 ? -7.757 23.541 19.212 1.00 61.07 336 GLY A C 1
ATOM 2685 O O . GLY A 1 339 ? -6.746 22.941 18.923 1.00 61.05 336 GLY A O 1
ATOM 2686 N N . GLN A 1 340 ? -8.069 23.984 20.435 1.00 57.33 337 GLN A N 1
ATOM 2687 C CA . GLN A 1 340 ? -7.133 23.786 21.570 1.00 53.77 337 GLN A CA 1
ATOM 2688 C C . GLN A 1 340 ? -7.152 22.328 22.016 1.00 48.15 337 GLN A C 1
ATOM 2689 O O . GLN A 1 340 ? -8.198 21.754 22.160 1.00 47.66 337 GLN A O 1
ATOM 2695 N N . ARG A 1 341 ? -5.969 21.839 22.331 1.00 43.19 338 ARG A N 1
ATOM 2696 C CA . ARG A 1 341 ? -5.738 20.455 22.696 1.00 38.85 338 ARG A CA 1
ATOM 2697 C C . ARG A 1 341 ? -5.318 20.331 24.158 1.00 33.91 338 ARG A C 1
ATOM 2698 O O . ARG A 1 341 ? -4.908 21.295 24.806 1.00 31.55 338 ARG A O 1
ATOM 2706 N N . LEU A 1 342 ? -5.431 19.108 24.671 1.00 32.27 339 LEU A N 1
ATOM 2707 C CA . LEU A 1 342 ? -5.011 18.792 26.030 1.00 31.91 339 LEU A CA 1
ATOM 2708 C C . LEU A 1 342 ? -3.502 18.701 26.165 1.00 29.31 339 LEU A C 1
ATOM 2709 O O . LEU A 1 342 ? -2.975 18.860 27.264 1.00 29.57 339 LEU A O 1
ATOM 2714 N N . PHE A 1 343 ? -2.800 18.392 25.081 1.00 27.01 340 PHE A N 1
ATOM 2715 C CA . PHE A 1 343 ? -1.348 18.256 25.071 1.00 25.56 340 PHE A CA 1
ATOM 2716 C C . PHE A 1 343 ? -0.890 18.540 23.653 1.00 27.41 340 PHE A C 1
ATOM 2717 O O . PHE A 1 343 ? -1.663 18.359 22.712 1.00 29.70 340 PHE A O 1
ATOM 2725 N N . GLY A 1 344 ? 0.352 19.027 23.519 1.00 27.02 341 GLY A N 1
ATOM 2726 C CA . GLY A 1 344 ? 0.963 19.288 22.227 1.00 26.65 341 GLY A CA 1
ATOM 2727 C C . GLY A 1 344 ? 1.755 18.115 21.713 1.00 24.51 341 GLY A C 1
ATOM 2728 O O . GLY A 1 344 ? 1.836 17.867 20.511 1.00 26.39 341 GLY A O 1
ATOM 2729 N N . THR A 1 345 ? 2.351 17.380 22.638 1.00 20.36 342 THR A N 1
ATOM 2730 C CA . THR A 1 345 ? 3.325 16.353 22.314 1.00 16.73 342 THR A CA 1
ATOM 2731 C C . THR A 1 345 ? 2.847 15.024 22.842 1.00 16.83 342 THR A C 1
ATOM 2732 O O . THR A 1 345 ? 2.443 14.917 23.998 1.00 16.76 342 THR A O 1
ATOM 2736 N N . THR A 1 346 ? 2.892 14.021 22.005 1.00 17.46 343 THR A N 1
ATOM 2737 C CA . THR A 1 346 ? 2.544 12.664 22.383 1.00 18.69 343 THR A CA 1
ATOM 2738 C C . THR A 1 346 ? 3.768 11.771 22.222 1.00 19.41 343 THR A C 1
ATOM 2739 O O . THR A 1 346 ? 4.638 12.021 21.379 1.00 18.39 343 THR A O 1
ATOM 2743 N N . VAL A 1 347 ? 3.812 10.717 23.029 1.00 21.39 344 VAL A N 1
ATOM 2744 C CA . VAL A 1 347 ? 4.869 9.718 22.981 1.00 21.54 344 VAL A CA 1
ATOM 2745 C C . VAL A 1 347 ? 4.234 8.346 22.760 1.00 20.43 344 VAL A C 1
ATOM 2746 O O . VAL A 1 347 ? 3.341 7.936 23.528 1.00 22.75 344 VAL A O 1
ATOM 2750 N N . ASN A 1 348 ? 4.660 7.641 21.700 1.00 19.83 345 ASN A N 1
ATOM 2751 C CA . ASN A 1 348 ? 4.055 6.368 21.316 1.00 23.47 345 ASN A CA 1
ATOM 2752 C C . ASN A 1 348 ? 5.179 5.360 21.151 1.00 22.51 345 ASN A C 1
ATOM 2753 O O . ASN A 1 348 ? 5.872 5.378 20.126 1.00 23.61 345 ASN A O 1
ATOM 2758 N N . VAL A 1 349 ? 5.359 4.465 22.141 1.00 20.39 346 VAL A N 1
ATOM 2759 C CA . VAL A 1 349 ? 6.310 3.360 22.024 1.00 19.93 346 VAL A CA 1
ATOM 2760 C C . VAL A 1 349 ? 5.610 2.170 21.361 1.00 18.43 346 VAL A C 1
ATOM 2761 O O . VAL A 1 349 ? 4.547 1.725 21.812 1.00 20.11 346 VAL A O 1
ATOM 2765 N N . MET A 1 350 ? 6.239 1.614 20.325 1.00 18.62 347 MET A N 1
ATOM 2766 C CA . MET A 1 350 ? 5.694 0.553 19.489 1.00 20.14 347 MET A CA 1
ATOM 2767 C C . MET A 1 350 ? 6.703 -0.579 19.392 1.00 17.40 347 MET A C 1
ATOM 2768 O O . MET A 1 350 ? 7.919 -0.351 19.491 1.00 16.57 347 MET A O 1
ATOM 2773 N N . PRO A 1 351 ? 6.238 -1.807 19.210 1.00 19.26 348 PRO A N 1
ATOM 2774 C CA . PRO A 1 351 ? 7.170 -2.945 19.237 1.00 18.64 348 PRO A CA 1
ATOM 2775 C C . PRO A 1 351 ? 7.955 -3.077 17.943 1.00 19.20 348 PRO A C 1
ATOM 2776 O O . PRO A 1 351 ? 7.672 -2.432 16.913 1.00 18.91 348 PRO A O 1
ATOM 2780 N N . PHE A 1 352 ? 8.961 -3.932 18.040 1.00 20.15 349 PHE A N 1
ATOM 2781 C CA . PHE A 1 352 ? 9.845 -4.293 16.944 1.00 21.03 349 PHE A CA 1
ATOM 2782 C C . PHE A 1 352 ? 9.815 -5.810 16.918 1.00 22.19 349 PHE A C 1
ATOM 2783 O O . PHE A 1 352 ? 10.044 -6.460 17.950 1.00 23.47 349 PHE A O 1
ATOM 2791 N N . ASP A 1 353 ? 9.552 -6.373 15.753 1.00 20.63 350 ASP A N 1
ATOM 2792 C CA . ASP A 1 353 ? 9.339 -7.810 15.632 1.00 24.00 350 ASP A CA 1
ATOM 2793 C C . ASP A 1 353 ? 10.684 -8.486 15.348 1.00 27.64 350 ASP A C 1
ATOM 2794 O O . ASP A 1 353 ? 11.111 -8.604 14.191 1.00 27.10 350 ASP A O 1
ATOM 2799 N N . LEU A 1 354 ? 11.347 -8.972 16.414 1.00 28.92 351 LEU A N 1
ATOM 2800 C CA . LEU A 1 354 ? 12.645 -9.621 16.261 1.00 31.57 351 LEU A CA 1
ATOM 2801 C C . LEU A 1 354 ? 12.568 -10.806 15.296 1.00 33.75 351 LEU A C 1
ATOM 2802 O O . LEU A 1 354 ? 13.475 -11.017 14.478 1.00 35.40 351 LEU A O 1
ATOM 2807 N N . ASP A 1 355 ? 11.483 -11.572 15.347 1.00 33.20 352 ASP A N 1
ATOM 2808 C CA . ASP A 1 355 ? 11.459 -12.877 14.694 1.00 35.88 352 ASP A CA 1
ATOM 2809 C C . ASP A 1 355 ? 10.742 -12.876 13.349 1.00 28.87 352 ASP A C 1
ATOM 2810 O O . ASP A 1 355 ? 10.487 -13.953 12.798 1.00 30.73 352 ASP A O 1
ATOM 2815 N N . LEU A 1 356 ? 10.465 -11.716 12.772 1.00 20.19 353 LEU A N 1
ATOM 2816 C CA . LEU A 1 356 ? 9.573 -11.666 11.608 1.00 15.09 353 LEU A CA 1
ATOM 2817 C C . LEU A 1 356 ? 10.203 -12.400 10.423 1.00 13.26 353 LEU A C 1
ATOM 2818 O O . LEU A 1 356 ? 11.324 -12.077 9.996 1.00 13.98 353 LEU A O 1
ATOM 2823 N N . SER A 1 357 ? 9.461 -13.348 9.856 1.00 10.17 354 SER A N 1
ATOM 2824 C CA . SER A 1 357 ? 10.035 -14.255 8.868 1.00 10.54 354 SER A CA 1
ATOM 2825 C C . SER A 1 357 ? 8.920 -14.679 7.916 1.00 8.38 354 SER A C 1
ATOM 2826 O O . SER A 1 357 ? 7.808 -15.007 8.376 1.00 8.40 354 SER A O 1
ATOM 2829 N N . PHE A 1 358 ? 9.196 -14.658 6.605 1.00 8.18 355 PHE A N 1
ATOM 2830 C CA . PHE A 1 358 ? 8.222 -15.067 5.585 1.00 6.90 355 PHE A CA 1
ATOM 2831 C C . PHE A 1 358 ? 8.806 -16.263 4.858 1.00 6.80 355 PHE A C 1
ATOM 2832 O O . PHE A 1 358 ? 9.751 -16.093 4.085 1.00 8.45 355 PHE A O 1
ATOM 2840 N N . GLY A 1 359 ? 8.254 -17.463 5.080 1.00 7.71 356 GLY A N 1
ATOM 2841 C CA . GLY A 1 359 ? 8.771 -18.647 4.370 1.00 9.22 356 GLY A CA 1
ATOM 2842 C C . GLY A 1 359 ? 10.247 -18.886 4.619 1.00 8.86 356 GLY A C 1
ATOM 2843 O O . GLY A 1 359 ? 10.964 -19.341 3.721 1.00 10.09 356 GLY A O 1
ATOM 2844 N N . GLY A 1 360 ? 10.731 -18.585 5.826 1.00 8.87 357 GLY A N 1
ATOM 2845 C CA . GLY A 1 360 ? 12.126 -18.793 6.147 1.00 9.57 357 GLY A CA 1
ATOM 2846 C C . GLY A 1 360 ? 12.995 -17.593 5.875 1.00 9.41 357 GLY A C 1
ATOM 2847 O O . GLY A 1 360 ? 14.188 -17.616 6.233 1.00 12.30 357 GLY A O 1
ATOM 2848 N N . TYR A 1 361 ? 12.473 -16.547 5.238 1.00 8.38 358 TYR A N 1
ATOM 2849 C CA . TYR A 1 361 ? 13.251 -15.375 4.831 1.00 8.53 358 TYR A CA 1
ATOM 2850 C C . TYR A 1 361 ? 13.017 -14.222 5.793 1.00 8.44 358 TYR A C 1
ATOM 2851 O O . TYR A 1 361 ? 11.872 -13.938 6.167 1.00 9.84 358 TYR A O 1
ATOM 2860 N N . SER A 1 362 ? 14.092 -13.582 6.236 1.00 8.90 359 SER A N 1
ATOM 2861 C CA . SER A 1 362 ? 13.948 -12.548 7.258 1.00 9.67 359 SER A CA 1
ATOM 2862 C C . SER A 1 362 ? 13.272 -11.304 6.682 1.00 10.07 359 SER A C 1
ATOM 2863 O O . SER A 1 362 ? 13.350 -11.017 5.483 1.00 10.73 359 SER A O 1
ATOM 2866 N N . ALA A 1 363 ? 12.619 -10.532 7.566 1.00 10.07 360 ALA A N 1
ATOM 2867 C CA . ALA A 1 363 ? 11.933 -9.326 7.128 1.00 9.60 360 ALA A CA 1
ATOM 2868 C C . ALA A 1 363 ? 11.943 -8.291 8.244 1.00 10.11 360 ALA A C 1
ATOM 2869 O O . ALA A 1 363 ? 12.087 -8.607 9.431 1.00 11.43 360 ALA A O 1
ATOM 2871 N N . THR A 1 364 ? 11.714 -7.050 7.847 1.00 9.05 361 THR A N 1
ATOM 2872 C CA . THR A 1 364 ? 11.668 -5.932 8.794 1.00 10.26 361 THR A CA 1
ATOM 2873 C C . THR A 1 364 ? 10.569 -4.963 8.362 1.00 9.10 361 THR A C 1
ATOM 2874 O O . THR A 1 364 ? 10.259 -4.846 7.161 1.00 10.32 361 THR A O 1
ATOM 2878 N N . ASN A 1 365 ? 9.966 -4.282 9.341 1.00 9.78 362 ASN A N 1
ATOM 2879 C CA . ASN A 1 365 ? 8.877 -3.332 9.106 1.00 9.26 362 ASN A CA 1
ATOM 2880 C C . ASN A 1 365 ? 9.382 -1.902 9.231 1.00 9.82 362 ASN A C 1
ATOM 2881 O O . ASN A 1 365 ? 10.201 -1.600 10.111 1.00 11.24 362 ASN A O 1
ATOM 2886 N N . HIS A 1 366 ? 8.843 -1.015 8.386 1.00 9.16 363 HIS A N 1
ATOM 2887 C CA . HIS A 1 366 ? 9.287 0.388 8.331 1.00 9.63 363 HIS A CA 1
ATOM 2888 C C . HIS A 1 366 ? 8.104 1.311 8.139 1.00 9.02 363 HIS A C 1
ATOM 2889 O O . HIS A 1 366 ? 7.397 1.215 7.138 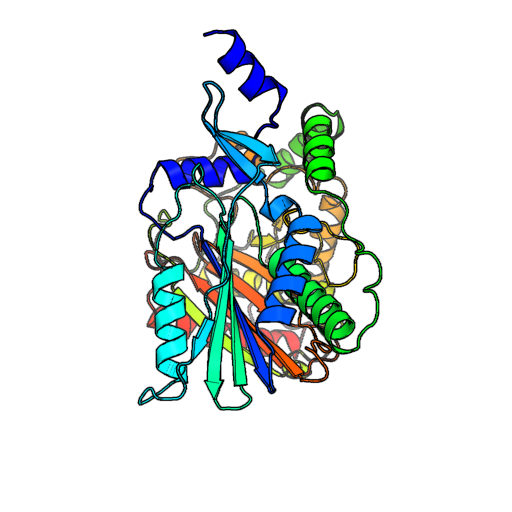1.00 9.80 363 HIS A O 1
ATOM 2896 N N . ASN A 1 367 ? 7.883 2.195 9.115 1.00 10.14 364 ASN A N 1
ATOM 2897 C CA . ASN A 1 367 ? 6.723 3.058 9.012 1.00 9.93 364 ASN A CA 1
ATOM 2898 C C . ASN A 1 367 ? 6.927 4.102 7.923 1.00 9.84 364 ASN A C 1
ATOM 2899 O O . ASN A 1 367 ? 7.995 4.715 7.830 1.00 11.25 364 ASN A O 1
ATOM 2904 N N . LEU A 1 368 ? 5.880 4.352 7.148 1.00 10.10 365 LEU A N 1
ATOM 2905 C CA . LEU A 1 368 ? 5.830 5.457 6.200 1.00 9.52 365 LEU A CA 1
ATOM 2906 C C . LEU A 1 368 ? 5.024 6.632 6.747 1.00 10.19 365 LEU A C 1
ATOM 2907 O O . LEU A 1 368 ? 5.515 7.781 6.765 1.00 11.71 365 LEU A O 1
ATOM 2912 N N . LEU A 1 369 ? 3.785 6.389 7.143 1.00 9.54 366 LEU A N 1
ATOM 2913 C CA . LEU A 1 369 ? 2.965 7.400 7.803 1.00 10.85 366 LEU A CA 1
ATOM 2914 C C . LEU A 1 369 ? 2.393 6.798 9.068 1.00 10.91 366 LEU A C 1
ATOM 2915 O O . LEU A 1 369 ? 1.949 5.647 9.052 1.00 10.43 366 LEU A O 1
ATOM 2920 N N . ASN A 1 370 ? 2.341 7.603 10.148 1.00 12.13 367 ASN A N 1
ATOM 2921 C CA . ASN A 1 370 ? 1.760 7.136 11.393 1.00 13.04 367 ASN A CA 1
ATOM 2922 C C . ASN A 1 370 ? 0.580 8.004 11.786 1.00 14.95 367 ASN A C 1
ATOM 2923 O O . ASN A 1 370 ? 0.362 8.280 12.959 1.00 16.08 367 ASN A O 1
ATOM 2928 N N . GLY A 1 371 ? -0.185 8.476 10.798 1.00 14.71 368 GLY A N 1
ATOM 2929 C CA . GLY A 1 371 ? -1.350 9.286 11.098 1.00 15.05 368 GLY A CA 1
ATOM 2930 C C . GLY A 1 371 ? -0.993 10.776 11.166 1.00 14.29 368 GLY A C 1
ATOM 2931 O O . GLY A 1 371 ? 0.177 11.192 11.077 1.00 15.13 368 GLY A O 1
ATOM 2932 N N . PRO A 1 372 ? -2.005 11.599 11.369 1.00 15.80 369 PRO A N 1
ATOM 2933 C CA . PRO A 1 372 ? -1.782 13.061 11.435 1.00 16.13 369 PRO A CA 1
ATOM 2934 C C . PRO A 1 372 ? -0.968 13.486 12.646 1.00 16.16 369 PRO A C 1
ATOM 2935 O O . PRO A 1 372 ? -1.098 12.916 13.725 1.00 17.48 369 PRO A O 1
ATOM 2939 N N . ALA A 1 373 ? -0.100 14.481 12.436 1.00 15.28 370 ALA A N 1
ATOM 2940 C CA . ALA A 1 373 ? 0.691 15.078 13.524 1.00 15.41 370 ALA A CA 1
ATOM 2941 C C . ALA A 1 373 ? 0.076 16.441 13.817 1.00 16.91 370 ALA A C 1
ATOM 2942 O O . ALA A 1 373 ? 0.307 17.406 13.082 1.00 18.14 370 ALA A O 1
ATOM 2944 N N . GLU A 1 374 ? -0.712 16.522 14.882 1.00 19.00 371 GLU A N 1
ATOM 2945 C CA . GLU A 1 374 ? -1.380 17.779 15.227 1.00 20.72 371 GLU A CA 1
ATOM 2946 C C . GLU A 1 374 ? -0.364 18.864 15.596 1.00 17.94 371 GLU A C 1
ATOM 2947 O O . GLU A 1 374 ? -0.513 20.042 15.217 1.00 16.99 371 GLU A O 1
ATOM 2953 N N . ASP A 1 375 ? 0.626 18.499 16.426 1.00 16.04 372 ASP A N 1
ATOM 2954 C CA . ASP A 1 375 ? 1.710 19.377 16.823 1.00 16.25 372 ASP A CA 1
ATOM 2955 C C . ASP A 1 375 ? 2.977 18.537 16.684 1.00 14.58 372 ASP A C 1
ATOM 2956 O O . ASP A 1 375 ? 3.631 18.584 15.631 1.00 15.65 372 ASP A O 1
ATOM 2961 N N . LEU A 1 376 ? 3.357 17.777 17.721 1.00 14.53 373 LEU A N 1
ATOM 2962 C CA . LEU A 1 376 ? 4.533 16.908 17.654 1.00 14.14 373 LEU A CA 1
ATOM 2963 C C . LEU A 1 376 ? 4.190 15.541 18.228 1.00 14.87 373 LEU A C 1
ATOM 2964 O O . LEU A 1 376 ? 3.534 15.452 19.271 1.00 17.31 373 LEU A O 1
ATOM 2969 N N . MET A 1 377 ? 4.651 14.480 17.575 1.00 13.46 374 MET A N 1
ATOM 2970 C CA . MET A 1 377 ? 4.459 13.114 18.040 1.00 14.62 374 MET A CA 1
ATOM 2971 C C . MET A 1 377 ? 5.816 12.455 17.987 1.00 15.29 374 MET A C 1
ATOM 2972 O O . MET A 1 377 ? 6.532 12.554 16.982 1.00 17.66 374 MET A O 1
ATOM 2977 N N . LEU A 1 378 ? 6.163 11.744 19.029 1.00 16.51 375 LEU A N 1
ATOM 2978 C CA . LEU A 1 378 ? 7.327 10.883 18.972 1.00 18.63 375 LEU A CA 1
ATOM 2979 C C . LEU A 1 378 ? 6.862 9.449 18.758 1.00 19.73 375 LEU A C 1
ATOM 2980 O O . LEU A 1 378 ? 6.099 8.928 19.567 1.00 22.08 375 LEU A O 1
ATOM 2985 N N . GLY A 1 379 ? 7.349 8.801 17.688 1.00 19.79 376 GLY A N 1
ATOM 2986 C CA . GLY A 1 379 ? 7.078 7.391 17.494 1.00 19.48 376 GLY A CA 1
ATOM 2987 C C . GLY A 1 379 ? 8.338 6.588 17.746 1.00 19.05 376 GLY A C 1
ATOM 2988 O O . GLY A 1 379 ? 9.308 6.751 17.018 1.00 21.07 376 GLY A O 1
ATOM 2989 N N . VAL A 1 380 ? 8.357 5.700 18.730 1.00 17.62 377 VAL A N 1
ATOM 2990 C CA . VAL A 1 380 ? 9.570 4.999 19.114 1.00 16.71 377 VAL A CA 1
ATOM 2991 C C . VAL A 1 380 ? 9.354 3.521 18.861 1.00 17.02 377 VAL A C 1
ATOM 2992 O O . VAL A 1 380 ? 8.391 2.946 19.376 1.00 21.20 377 VAL A O 1
ATOM 2996 N N . TYR A 1 381 ? 10.242 2.891 18.083 1.00 14.74 378 TYR A N 1
ATOM 2997 C CA . TYR A 1 381 ? 10.113 1.478 17.728 1.00 15.84 378 TYR A CA 1
ATOM 2998 C C . TYR A 1 381 ? 11.252 0.704 18.380 1.00 15.90 378 TYR A C 1
ATOM 2999 O O . TYR A 1 381 ? 12.414 0.981 18.063 1.00 16.94 378 TYR A O 1
ATOM 3008 N N . TRP A 1 382 ? 10.927 -0.281 19.246 1.00 17.06 379 TRP A N 1
ATOM 3009 C CA . TRP A 1 382 ? 11.925 -1.060 19.985 1.00 18.24 379 TRP A CA 1
ATOM 3010 C C . TRP A 1 382 ? 11.231 -2.185 20.739 1.00 22.56 379 TRP A C 1
ATOM 3011 O O . TRP A 1 382 ? 10.073 -2.030 21.152 1.00 24.32 379 TRP A O 1
ATOM 3022 N N A THR A 1 383 ? 11.958 -3.283 20.950 0.40 23.02 380 THR A N 1
ATOM 3023 N N B THR A 1 383 ? 11.965 -3.291 20.972 0.60 23.24 380 THR A N 1
ATOM 3024 C CA A THR A 1 383 ? 11.580 -4.335 21.888 0.40 23.69 380 THR A CA 1
ATOM 3025 C CA B THR A 1 383 ? 11.532 -4.416 21.839 0.60 24.32 380 THR A CA 1
ATOM 3026 C C A THR A 1 383 ? 12.837 -4.853 22.574 0.40 26.58 380 THR A C 1
ATOM 3027 C C B THR A 1 383 ? 12.791 -4.940 22.528 0.60 27.02 380 THR A C 1
ATOM 3028 O O A THR A 1 383 ? 13.931 -4.771 22.004 0.40 26.56 380 THR A O 1
ATOM 3029 O O B THR A 1 383 ? 13.858 -4.929 21.900 0.60 26.94 380 THR A O 1
ATOM 3036 N N . PRO A 1 384 ? 12.719 -5.377 23.792 1.00 28.66 381 PRO A N 1
ATOM 3037 C CA . PRO A 1 384 ? 13.900 -5.965 24.444 1.00 31.25 381 PRO A CA 1
ATOM 3038 C C . PRO A 1 384 ? 14.506 -7.071 23.594 1.00 32.15 381 PRO A C 1
ATOM 3039 O O . PRO A 1 384 ? 13.798 -7.916 23.037 1.00 32.43 381 PRO A O 1
ATOM 3043 N N . GLY A 1 385 ? 15.825 -7.056 23.496 1.00 31.92 382 GLY A N 1
ATOM 3044 C CA . GLY A 1 385 ? 16.539 -7.949 22.627 1.00 33.23 382 GLY A CA 1
ATOM 3045 C C . GLY A 1 385 ? 16.957 -7.301 21.335 1.00 34.95 382 GLY A C 1
ATOM 3046 O O . GLY A 1 385 ? 17.839 -7.825 20.648 1.00 36.60 382 GLY A O 1
ATOM 3047 N N . SER A 1 386 ? 16.332 -6.185 20.980 1.00 34.46 383 SER A N 1
ATOM 3048 C CA . SER A 1 386 ? 16.777 -5.359 19.870 1.00 35.12 383 SER A CA 1
ATOM 3049 C C . SER A 1 386 ? 17.839 -4.384 20.363 1.00 33.93 383 SER A C 1
ATOM 3050 O O . SER A 1 386 ? 17.670 -3.743 21.408 1.00 34.38 383 SER A O 1
ATOM 3053 N N . HIS A 1 387 ? 18.927 -4.276 19.616 1.00 32.68 384 HIS A N 1
ATOM 3054 C CA . HIS A 1 387 ? 20.017 -3.435 20.077 1.00 33.60 384 HIS A CA 1
ATOM 3055 C C . HIS A 1 387 ? 19.863 -1.983 19.639 1.00 28.08 384 HIS A C 1
ATOM 3056 O O . HIS A 1 387 ? 20.661 -1.152 20.058 1.00 29.23 384 HIS A O 1
ATOM 3063 N N . GLN A 1 388 ? 18.842 -1.681 18.847 1.00 23.87 385 GLN A N 1
ATOM 3064 C CA . GLN A 1 388 ? 18.655 -0.304 18.324 1.00 22.07 385 GLN A CA 1
ATOM 3065 C C . GLN A 1 388 ? 17.201 0.189 18.427 1.00 20.97 385 GLN A C 1
ATOM 3066 O O . GLN A 1 388 ? 16.319 -0.609 18.256 1.00 21.96 385 GLN A O 1
ATOM 3072 N N . LEU A 1 389 ? 17.033 1.488 18.688 1.00 20.10 386 LEU A N 1
ATOM 3073 C CA . LEU A 1 389 ? 15.717 2.183 18.722 1.00 21.08 386 LEU A CA 1
ATOM 3074 C C . LEU A 1 389 ? 15.590 3.031 17.464 1.00 16.53 386 LEU A C 1
ATOM 3075 O O . LEU A 1 389 ? 16.505 3.682 17.127 1.00 18.03 386 LEU A O 1
ATOM 3080 N N . ARG A 1 390 ? 14.420 3.053 16.841 1.00 14.03 387 ARG A N 1
ATOM 3081 C CA . ARG A 1 390 ? 14.120 4.060 15.805 1.00 13.01 387 ARG A CA 1
ATOM 3082 C C . ARG A 1 390 ? 13.188 5.092 16.464 1.00 13.46 387 ARG A C 1
ATOM 3083 O O . ARG A 1 390 ? 12.231 4.708 17.059 1.00 13.70 387 ARG A O 1
ATOM 3091 N N . ILE A 1 391 ? 13.556 6.352 16.413 1.00 13.76 388 ILE A N 1
ATOM 3092 C CA . ILE A 1 391 ? 12.754 7.427 16.991 1.00 14.65 388 ILE A CA 1
ATOM 3093 C C . ILE A 1 391 ? 12.336 8.377 15.881 1.00 13.95 388 ILE A C 1
ATOM 3094 O O . ILE A 1 391 ? 13.177 9.067 15.273 1.00 14.46 388 ILE A O 1
ATOM 3099 N N . ASP A 1 392 ? 11.033 8.438 15.611 1.00 14.28 389 ASP A N 1
ATOM 3100 C CA . ASP A 1 392 ? 10.466 9.368 14.632 1.00 13.96 389 ASP A CA 1
ATOM 3101 C C . ASP A 1 392 ? 9.936 10.593 15.365 1.00 14.65 389 ASP A C 1
ATOM 3102 O O . ASP A 1 392 ? 9.135 10.458 16.302 1.00 16.29 389 ASP A O 1
ATOM 3107 N N . PHE A 1 393 ? 10.401 11.785 14.971 1.00 13.13 390 PHE A N 1
ATOM 3108 C CA . PHE A 1 393 ? 9.786 13.047 15.370 1.00 12.47 390 PHE A CA 1
ATOM 3109 C C . PHE A 1 393 ? 8.870 13.455 14.229 1.00 11.55 390 PHE A C 1
ATOM 3110 O O . PHE A 1 393 ? 9.348 13.850 13.165 1.00 13.49 390 PHE A O 1
ATOM 3118 N N . ASP A 1 394 ? 7.558 13.344 14.450 1.00 11.64 391 ASP A N 1
ATOM 3119 C CA . ASP A 1 394 ? 6.544 13.650 13.424 1.00 12.33 391 ASP A CA 1
ATOM 3120 C C . ASP A 1 394 ? 5.831 14.932 13.804 1.00 12.81 391 ASP A C 1
ATOM 3121 O O . ASP A 1 394 ? 5.286 15.034 14.915 1.00 13.42 391 ASP A O 1
ATOM 3126 N N . ALA A 1 395 ? 5.886 15.926 12.933 1.00 12.63 392 ALA A N 1
ATOM 3127 C CA . ALA A 1 395 ? 5.448 17.265 13.299 1.00 13.08 392 ALA A CA 1
ATOM 3128 C C . ALA A 1 395 ? 4.485 17.847 12.267 1.00 14.29 392 ALA A C 1
ATOM 3129 O O . ALA A 1 395 ? 4.599 17.556 11.067 1.00 14.16 392 ALA A O 1
ATOM 3131 N N . ASN A 1 396 ? 3.534 18.682 12.736 1.00 14.28 393 ASN A N 1
ATOM 3132 C CA . ASN A 1 396 ? 2.646 19.433 11.836 1.00 15.71 393 ASN A CA 1
ATOM 3133 C C . ASN A 1 396 ? 3.512 20.382 11.012 1.00 17.54 393 ASN A C 1
ATOM 3134 O O . ASN A 1 396 ? 4.197 21.223 11.595 1.00 19.51 393 ASN A O 1
ATOM 3139 N N . PRO A 1 397 ? 3.506 20.285 9.676 1.00 18.72 394 PRO A N 1
ATOM 3140 C CA . PRO A 1 397 ? 4.374 21.154 8.857 1.00 20.58 394 PRO A CA 1
ATOM 3141 C C . PRO A 1 397 ? 4.043 22.627 8.991 1.00 22.43 394 PRO A C 1
ATOM 3142 O O . PRO A 1 397 ? 4.877 23.466 8.640 1.00 25.42 394 PRO A O 1
ATOM 3146 N N . ALA A 1 398 ? 2.850 22.970 9.450 1.00 23.69 395 ALA A N 1
ATOM 3147 C CA . ALA A 1 398 ? 2.501 24.359 9.657 1.00 25.80 395 ALA A CA 1
ATOM 3148 C C . ALA A 1 398 ? 3.071 24.913 10.946 1.00 27.18 395 ALA A C 1
ATOM 3149 O O . ALA A 1 398 ? 2.973 26.133 11.180 1.00 30.34 395 ALA A O 1
ATOM 3151 N N . CYS A 1 399 ? 3.653 24.059 11.796 1.00 26.33 396 CYS A N 1
ATOM 3152 C CA . CYS A 1 399 ? 4.152 24.491 13.096 1.00 27.41 396 CYS A CA 1
ATOM 3153 C C . CYS A 1 399 ? 5.668 24.420 13.250 1.00 28.29 396 CYS A C 1
ATOM 3154 O O . CYS A 1 399 ? 6.196 24.971 14.235 1.00 28.77 396 CYS A O 1
ATOM 3157 N N . TYR A 1 400 ? 6.381 23.779 12.317 1.00 27.46 397 TYR A N 1
ATOM 3158 C CA . TYR A 1 400 ? 7.824 23.556 12.394 1.00 27.71 397 TYR A CA 1
ATOM 3159 C C . TYR A 1 400 ? 8.396 23.587 10.986 1.00 29.47 397 TYR A C 1
ATOM 3160 O O . TYR A 1 400 ? 7.715 23.257 10.013 1.00 32.33 397 TYR A O 1
ATOM 3169 N N . THR A 1 401 ? 9.677 23.905 10.888 1.00 30.38 398 THR A N 1
ATOM 3170 C CA . THR A 1 401 ? 10.427 23.764 9.650 1.00 31.14 398 THR A CA 1
ATOM 3171 C C . THR A 1 401 ? 11.318 22.546 9.747 1.00 30.78 398 THR A C 1
ATOM 3172 O O . THR A 1 401 ? 11.637 22.091 10.848 1.00 29.50 398 THR A O 1
ATOM 3176 N N . PRO A 1 402 ? 11.781 21.992 8.625 1.00 31.80 399 PRO A N 1
ATOM 3177 C CA . PRO A 1 402 ? 12.696 20.838 8.753 1.00 32.76 399 PRO A CA 1
ATOM 3178 C C . PRO A 1 402 ? 13.952 21.155 9.570 1.00 32.77 399 PRO A C 1
ATOM 3179 O O . PRO A 1 402 ? 14.345 20.357 10.428 1.00 31.16 399 PRO A O 1
ATOM 3183 N N . GLU A 1 403 ? 14.475 22.315 9.382 1.00 35.40 400 GLU A N 1
ATOM 3184 C CA . GLU A 1 403 ? 15.657 22.707 10.141 1.00 38.91 400 GLU A CA 1
ATOM 3185 C C . GLU A 1 403 ? 15.347 22.813 11.626 1.00 34.45 400 GLU A C 1
ATOM 3186 O O . GLU A 1 403 ? 16.183 22.450 12.460 1.00 34.07 400 GLU A O 1
ATOM 3192 N N . GLY A 1 404 ? 14.350 23.439 11.876 1.00 31.07 401 GLY A N 1
ATOM 3193 C CA . GLY A 1 404 ? 13.996 23.670 13.273 1.00 29.08 401 GLY A CA 1
ATOM 3194 C C . GLY A 1 404 ? 13.677 22.370 13.998 1.00 26.77 401 GLY A C 1
ATOM 3195 O O . GLY A 1 404 ? 14.105 22.161 15.141 1.00 28.33 401 GLY A O 1
ATOM 3196 N N . LEU A 1 405 ? 12.975 21.453 13.325 1.00 24.72 402 LEU A N 1
ATOM 3197 C CA . LEU A 1 405 ? 12.701 20.163 13.940 1.00 22.66 402 LEU A CA 1
ATOM 3198 C C . LEU A 1 405 ? 13.980 19.339 14.078 1.00 23.02 402 LEU A C 1
ATOM 3199 O O . LEU A 1 405 ? 14.172 18.642 15.071 1.00 23.38 402 LEU A O 1
ATOM 3204 N N . GLY A 1 406 ? 14.870 19.390 13.083 1.00 24.03 403 GLY A N 1
ATOM 3205 C CA . GLY A 1 406 ? 16.124 18.664 13.215 1.00 25.74 403 GLY A CA 1
ATOM 3206 C C . GLY A 1 406 ? 17.002 19.185 14.342 1.00 26.82 403 GLY A C 1
ATOM 3207 O O . GLY A 1 406 ? 17.650 18.403 15.048 1.00 27.31 403 GLY A O 1
ATOM 3208 N N . ALA A 1 407 ? 17.003 20.504 14.563 1.00 27.53 404 ALA A N 1
ATOM 3209 C CA . ALA A 1 407 ? 17.780 21.062 15.662 1.00 28.81 404 ALA A CA 1
ATOM 3210 C C . ALA A 1 407 ? 17.242 20.573 16.994 1.00 27.73 404 ALA A C 1
ATOM 3211 O O . ALA A 1 407 ? 18.015 20.175 17.882 1.00 28.26 404 ALA A O 1
ATOM 3213 N N . HIS A 1 408 ? 15.901 20.562 17.140 1.00 26.51 405 HIS A N 1
ATOM 3214 C CA . HIS A 1 408 ? 15.307 20.053 18.367 1.00 25.65 405 HIS A CA 1
ATOM 3215 C C . HIS A 1 408 ? 15.547 18.556 18.517 1.00 25.31 405 HIS A C 1
ATOM 3216 O O . HIS A 1 408 ? 15.793 18.071 19.618 1.00 24.17 405 HIS A O 1
ATOM 3223 N N . GLN A 1 409 ? 15.479 17.799 17.418 1.00 25.52 406 GLN A N 1
ATOM 3224 C CA . GLN A 1 409 ? 15.724 16.369 17.503 1.00 25.79 406 GLN A CA 1
ATOM 3225 C C . GLN A 1 409 ? 17.152 16.072 17.993 1.00 26.75 406 GLN A C 1
ATOM 3226 O O . GLN A 1 409 ? 17.349 15.262 18.900 1.00 25.82 406 GLN A O 1
ATOM 3232 N N . ARG A 1 410 ? 18.167 16.683 17.394 1.00 28.04 407 ARG A N 1
ATOM 3233 C CA . ARG A 1 410 ? 19.511 16.328 17.849 1.00 30.42 407 ARG A CA 1
ATOM 3234 C C . ARG A 1 410 ? 19.784 16.829 19.269 1.00 29.32 407 ARG A C 1
ATOM 3235 O O . ARG A 1 410 ? 20.451 16.142 20.053 1.00 28.72 407 ARG A O 1
ATOM 3243 N N . ARG A 1 411 ? 19.259 18.002 19.631 1.00 28.13 408 ARG A N 1
ATOM 3244 C CA . ARG A 1 411 ? 19.428 18.477 21.000 1.00 27.74 408 ARG A CA 1
ATOM 3245 C C . ARG A 1 411 ? 18.702 17.566 21.987 1.00 26.84 408 ARG A C 1
ATOM 3246 O O . ARG A 1 411 ? 19.261 17.194 23.030 1.00 26.41 408 ARG A O 1
ATOM 3254 N N . PHE A 1 412 ? 17.467 17.175 21.667 1.00 25.33 409 PHE A N 1
ATOM 3255 C CA . PHE A 1 412 ? 16.727 16.290 22.553 1.00 24.67 409 PHE A CA 1
ATOM 3256 C C . PHE A 1 412 ? 17.437 14.949 22.705 1.00 25.69 409 PHE A C 1
ATOM 3257 O O . PHE A 1 412 ? 17.528 14.401 23.809 1.00 25.44 409 PHE A O 1
ATOM 3265 N N . ILE A 1 413 ? 17.952 14.402 21.608 1.00 25.27 410 ILE A N 1
ATOM 3266 C CA . ILE A 1 413 ? 18.654 13.125 21.670 1.00 27.20 410 ILE A CA 1
ATOM 3267 C C . ILE A 1 413 ? 19.905 13.218 22.555 1.00 27.49 410 ILE A C 1
ATOM 3268 O O . ILE A 1 413 ? 20.172 12.327 23.378 1.00 27.20 410 ILE A O 1
ATOM 3273 N N . ARG A 1 414 ? 20.668 14.310 22.428 1.00 27.90 411 ARG A N 1
ATOM 3274 C CA . ARG A 1 414 ? 21.790 14.550 23.332 1.00 29.97 411 ARG A CA 1
ATOM 3275 C C . ARG A 1 414 ? 21.306 14.633 24.775 1.00 28.41 411 ARG A C 1
ATOM 3276 O O . ARG A 1 414 ? 21.880 14.009 25.686 1.00 27.30 411 ARG A O 1
ATOM 3284 N N . PHE A 1 415 ? 20.255 15.432 24.992 1.00 27.81 412 PHE A N 1
ATOM 3285 C CA . PHE A 1 415 ? 19.732 15.695 26.333 1.00 29.06 412 PHE A CA 1
ATOM 3286 C C . PHE A 1 415 ? 19.274 14.406 26.989 1.00 28.81 412 PHE A C 1
ATOM 3287 O O . PHE A 1 415 ? 19.578 14.159 28.165 1.00 29.84 412 PHE A O 1
ATOM 3295 N N . MET A 1 416 ? 18.554 13.557 26.243 1.00 28.24 413 MET A N 1
ATOM 3296 C CA . MET A 1 416 ? 18.084 12.325 26.850 1.00 30.18 413 MET A CA 1
ATOM 3297 C C . MET A 1 416 ? 19.227 11.406 27.301 1.00 29.87 413 MET A C 1
ATOM 3298 O O . MET A 1 416 ? 19.096 10.726 28.327 1.00 29.04 413 MET A O 1
ATOM 3303 N N . GLN A 1 417 ? 20.357 11.399 26.585 1.00 30.42 414 GLN A N 1
ATOM 3304 C CA . GLN A 1 417 ? 21.486 10.572 27.007 1.00 30.78 414 GLN A CA 1
ATOM 3305 C C . GLN A 1 417 ? 22.177 11.133 28.246 1.00 31.18 414 GLN A C 1
ATOM 3306 O O . GLN A 1 417 ? 22.671 10.364 29.079 1.00 33.15 414 GLN A O 1
ATOM 3312 N N . VAL A 1 418 ? 22.233 12.459 28.387 1.00 29.12 415 VAL A N 1
ATOM 3313 C CA . VAL A 1 418 ? 22.757 13.055 29.610 1.00 30.22 415 VAL A CA 1
ATOM 3314 C C . VAL A 1 418 ? 21.877 12.688 30.801 1.00 29.23 415 VAL A C 1
ATOM 3315 O O . VAL A 1 418 ? 22.370 12.373 31.893 1.00 29.69 415 VAL A O 1
ATOM 3319 N N . LEU A 1 419 ? 20.555 12.738 30.621 1.00 29.18 416 LEU A N 1
ATOM 3320 C CA . LEU A 1 419 ? 19.641 12.335 31.682 1.00 28.65 416 LEU A CA 1
ATOM 3321 C C . LEU A 1 419 ? 19.867 10.878 32.067 1.00 29.18 416 LEU A C 1
ATOM 3322 O O . LEU A 1 419 ? 19.948 10.549 33.251 1.00 29.66 416 LEU A O 1
ATOM 3327 N N . ALA A 1 420 ? 19.908 9.979 31.076 1.00 29.08 417 ALA A N 1
ATOM 3328 C CA . ALA A 1 420 ? 20.090 8.557 31.372 1.00 31.31 417 ALA A CA 1
ATOM 3329 C C . ALA A 1 420 ? 21.403 8.295 32.090 1.00 34.93 417 ALA A C 1
ATOM 3330 O O . ALA A 1 420 ? 21.477 7.390 32.938 1.00 36.33 417 ALA A O 1
ATOM 3332 N N . ALA A 1 421 ? 22.427 9.117 31.818 1.00 36.30 418 ALA A N 1
ATOM 3333 C CA . ALA A 1 421 ? 23.747 8.924 32.420 1.00 37.76 418 ALA A CA 1
ATOM 3334 C C . ALA A 1 421 ? 23.790 9.333 33.889 1.00 39.60 418 ALA A C 1
ATOM 3335 O O . ALA A 1 421 ? 24.662 8.857 34.624 1.00 39.30 418 ALA A O 1
ATOM 3337 N N . ASP A 1 422 ? 22.907 10.234 34.333 1.00 40.05 419 ASP A N 1
ATOM 3338 C CA . ASP A 1 422 ? 22.902 10.661 35.739 1.00 43.15 419 ASP A CA 1
ATOM 3339 C C . ASP A 1 422 ? 21.459 11.020 36.091 1.00 40.70 419 ASP A C 1
ATOM 3340 O O . ASP A 1 422 ? 21.026 12.167 35.943 1.00 38.29 419 ASP A O 1
ATOM 3345 N N . ALA A 1 423 ? 20.723 10.016 36.554 1.00 39.36 420 ALA A N 1
ATOM 3346 C CA . ALA A 1 423 ? 19.303 10.220 36.805 1.00 40.35 420 ALA A CA 1
ATOM 3347 C C . ALA A 1 423 ? 19.050 11.058 38.046 1.00 42.46 420 ALA A C 1
ATOM 3348 O O . ALA A 1 423 ? 17.913 11.485 38.271 1.00 44.23 420 ALA A O 1
ATOM 3350 N N . THR A 1 424 ? 20.085 11.334 38.841 1.00 40.13 421 THR A N 1
ATOM 3351 C CA . THR A 1 424 ? 19.930 12.179 40.019 1.00 39.34 421 THR A CA 1
ATOM 3352 C C . THR A 1 424 ? 20.218 13.657 39.754 1.00 38.34 421 THR A C 1
ATOM 3353 O O . THR A 1 424 ? 19.966 14.492 40.635 1.00 37.68 421 THR A O 1
ATOM 3357 N N . GLN A 1 425 ? 20.731 14.012 38.581 1.00 38.00 422 GLN A N 1
ATOM 3358 C CA . GLN A 1 425 ? 21.128 15.399 38.362 1.00 38.27 422 GLN A CA 1
ATOM 3359 C C . GLN A 1 425 ? 19.900 16.280 38.138 1.00 35.87 422 GLN A C 1
ATOM 3360 O O . GLN A 1 425 ? 19.001 15.904 37.385 1.00 35.58 422 GLN A O 1
ATOM 3366 N N . PRO A 1 426 ? 19.837 17.465 38.748 1.00 33.20 423 PRO A N 1
ATOM 3367 C CA . PRO A 1 426 ? 18.696 18.351 38.484 1.00 33.01 423 PRO A CA 1
ATOM 3368 C C . PRO A 1 426 ? 18.612 18.749 37.019 1.00 34.28 423 PRO A C 1
ATOM 3369 O O . PRO A 1 426 ? 19.609 19.092 36.388 1.00 34.73 423 PRO A O 1
ATOM 3373 N N . ILE A 1 427 ? 17.387 18.692 36.479 1.00 34.99 424 ILE A N 1
ATOM 3374 C CA . ILE A 1 427 ? 17.144 19.103 35.095 1.00 36.06 424 ILE A CA 1
ATOM 3375 C C . ILE A 1 427 ? 17.715 20.479 34.811 1.00 35.91 424 ILE A C 1
ATOM 3376 O O . ILE A 1 427 ? 18.210 20.740 33.717 1.00 35.29 424 ILE A O 1
ATOM 3381 N N . ASP A 1 428 ? 17.594 21.403 35.763 1.00 37.64 425 ASP A N 1
ATOM 3382 C CA . ASP A 1 428 ? 18.093 22.746 35.525 1.00 40.42 425 ASP A CA 1
ATOM 3383 C C . ASP A 1 428 ? 19.588 22.768 35.281 1.00 41.65 425 ASP A C 1
ATOM 3384 O O . ASP A 1 428 ? 20.078 23.728 34.686 1.00 42.70 425 ASP A O 1
ATOM 3389 N N . SER A 1 429 ? 20.320 21.750 35.739 1.00 42.91 426 SER A N 1
ATOM 3390 C CA . SER A 1 429 ? 21.780 21.752 35.725 1.00 44.69 426 SER A CA 1
ATOM 3391 C C . SER A 1 429 ? 22.385 21.106 34.487 1.00 44.86 426 SER A C 1
ATOM 3392 O O . SER A 1 429 ? 23.577 20.779 34.496 1.00 46.72 426 SER A O 1
ATOM 3395 N N . ILE A 1 430 ? 21.606 20.904 33.430 1.00 43.68 427 ILE A N 1
ATOM 3396 C CA . ILE A 1 430 ? 22.064 20.205 32.237 1.00 43.09 427 ILE A CA 1
ATOM 3397 C C . ILE A 1 430 ? 22.279 21.227 31.129 1.00 46.02 427 ILE A C 1
ATOM 3398 O O . ILE A 1 430 ? 21.431 22.099 30.907 1.00 45.36 427 ILE A O 1
ATOM 3403 N N . ASP A 1 431 ? 23.425 21.135 30.449 1.00 49.80 428 ASP A N 1
ATOM 3404 C CA . ASP A 1 431 ? 23.725 22.050 29.359 1.00 55.09 428 ASP A CA 1
ATOM 3405 C C . ASP A 1 431 ? 22.888 21.713 28.136 1.00 56.04 428 ASP A C 1
ATOM 3406 O O . ASP A 1 431 ? 22.709 20.542 27.791 1.00 56.00 428 ASP A O 1
ATOM 3411 N N . LEU A 1 432 ? 22.391 22.745 27.466 1.00 57.04 429 LEU A N 1
ATOM 3412 C CA . LEU A 1 432 ? 21.647 22.562 26.229 1.00 58.61 429 LEU A CA 1
ATOM 3413 C C . LEU A 1 432 ? 22.319 23.310 25.078 1.00 61.44 429 LEU A C 1
ATOM 3414 O O . LEU A 1 432 ? 23.263 24.086 25.269 1.00 61.89 429 LEU A O 1
ATOM 3419 N N . LEU A 1 433 ? 21.810 23.073 23.869 1.00 63.12 430 LEU A N 1
ATOM 3420 C CA . LEU A 1 433 ? 22.529 23.424 22.638 1.00 64.32 430 LEU A CA 1
ATOM 3421 C C . LEU A 1 433 ? 21.848 24.499 21.809 1.00 64.66 430 LEU A C 1
ATOM 3422 O O . LEU A 1 433 ? 21.913 24.458 20.576 1.00 64.61 430 LEU A O 1
#

Sequence (433 aa):
GSHMDASVMSTTYALSAAQTEIWLAQQLYPDSPVYNIAQYTVIEGVIEPAVFEAALRQVIDEADTLRLQFIDSDDGLRQRIGTPAWSMPVLDLTAQADPQAAAQAWMRADYQQPVNLTQGPLFCYALLKVAPAQWMWYQRYHVIMMDGYGAYLIAQRVAYVYSALCEGTTPAECDFGSILQLLESDAQYQISAQRAQDEAYWLKHCANWSEPATLASSRSAPVLQQRLRQTTYLAIQALGDTAPDARRLAQFMTAAMAAYLYRFTGEQDVVLGLPVKVRFGADRHHIPGMKSNTLPLRRLTMRPGMNLSSLMQQAAQEMQSGLRHQRYPSEALRRQLGMPSGQRLFGTTVNVMPFDLDLSFGGYSATNHNLLNGPAEDLMLGVYWTTPGSH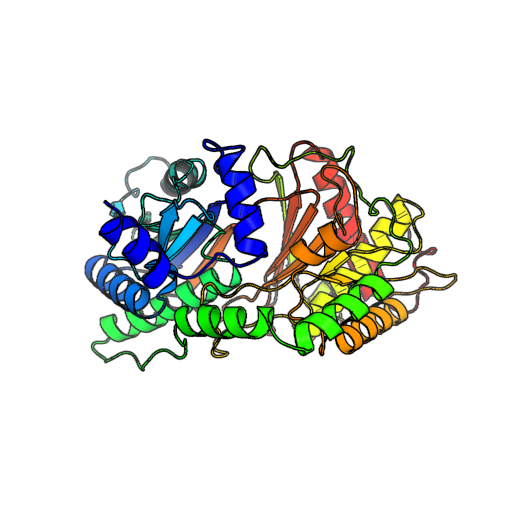QLRIDFDANPACYTPEGLGAHQRRFIRFMQVLAADATQPIDSIDLL

Secondary structure (DSSP, 8-state):
-HHHHHHHHHT-EEPPHHHHHHHHHHHHSTT--TTEEEEEEEESS---HHHHHHHHHHHHHHSGGGGEEEE--TTS-EEEE--------EEE-TTSSSHHHHHHHHHHHHHTS---TTSS---EEEEEEEETTEEEEEEEEETTT--HHHHHHHHHHHHHHHHHHHHT-PPPPP----HHHHHHHHHHHHTSHHHHHHHHHHHHHTTT--SPP---SS-----SPPEEEEEEEEGGGGTTS-SSHHHHHHHHHHHHHHHHHHHH--SEEEEEEESS---SSS-PPTTPPP-EEEEEEE--TT--HHHHHHHHHHHHHHHGGGTTS-HHHHHHHTT--TT--S-SEEEEEE---TT-EETTEEEEEEEEEES--SSEEEEEE--TT-SEEEEEEEE-TTT--HHHHHHHHHHHHHHHHHHHH-TTS-GGGS---

Foldseek 3Di:
DVVVQVVQVVQWFDADLVLVVVVVVCVVVVWFLQQKWKWKKKWQFDDDVVLLVVLVVVLCVVQQLLQWAWDQHPVGITIHRHDDDDDEAEEEQQPPPQQVVVVVVVLCVVSRGHDDRRHDSQKYWYWYHRHNTIIMIMIMGGLSQFFVQLVVQSLQSSQQCLQCVLVVHHRDDDLADYVVVVSVVSVVVVPDPLLVVLLVVQLVVCPPDDFAQAPFPDADAFRHAWDKDKDKDFPCLLPPQPQFLLSVLLLLVLLVQLVSCVVPVDFWHKEWEQLDADAYPPSYRGRDDGATAIQIFGADPQAFSVVSSVSRPVRSVVCVSNRPHHLSVSCVVNVDDDRGHRHQEYEHEHEWDPQRHHNNTDMGMGIDGRGTRSAWYWYWYYGRVDRMIMIMIIGRCVTDPSVRVVLVVVQSVVSSSVRSVPRSGRSVPDDTD

Nearest PDB structures (foldseek):
  7c1u-assembly1_A  TM=1.002E+00  e=8.601E-101  Mycetohabitans rhizoxinica HKI 454
  7c1l-assembly1_A  TM=9.675E-01  e=5.538E-86  Mycetohabitans rhizoxinica HKI 454
  7c1r-assembly1_A  TM=9.669E-01  e=4.888E-83  Mycetohabitans rhizoxinica HKI 454
  7c1s-assembly1_A  TM=9.650E-01  e=4.599E-83  Mycetohabitans rhizoxinica HKI 454
  5du9-assembly2_B  TM=8.872E-01  e=1.002E-39  Streptomyces coelicolor A3(2)

Organism: Mycetohabitans rhizoxinica (strain DSM 19002 / CIP 109453 / HKI 454) (NCBI:txid882378)

Radius of gyration: 22.04 Å; Cα contacts (8 Å, |Δi|>4): 810; chains: 1; bounding box: 62×56×57 Å